Protein AF-A0A7S2BJX7-F1 (afdb_monomer_lite)

Secondary structure (DSSP, 8-state):
---PPP----GGGGTT--SHHHHHHHHHHHHHHTT--HHHHHHHHTTTT-SSSB-HHHHHHHHHHT-HHHHHHS-HHHHHHHHHHH-SS-SSSB-HHHHHHHHHH--SHHHHHHHHHHHHHHHHHHHHHHHHHHHHHH---PPP-----SSGGGSSTTTTTTSHHHHTT----EEEEEEEEEETTTTEEEEEEEEEEGGGTEEEEEEEETTTTEEEEEEEEEHHHHHHHS-HHHHHHHHHHHHHHHHHHTT--SSPPPHHHHHHHHHHHHHHHHHHHHHHHEEEEE-TTS-TTS--EEEEEPPPTT--SPTTTTB----S-SSPPPPPP------HHHHHHHHHHHHHHHHHHHHHHHHHHHHHHHHHHHHHHHTTTS-TTS-TTS----TT-S---HHHHHHHHHHHHHHHHSHHHHHHHHHHHHHHHHHHHT-HHHHHHHHHHHHHHHHHHHHHHHHHHHHHHHHHHTTS--

Radius of gyration: 34.13 Å; chains: 1; bounding box: 82×87×91 Å

Organism: NCBI:txid236787

InterPro domains:
  IPR002048 EF-hand domain [PS50222] (74-109)
  IPR002048 EF-hand domain [SM00054] (78-106)
  IPR011992 EF-hand domain pair [SSF47473] (33-111)
  IPR018247 EF-Hand 1, calcium-binding site [PS00018] (87-99)

Sequence (474 aa):
MTGLDPLSFNEDDFKDDDTGIKKMWTVMTKAKESGMSVDQIFTFFKSSSGGSEIGPLDFQEGLAALGPAITKTITEDELSEIFQDLDDDGGGTIDVDEFKAHCYNIPRLAWKAEKIRFEREKTKSIEDAAKMAEREATNLPLTPSGSTGAIMHALEDHRHQKDSAAAANMQSKEVIYEGTKLFWRTHEKIDIVMHEYSALHCIVMCSYNATTDEAHPNIIINKTMIEDTIEDEAVQEQLSAQRQEYCLRKQIVGRKLTDDEEAEVEESVRRGILSNYILLRLQQRENPATGAAEAATELFLKKLHLDTYEEGSLIIENPGIATMPLPPEKKEKVNVAEFRKMNAEIRRSSQELGRLSMSAKRMSSIVAASMDAFGGGTNPAAFGGISALNVTTRSGTAASIAVKKKVMRALLRSDAVRDIRRRKIAAFREYLANSEWYEQLCQELLERNASLAAEDKEGVLYEERGVRADSVEA

Structure (mmCIF, N/CA/C/O backbone):
data_AF-A0A7S2BJX7-F1
#
_entry.id   AF-A0A7S2BJX7-F1
#
loop_
_atom_site.group_PDB
_atom_site.id
_atom_site.type_symbol
_atom_site.label_atom_id
_atom_site.label_alt_id
_atom_site.label_comp_id
_atom_site.label_asym_id
_atom_site.label_entity_id
_atom_site.label_seq_id
_atom_site.pdbx_PDB_ins_code
_atom_site.Cartn_x
_atom_site.Cartn_y
_atom_site.Cartn_z
_atom_site.occupancy
_atom_site.B_iso_or_equiv
_atom_site.auth_seq_id
_atom_site.auth_comp_id
_atom_site.auth_asym_id
_atom_site.auth_atom_id
_atom_site.pdbx_PDB_model_num
ATOM 1 N N . MET A 1 1 ? 4.710 27.812 19.663 1.00 32.56 1 MET A N 1
ATOM 2 C CA . MET A 1 1 ? 4.277 28.293 18.335 1.00 32.56 1 MET A CA 1
ATOM 3 C C . MET A 1 1 ? 4.089 27.076 17.449 1.00 32.56 1 MET A C 1
ATOM 5 O O . MET A 1 1 ? 5.040 26.609 16.842 1.00 32.56 1 MET A O 1
ATOM 9 N N . THR A 1 2 ? 2.903 26.479 17.496 1.00 40.38 2 THR A N 1
ATOM 10 C CA . THR A 1 2 ? 2.515 25.343 16.656 1.00 40.38 2 THR A CA 1
ATOM 11 C C . THR A 1 2 ? 2.094 25.894 15.301 1.00 40.38 2 THR A C 1
ATOM 13 O O . THR A 1 2 ? 1.162 26.690 15.245 1.00 40.38 2 THR A O 1
ATOM 16 N N . GLY A 1 3 ? 2.802 25.521 14.233 1.00 39.91 3 GLY A N 1
ATOM 17 C CA . GLY A 1 3 ? 2.510 25.911 12.846 1.00 39.91 3 GLY A CA 1
ATOM 18 C C . GLY A 1 3 ? 1.264 25.229 12.280 1.00 39.91 3 GLY A C 1
ATOM 19 O O . GLY A 1 3 ? 1.318 24.646 11.206 1.00 39.91 3 GLY A O 1
ATOM 20 N N . LEU A 1 4 ? 0.171 25.249 13.038 1.00 49.69 4 LEU A N 1
ATOM 21 C CA . LEU A 1 4 ? -1.142 24.844 12.571 1.00 49.69 4 LEU A CA 1
ATOM 22 C C . LEU A 1 4 ? -1.812 26.102 12.038 1.00 49.69 4 LEU A C 1
ATOM 24 O O . LEU A 1 4 ? -1.945 27.080 12.780 1.00 49.69 4 LEU A O 1
ATOM 28 N N . ASP A 1 5 ? -2.206 26.083 10.766 1.00 63.25 5 ASP A N 1
ATOM 29 C CA . ASP A 1 5 ? -3.101 27.110 10.251 1.00 63.25 5 ASP A CA 1
ATOM 30 C C . ASP A 1 5 ? -4.320 27.177 11.181 1.00 63.25 5 ASP A C 1
ATOM 32 O O . ASP A 1 5 ? -4.904 26.132 11.498 1.00 63.25 5 ASP A O 1
ATOM 36 N N . PRO A 1 6 ? -4.680 28.370 11.689 1.00 71.88 6 PRO A N 1
ATOM 37 C CA . PRO A 1 6 ? -5.811 28.503 12.585 1.00 71.88 6 PRO A CA 1
ATOM 38 C C . PRO A 1 6 ? -7.048 27.986 11.856 1.00 71.88 6 PRO A C 1
ATOM 40 O O . PRO A 1 6 ? -7.395 28.479 10.779 1.00 71.88 6 PRO A O 1
ATOM 43 N N . LEU A 1 7 ? -7.685 26.965 12.435 1.00 82.31 7 LEU A N 1
ATOM 44 C CA . LEU A 1 7 ? -8.963 26.455 11.960 1.00 82.31 7 LEU A CA 1
ATOM 45 C C . LEU A 1 7 ? -9.918 27.641 11.835 1.00 82.31 7 LEU A C 1
ATOM 47 O O . LEU A 1 7 ? -10.286 28.255 12.831 1.00 82.31 7 LEU A O 1
ATOM 51 N N . SER A 1 8 ? -10.264 27.994 10.601 1.00 82.88 8 SER A N 1
ATOM 52 C CA . SER A 1 8 ? -11.188 29.083 10.316 1.00 82.88 8 SER A CA 1
ATOM 53 C C . SER A 1 8 ? -12.522 28.498 9.878 1.00 82.88 8 SER A C 1
ATOM 55 O O . SER A 1 8 ? -12.597 27.607 9.025 1.00 82.88 8 SER A O 1
ATOM 57 N N . PHE A 1 9 ? -13.580 28.997 10.504 1.00 89.50 9 PHE A N 1
ATOM 58 C CA . PHE A 1 9 ? -14.954 28.604 10.240 1.00 89.50 9 PHE A CA 1
ATOM 59 C C . PHE A 1 9 ? -15.725 29.808 9.721 1.00 89.50 9 PHE A C 1
ATOM 61 O O . PHE A 1 9 ? -15.632 30.903 10.278 1.00 89.50 9 PHE A O 1
ATOM 68 N N . ASN A 1 10 ? -16.499 29.588 8.667 1.00 90.81 10 ASN A N 1
ATOM 69 C CA . ASN A 1 10 ? -17.439 30.549 8.115 1.00 90.81 10 ASN A CA 1
ATOM 70 C C . ASN A 1 10 ? -18.865 30.127 8.488 1.00 90.81 10 ASN A C 1
ATOM 72 O O . ASN A 1 10 ? -19.135 28.942 8.669 1.00 90.81 10 ASN A O 1
ATOM 76 N N . GLU A 1 11 ? -19.799 31.079 8.557 1.00 88.12 11 GLU A N 1
ATOM 77 C CA . GLU A 1 11 ? -21.218 30.774 8.827 1.00 88.12 11 GLU A CA 1
ATOM 78 C C . GLU A 1 11 ? -21.801 29.790 7.788 1.00 88.12 11 GLU A C 1
ATOM 80 O O . GLU A 1 11 ? -22.623 28.941 8.127 1.00 88.12 11 GLU A O 1
ATOM 85 N N . ASP A 1 12 ? -21.310 29.838 6.544 1.00 91.25 12 ASP A N 1
ATOM 86 C CA . ASP A 1 12 ? -21.720 28.936 5.461 1.00 91.25 12 ASP A CA 1
ATOM 87 C C . ASP A 1 12 ? -21.373 27.461 5.715 1.00 91.25 12 ASP A C 1
ATOM 89 O O . ASP A 1 12 ? -22.041 26.581 5.171 1.00 91.25 12 ASP A O 1
ATOM 93 N N . ASP A 1 13 ? -20.374 27.168 6.554 1.00 90.31 13 ASP A N 1
ATOM 94 C CA . ASP A 1 13 ? -19.981 25.788 6.859 1.00 90.31 13 ASP A CA 1
ATOM 95 C C . ASP A 1 13 ? -21.059 25.029 7.646 1.00 90.31 13 ASP A C 1
ATOM 97 O O . ASP A 1 13 ? -21.084 23.801 7.620 1.00 90.31 13 ASP A O 1
ATOM 101 N N . PHE A 1 14 ? -21.947 25.758 8.327 1.00 92.19 14 PHE A N 1
ATOM 102 C CA . PHE A 1 14 ? -22.995 25.216 9.197 1.00 92.19 14 PHE A CA 1
ATOM 103 C C . PHE A 1 14 ? -24.388 25.274 8.565 1.00 92.19 14 PHE A C 1
ATOM 105 O O . PHE A 1 14 ? -25.378 24.944 9.213 1.00 92.19 14 PHE A O 1
ATOM 112 N N . LYS A 1 15 ? -24.497 25.712 7.306 1.00 89.25 15 LYS A N 1
ATOM 113 C CA . LYS A 1 15 ? -25.787 25.990 6.658 1.00 89.25 15 LYS A CA 1
ATOM 114 C C . LYS A 1 15 ? -26.701 24.764 6.552 1.00 89.25 15 LYS A C 1
ATOM 116 O O . LYS A 1 15 ? -27.920 24.912 6.593 1.00 89.25 15 LYS A O 1
ATOM 121 N N . ASP A 1 16 ? -26.110 23.579 6.428 1.00 89.25 16 ASP A N 1
ATOM 122 C CA . ASP A 1 16 ? -26.831 22.310 6.301 1.00 89.25 16 ASP A CA 1
ATOM 123 C C . ASP A 1 16 ? -27.014 21.583 7.654 1.00 89.25 16 ASP A C 1
ATOM 125 O O . ASP A 1 16 ? -27.627 20.512 7.706 1.00 89.25 16 ASP A O 1
ATOM 129 N N . ASP A 1 17 ? -26.511 22.160 8.754 1.00 91.19 17 ASP A N 1
ATOM 130 C CA . ASP A 1 17 ? -26.522 21.561 10.090 1.00 91.19 17 ASP A CA 1
ATOM 131 C C . ASP A 1 17 ? -27.606 22.208 10.975 1.00 91.19 17 ASP A C 1
ATOM 133 O O . ASP A 1 17 ? -27.429 23.268 11.572 1.00 91.19 17 ASP A O 1
ATOM 137 N N . ASP A 1 18 ? -28.750 21.533 11.074 1.00 90.25 18 ASP A N 1
ATOM 138 C CA . ASP A 1 18 ? -29.942 21.962 11.826 1.00 90.25 18 ASP A CA 1
ATOM 139 C C . ASP A 1 18 ? -29.851 21.750 13.351 1.00 90.25 18 ASP A C 1
ATOM 141 O O . ASP A 1 18 ? -30.565 22.405 14.102 1.00 90.25 18 ASP A O 1
ATOM 145 N N . THR A 1 19 ? -28.983 20.848 13.811 1.00 93.25 19 THR A N 1
ATOM 146 C CA . THR A 1 19 ? -28.816 20.477 15.230 1.00 93.25 19 THR A CA 1
ATOM 147 C C . THR A 1 19 ? -27.415 20.811 15.737 1.00 93.25 19 THR A C 1
ATOM 149 O O . THR A 1 19 ? -26.451 20.658 14.978 1.00 93.25 19 THR A O 1
ATOM 152 N N . GLY A 1 20 ? -27.278 21.134 17.029 1.00 91.50 20 GLY A N 1
ATOM 153 C CA . GLY A 1 20 ? -25.981 21.365 17.681 1.00 91.50 20 GLY A CA 1
ATOM 154 C C . GLY A 1 20 ? -24.964 20.246 17.417 1.00 91.50 20 GLY A C 1
ATOM 155 O O . GLY A 1 20 ? -23.826 20.510 17.026 1.00 91.50 20 GLY A O 1
ATOM 156 N N . ILE A 1 21 ? -25.398 18.984 17.497 1.00 92.50 21 ILE A N 1
ATOM 157 C CA . ILE A 1 21 ? -24.520 17.826 17.279 1.00 92.50 21 ILE A CA 1
ATOM 158 C C . ILE A 1 21 ? -23.948 17.762 15.855 1.00 92.50 21 ILE A C 1
ATOM 160 O O . ILE A 1 21 ? -22.766 17.479 15.662 1.00 92.50 21 ILE A O 1
ATOM 164 N N . LYS A 1 22 ? -24.743 18.113 14.836 1.00 94.00 22 LYS A N 1
ATOM 165 C CA . LYS A 1 22 ? -24.271 18.171 13.443 1.00 94.00 22 LYS A CA 1
ATOM 166 C C . LYS A 1 22 ? -23.282 19.313 13.225 1.00 94.00 22 LYS A C 1
ATOM 168 O O . LYS A 1 22 ? -22.268 19.105 12.559 1.00 94.00 22 LYS A O 1
ATOM 173 N N . LYS A 1 23 ? -23.517 20.475 13.847 1.00 93.69 23 LYS A N 1
ATOM 174 C CA . LYS A 1 23 ? -22.550 21.584 13.840 1.00 93.69 23 LYS A CA 1
ATOM 175 C C . LYS A 1 23 ? -21.223 21.128 14.457 1.00 93.69 23 LYS A C 1
ATOM 177 O O . LYS A 1 23 ? -20.160 21.382 13.891 1.00 93.69 23 LYS A O 1
ATOM 182 N N . MET A 1 24 ? -21.274 20.359 15.548 1.00 93.75 24 MET A N 1
ATOM 183 C CA . MET A 1 24 ? -20.078 19.770 16.154 1.00 93.75 24 MET A CA 1
ATOM 184 C C . MET A 1 24 ? -19.389 18.752 15.232 1.00 93.75 24 MET A C 1
ATOM 186 O O . MET A 1 24 ? -18.166 18.760 15.088 1.00 93.75 24 MET A O 1
ATOM 190 N N . TRP A 1 25 ? -20.143 17.925 14.505 1.00 94.81 25 TRP A N 1
ATOM 191 C CA . TRP A 1 25 ? -19.568 17.036 13.490 1.00 94.81 25 TRP A CA 1
ATOM 192 C C . TRP A 1 25 ? -18.837 17.796 12.379 1.00 94.81 25 TRP A C 1
ATOM 194 O O . TRP A 1 25 ? -17.803 17.318 11.897 1.00 94.81 25 TRP A O 1
ATOM 204 N N . THR A 1 26 ? -19.334 18.970 11.976 1.00 94.62 26 THR A N 1
ATOM 205 C CA . THR A 1 26 ? -18.638 19.863 11.036 1.00 94.62 26 THR A CA 1
ATOM 206 C C . THR A 1 26 ? -17.313 20.344 11.605 1.00 94.62 26 THR A C 1
ATOM 208 O O . THR A 1 26 ? -16.289 20.211 10.929 1.00 94.62 26 THR A O 1
ATOM 211 N N . VAL A 1 27 ? -17.308 20.808 12.857 1.00 94.00 27 VAL A N 1
ATOM 212 C CA . VAL A 1 27 ? -16.088 21.232 13.559 1.00 94.00 27 VAL A CA 1
ATOM 213 C C . VAL A 1 27 ? -15.048 20.113 13.588 1.00 94.00 27 VAL A C 1
ATOM 215 O O . VAL A 1 27 ? -13.924 20.292 13.116 1.00 94.00 27 VAL A O 1
ATOM 218 N N . MET A 1 28 ? -15.448 18.927 14.048 1.00 94.44 28 MET A N 1
ATOM 219 C CA . MET A 1 28 ? -14.579 17.752 14.143 1.00 94.44 28 MET A CA 1
ATOM 220 C C . MET A 1 28 ? -14.043 17.312 12.781 1.00 94.44 28 MET A C 1
ATOM 222 O O . MET A 1 28 ? -12.879 16.940 12.647 1.00 94.44 28 MET A O 1
ATOM 226 N N . THR A 1 29 ? -14.881 17.358 11.744 1.00 94.62 29 THR A N 1
ATOM 227 C CA . THR A 1 29 ? -14.471 16.967 10.390 1.00 94.62 29 THR A CA 1
ATOM 228 C C . THR A 1 29 ? -13.455 17.935 9.810 1.00 94.62 29 THR A C 1
ATOM 230 O O . THR A 1 29 ? -12.444 17.474 9.292 1.00 94.62 29 THR A O 1
ATOM 233 N N . LYS A 1 30 ? -13.654 19.248 9.961 1.00 93.56 30 LYS A N 1
ATOM 234 C CA . LYS A 1 30 ? -12.670 20.237 9.502 1.00 93.56 30 LYS A CA 1
ATOM 235 C C . LYS A 1 30 ? -11.344 20.125 10.243 1.00 93.56 30 LYS A C 1
ATOM 237 O O . LYS A 1 30 ? -10.297 20.179 9.608 1.00 93.56 30 LYS A O 1
ATOM 242 N N . ALA A 1 31 ? -11.382 19.908 11.558 1.00 92.88 31 ALA A N 1
ATOM 243 C CA . ALA A 1 31 ? -10.175 19.660 12.342 1.00 92.88 31 ALA A CA 1
ATOM 244 C C . ALA A 1 31 ? -9.427 18.403 11.864 1.00 92.88 31 ALA A C 1
ATOM 246 O O . ALA A 1 31 ? -8.202 18.383 11.780 1.00 92.88 31 ALA A O 1
ATOM 247 N N . LYS A 1 32 ? -10.156 17.352 11.479 1.00 93.12 32 LYS A N 1
ATOM 248 C CA . LYS A 1 32 ? -9.543 16.150 10.907 1.00 93.12 32 LYS A CA 1
ATOM 249 C C . LYS A 1 32 ? -8.987 16.389 9.499 1.00 93.12 32 LYS A C 1
ATOM 251 O O . LYS A 1 32 ? -7.908 15.895 9.179 1.00 93.12 32 LYS A O 1
ATOM 256 N N . GLU A 1 33 ? -9.700 17.135 8.660 1.00 91.56 33 GLU A N 1
ATOM 257 C CA . GLU A 1 33 ? -9.288 17.478 7.291 1.00 91.56 33 GLU A CA 1
ATOM 258 C C . GLU A 1 33 ? -8.080 18.424 7.253 1.00 91.56 33 GLU A C 1
ATOM 260 O O . GLU A 1 33 ? -7.282 18.335 6.323 1.00 91.56 33 GLU A O 1
ATOM 265 N N . SER A 1 34 ? -7.880 19.252 8.285 1.00 89.75 34 SER A N 1
ATOM 266 C CA . SER A 1 34 ? -6.654 20.045 8.459 1.00 89.75 34 SER A CA 1
ATOM 267 C C . SER A 1 34 ? -5.445 19.217 8.919 1.00 89.75 34 SER A C 1
ATOM 269 O O . SER A 1 34 ? -4.341 19.746 9.033 1.00 89.75 34 SER A O 1
ATOM 271 N N . GLY A 1 35 ? -5.633 17.916 9.163 1.00 89.62 35 GLY A N 1
ATOM 272 C CA . GLY A 1 35 ? -4.569 16.979 9.511 1.00 89.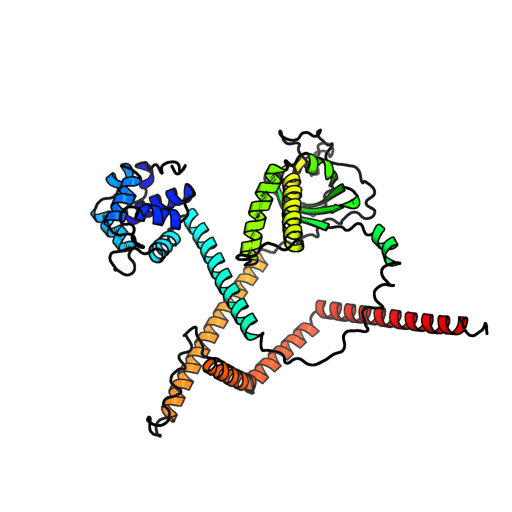62 35 GLY A CA 1
ATOM 273 C C . GLY A 1 35 ? -4.413 16.701 11.005 1.00 89.62 35 GLY A C 1
ATOM 274 O O . GLY A 1 35 ? -3.475 15.995 11.377 1.00 89.62 35 GLY A O 1
ATOM 275 N N . MET A 1 36 ? -5.309 17.190 11.870 1.00 91.06 36 MET A N 1
ATOM 276 C CA . MET A 1 36 ? -5.230 16.881 13.301 1.00 91.06 36 MET A CA 1
ATOM 277 C C . MET A 1 36 ? -5.625 15.422 13.586 1.00 91.06 36 MET A C 1
ATOM 279 O O . MET A 1 36 ? -6.573 14.872 13.015 1.00 91.06 36 MET A O 1
ATOM 283 N N . SER A 1 37 ? -4.899 14.769 14.494 1.00 92.25 37 SER A N 1
ATOM 284 C CA . SER A 1 37 ? -5.286 13.466 15.041 1.00 92.25 37 SER A CA 1
ATOM 285 C C . SER A 1 37 ? -6.423 13.610 16.058 1.00 92.25 37 SER A C 1
ATOM 287 O O . SER A 1 37 ? -6.636 14.682 16.620 1.00 92.25 37 SER A O 1
ATOM 289 N N . VAL A 1 38 ? -7.152 12.523 16.333 1.00 93.38 38 VAL A N 1
ATOM 290 C CA . VAL A 1 38 ? -8.264 12.546 17.305 1.00 93.38 38 VAL A CA 1
ATOM 291 C C . VAL A 1 38 ? -7.780 12.972 18.694 1.00 93.38 38 VAL A C 1
ATOM 293 O O . VAL A 1 38 ? -8.420 13.791 19.344 1.00 93.38 38 VAL A O 1
ATOM 296 N N . ASP A 1 39 ? -6.601 12.498 19.105 1.00 92.12 39 ASP A N 1
ATOM 297 C CA . ASP A 1 39 ? -5.979 12.868 20.381 1.00 92.12 39 ASP A CA 1
ATOM 298 C C . ASP A 1 39 ? -5.556 14.346 20.418 1.00 92.12 39 ASP A C 1
ATOM 300 O O . ASP A 1 39 ? -5.649 14.992 21.461 1.00 92.12 39 ASP A O 1
ATOM 304 N N . GLN A 1 40 ? -5.117 14.910 19.287 1.00 92.31 40 GLN A N 1
ATOM 305 C CA . GLN A 1 40 ? -4.804 16.339 19.189 1.00 92.31 40 GLN A CA 1
ATOM 306 C C . GLN A 1 40 ? -6.064 17.193 19.306 1.00 92.31 40 GLN A C 1
ATOM 308 O O . GLN A 1 40 ? -6.039 18.211 19.992 1.00 92.31 40 GLN A O 1
ATOM 313 N N . ILE A 1 41 ? -7.163 16.767 18.676 1.00 93.12 41 ILE A N 1
ATOM 314 C CA . ILE A 1 41 ? -8.452 17.454 18.787 1.00 93.12 41 ILE A CA 1
ATOM 315 C C . ILE A 1 41 ? -8.955 17.384 20.235 1.00 93.12 41 ILE A C 1
ATOM 317 O O . ILE A 1 41 ? -9.315 18.411 20.798 1.00 93.12 41 ILE A O 1
ATOM 321 N N . PHE A 1 42 ? -8.890 16.217 20.881 1.00 94.12 42 PHE A N 1
ATOM 322 C CA . PHE A 1 42 ? -9.238 16.073 22.299 1.00 94.12 42 PHE A CA 1
ATOM 323 C C . PHE A 1 42 ? -8.395 16.995 23.193 1.00 94.12 42 PHE A C 1
ATOM 325 O O . PHE A 1 42 ? -8.914 17.740 24.020 1.00 94.12 42 PHE A O 1
ATOM 332 N N . THR A 1 43 ? -7.075 17.001 22.984 1.00 92.19 43 THR A N 1
ATOM 333 C CA . THR A 1 43 ? -6.146 17.845 23.750 1.00 92.19 43 THR A CA 1
ATOM 334 C C . THR A 1 43 ? -6.435 19.334 23.562 1.00 92.19 43 THR A C 1
ATOM 336 O O . THR A 1 43 ? -6.272 20.109 24.501 1.00 92.19 43 THR A O 1
ATOM 339 N N . PHE A 1 44 ? -6.884 19.735 22.371 1.00 90.88 44 PHE A N 1
ATOM 340 C CA . PHE A 1 44 ? -7.267 21.112 22.083 1.00 90.88 44 PHE A CA 1
ATOM 341 C C . PHE A 1 44 ? -8.459 21.560 22.942 1.00 90.88 44 PHE A C 1
ATOM 343 O O . PHE A 1 44 ? -8.390 22.618 23.564 1.00 90.88 44 PHE A O 1
ATOM 350 N N . PHE A 1 45 ? -9.506 20.735 23.054 1.00 90.50 45 PHE A N 1
ATOM 351 C CA . PHE A 1 45 ? -10.668 21.041 23.901 1.00 90.50 45 PHE A CA 1
ATOM 352 C C . PHE A 1 45 ? -10.364 20.976 25.400 1.00 90.50 45 PHE A C 1
ATOM 354 O O . PHE A 1 45 ? -11.011 21.652 26.183 1.00 90.50 45 PHE A O 1
ATOM 361 N N . LYS A 1 46 ? -9.347 20.217 25.807 1.00 90.31 46 LYS A N 1
ATOM 362 C CA . LYS A 1 46 ? -8.924 20.074 27.207 1.00 90.31 46 LYS A CA 1
ATOM 363 C C . LYS A 1 46 ? -8.096 21.254 27.749 1.00 90.31 46 LYS A C 1
ATOM 365 O O . LYS A 1 46 ? -7.790 21.291 28.938 1.00 90.31 46 LYS A O 1
ATOM 370 N N . SER A 1 47 ? -7.669 22.197 26.906 1.00 71.88 47 SER A N 1
ATOM 371 C CA . SER A 1 47 ? -6.537 23.095 27.194 1.00 71.88 47 SER A CA 1
ATOM 372 C C . SER A 1 47 ? -6.673 24.029 28.421 1.00 71.88 47 SER A C 1
ATOM 374 O O . SER A 1 47 ? -5.690 24.713 28.721 1.00 71.88 47 SER A O 1
ATOM 376 N N . SER A 1 48 ? -7.803 24.070 29.140 1.00 67.00 48 SER A N 1
ATOM 377 C CA . SER A 1 48 ? -8.013 24.997 30.264 1.00 67.00 48 SER A CA 1
ATOM 378 C C . SER A 1 48 ? -7.860 24.378 31.663 1.00 67.00 48 SER A C 1
ATOM 380 O O . SER A 1 48 ? -7.178 24.954 32.512 1.00 67.00 48 SER A O 1
ATOM 382 N N . SER A 1 49 ? -8.395 23.180 31.923 1.00 68.00 49 SER A N 1
ATOM 383 C CA . SER A 1 49 ? -8.423 22.603 33.282 1.00 68.00 49 SER A CA 1
ATOM 384 C C . SER A 1 49 ? -7.243 21.696 33.650 1.00 68.00 49 SER A C 1
ATOM 386 O O . SER A 1 49 ? -7.044 21.387 34.826 1.00 68.00 49 SER A O 1
ATOM 388 N N . GLY A 1 50 ? -6.437 21.250 32.682 1.00 71.56 50 GLY A N 1
ATOM 389 C CA . GLY A 1 50 ? -5.285 20.369 32.927 1.00 71.56 50 GLY A CA 1
ATOM 390 C C . GLY A 1 50 ? -5.625 18.953 33.438 1.00 71.56 50 GLY A C 1
ATOM 391 O O . GLY A 1 50 ? -4.703 18.170 33.680 1.00 71.56 50 GLY A O 1
ATOM 392 N N . GLY A 1 51 ? -6.911 18.601 33.581 1.00 80.56 51 GLY A N 1
ATOM 393 C CA . GLY A 1 51 ? -7.396 17.269 33.983 1.00 80.56 51 GLY A CA 1
ATOM 394 C C . GLY A 1 51 ? -7.285 16.222 32.868 1.00 80.56 51 GLY A C 1
ATOM 395 O O . GLY A 1 51 ? -6.910 16.558 31.756 1.00 80.56 51 GLY A O 1
ATOM 396 N N . SER A 1 52 ? -7.546 14.932 33.119 1.00 87.94 52 SER A N 1
ATOM 397 C CA . SER A 1 52 ? -7.556 13.878 32.073 1.00 87.94 52 SER A CA 1
ATOM 398 C C . SER A 1 52 ? -8.775 13.926 31.149 1.00 87.94 52 SER A C 1
ATOM 400 O O . SER A 1 52 ? -8.699 13.391 30.046 1.00 87.94 52 SER A O 1
ATOM 402 N N . GLU A 1 53 ? -9.836 14.592 31.584 1.00 92.75 53 GLU A N 1
ATOM 403 C CA . GLU A 1 53 ? -11.160 14.632 30.964 1.00 92.75 53 GLU A CA 1
ATOM 404 C C . GLU A 1 53 ? -11.509 16.065 30.537 1.00 92.75 53 GLU A C 1
ATOM 406 O O . GLU A 1 53 ? -10.850 17.019 30.961 1.00 92.75 53 GLU A O 1
ATOM 411 N N . ILE A 1 54 ? -12.531 16.215 29.694 1.00 93.88 54 ILE A N 1
ATOM 412 C CA . ILE A 1 54 ? -13.036 17.518 29.246 1.00 93.88 54 ILE A CA 1
ATOM 413 C C . ILE A 1 54 ? -14.263 17.884 30.086 1.00 93.88 54 ILE A C 1
ATOM 415 O O . ILE A 1 54 ? -15.287 17.205 30.019 1.00 93.88 54 ILE A O 1
ATOM 419 N N . GLY A 1 55 ? -14.176 18.966 30.863 1.00 93.25 55 GLY A N 1
ATOM 420 C CA . GLY A 1 55 ? -15.333 19.523 31.564 1.00 93.25 55 GLY A CA 1
ATOM 421 C C . GLY A 1 55 ? -16.186 20.442 30.673 1.00 93.25 55 GLY A C 1
ATOM 422 O O . GLY A 1 55 ? -15.720 20.892 29.622 1.00 93.25 55 GLY A O 1
ATOM 423 N N . PRO A 1 56 ? -17.407 20.816 31.102 1.00 91.88 56 PRO A N 1
ATOM 424 C CA . PRO A 1 56 ? -18.279 21.716 30.336 1.00 91.88 56 PRO A CA 1
ATOM 425 C C . PRO A 1 56 ? -17.635 23.076 30.026 1.00 91.88 56 PRO A C 1
ATOM 427 O O . PRO A 1 56 ? -17.795 23.611 28.930 1.00 91.88 56 PRO A O 1
ATOM 430 N N . LEU A 1 57 ? -16.862 23.617 30.977 1.00 91.19 57 LEU A N 1
ATOM 431 C CA . LEU A 1 57 ? -16.156 24.889 30.809 1.00 91.19 57 LEU A CA 1
ATOM 432 C C . LEU A 1 57 ? -15.004 24.773 29.799 1.00 91.19 57 LEU A C 1
ATOM 434 O O . LEU A 1 57 ? -14.869 25.628 28.929 1.00 91.19 57 LEU A O 1
ATOM 438 N N . ASP A 1 58 ? -14.222 23.690 29.872 1.00 92.62 58 ASP A N 1
ATOM 439 C CA . ASP A 1 58 ? -13.139 23.412 28.918 1.00 92.62 58 ASP A CA 1
ATOM 440 C C . ASP A 1 58 ? -13.685 23.307 27.494 1.00 92.62 58 ASP A C 1
ATOM 442 O O . ASP A 1 58 ? -13.151 23.890 26.551 1.00 92.62 58 ASP A O 1
ATOM 446 N N . PHE A 1 59 ? -14.811 22.609 27.354 1.00 91.50 59 PHE A N 1
ATOM 447 C CA . PHE A 1 59 ? -15.489 22.424 26.084 1.00 91.50 59 PHE A CA 1
ATOM 448 C C . PHE A 1 59 ? -15.971 23.753 25.485 1.00 91.50 59 PHE A C 1
ATOM 450 O O . PHE A 1 59 ? -15.748 24.022 24.300 1.00 91.50 59 PHE A O 1
ATOM 457 N N . GLN A 1 60 ? -16.572 24.617 26.312 1.00 92.25 60 GLN A N 1
ATOM 458 C CA . GLN A 1 60 ? -17.010 25.954 25.910 1.00 92.25 60 GLN A CA 1
ATOM 459 C C . GLN A 1 60 ? -15.833 26.834 25.469 1.00 92.25 60 GLN A C 1
ATOM 461 O O . GLN A 1 60 ? -15.905 27.497 24.431 1.00 92.25 60 GLN A O 1
ATOM 466 N N . GLU A 1 61 ? -14.738 26.830 26.230 1.00 91.25 61 GLU A N 1
ATOM 467 C CA . GLU A 1 61 ? -13.537 27.602 25.910 1.00 91.25 61 GLU A CA 1
ATOM 468 C C . GLU A 1 61 ? -12.838 27.085 24.648 1.00 91.25 61 GLU A C 1
ATOM 470 O O . GLU A 1 61 ? -12.407 27.884 23.813 1.00 91.25 61 GLU A O 1
ATOM 475 N N . GLY A 1 62 ? -12.793 25.765 24.453 1.00 90.69 62 GLY A N 1
ATOM 476 C CA . GLY A 1 62 ? -12.280 25.147 23.234 1.00 90.69 62 GLY A CA 1
ATOM 477 C C . GLY A 1 62 ? -13.073 25.572 21.996 1.00 90.69 62 GLY A C 1
ATOM 478 O O . GLY A 1 62 ? -12.480 25.962 20.990 1.00 90.69 62 GLY A O 1
ATOM 479 N N . LEU A 1 63 ? -14.409 25.594 22.068 1.00 90.75 63 LEU A N 1
ATOM 480 C CA . LEU A 1 63 ? -15.237 26.109 20.969 1.00 90.75 63 LEU A CA 1
ATOM 481 C C . LEU A 1 63 ? -15.034 27.613 20.745 1.00 90.75 63 LEU A C 1
ATOM 483 O O . LEU A 1 63 ? -14.989 28.056 19.596 1.00 90.75 63 LEU A O 1
ATOM 487 N N . ALA A 1 64 ? -14.858 28.395 21.813 1.00 90.44 64 ALA A N 1
ATOM 488 C CA . ALA A 1 64 ? -14.559 29.820 21.706 1.00 90.44 64 ALA A CA 1
ATOM 489 C C . ALA A 1 64 ? -13.198 30.092 21.042 1.00 90.44 64 ALA A C 1
ATOM 491 O O . ALA A 1 64 ? -13.071 31.046 20.268 1.00 90.44 64 ALA A O 1
ATOM 492 N N . ALA A 1 65 ? -12.204 29.230 21.276 1.00 89.62 65 ALA A N 1
ATOM 493 C CA . ALA A 1 65 ? -10.875 29.328 20.676 1.00 89.62 65 ALA A CA 1
ATOM 494 C C . ALA A 1 65 ? -10.866 29.072 19.158 1.00 89.62 65 ALA A C 1
ATOM 496 O O . ALA A 1 65 ? -9.983 29.572 18.461 1.00 89.62 65 ALA A O 1
ATOM 497 N N . LEU A 1 66 ? -11.853 28.341 18.628 1.00 88.06 66 LEU A N 1
ATOM 498 C CA . LEU A 1 66 ? -12.003 28.090 17.187 1.00 88.06 66 LEU A CA 1
ATOM 499 C C . LEU A 1 66 ? -12.602 29.281 16.418 1.00 88.06 66 LEU A C 1
ATOM 501 O O . LEU A 1 66 ? -12.577 29.302 15.188 1.00 88.06 66 LEU A O 1
ATOM 505 N N . GLY A 1 67 ? -13.107 30.293 17.128 1.00 86.94 67 GLY A N 1
ATOM 506 C CA . GLY A 1 67 ? -13.466 31.589 16.563 1.00 86.94 67 GLY A CA 1
ATOM 507 C C . GLY A 1 67 ? -14.933 31.999 16.749 1.00 86.94 67 GLY A C 1
ATOM 508 O O . GLY A 1 67 ? -15.797 31.192 17.097 1.00 86.94 67 GLY A O 1
ATOM 509 N N . PRO A 1 68 ? -15.244 33.281 16.478 1.00 85.94 68 PRO A N 1
ATOM 510 C CA . PRO A 1 68 ? -16.545 33.881 16.784 1.00 85.94 68 PRO A CA 1
ATOM 511 C C . PRO A 1 68 ? -17.700 33.342 15.930 1.00 85.94 68 PRO A C 1
ATOM 513 O O . PRO A 1 68 ? -18.859 33.469 16.315 1.00 85.94 68 PRO A O 1
ATOM 516 N N . ALA A 1 69 ? -17.411 32.742 14.771 1.00 87.25 69 ALA A N 1
ATOM 517 C CA . ALA A 1 69 ? -18.436 32.133 13.928 1.00 87.25 69 ALA A CA 1
ATOM 518 C C . ALA A 1 69 ? -19.119 30.952 14.638 1.00 87.25 69 ALA A C 1
ATOM 520 O O . ALA A 1 69 ? -20.336 30.807 14.555 1.00 87.25 69 ALA A O 1
ATOM 521 N N . ILE A 1 70 ? -18.359 30.148 15.389 1.00 87.62 70 ILE A N 1
ATOM 522 C CA . ILE A 1 70 ? -18.891 28.990 16.118 1.00 87.62 70 ILE A CA 1
ATOM 523 C C . ILE A 1 70 ? -19.718 29.446 17.317 1.00 87.62 70 ILE A C 1
ATOM 525 O O . ILE A 1 70 ? -20.856 29.009 17.469 1.00 87.62 70 ILE A O 1
ATOM 529 N N . THR A 1 71 ? -19.197 30.371 18.126 1.00 88.12 71 THR A N 1
ATOM 530 C CA . THR A 1 71 ? -19.892 30.854 19.334 1.00 88.12 71 THR A CA 1
ATOM 531 C C . THR A 1 71 ? -21.165 31.636 19.031 1.00 88.12 71 THR A C 1
ATOM 533 O O . THR A 1 71 ? -22.064 31.691 19.861 1.00 88.12 71 THR A O 1
ATOM 536 N N . LYS A 1 72 ? -21.271 32.236 17.840 1.00 89.88 72 LYS A N 1
ATOM 537 C CA . LYS A 1 72 ? -22.504 32.878 17.371 1.00 89.88 72 LYS A CA 1
ATOM 538 C C . LYS A 1 72 ? -23.533 31.868 16.849 1.00 89.88 72 LYS A C 1
ATOM 540 O O . LYS A 1 72 ? -24.727 32.153 16.879 1.00 89.88 72 LYS A O 1
ATOM 545 N N . THR A 1 73 ? -23.073 30.724 16.343 1.00 89.50 73 THR A N 1
ATOM 546 C CA . THR A 1 73 ? -23.925 29.723 15.683 1.00 89.50 73 THR A CA 1
ATOM 547 C C . THR A 1 73 ? -24.444 28.663 16.655 1.00 89.50 73 THR A C 1
ATOM 549 O O . THR A 1 73 ? -25.546 28.158 16.445 1.00 89.50 73 THR A O 1
ATOM 552 N N . ILE A 1 74 ? -23.673 28.324 17.693 1.00 92.06 74 ILE A N 1
ATOM 553 C CA . ILE A 1 74 ? -24.039 27.343 18.724 1.00 92.06 74 ILE A CA 1
ATOM 554 C C . ILE A 1 74 ? -24.555 28.082 19.960 1.00 92.06 74 ILE A C 1
ATOM 556 O O . ILE A 1 74 ? -23.838 28.900 20.536 1.00 92.06 74 ILE A O 1
ATOM 560 N N . THR A 1 75 ? -25.799 27.815 20.358 1.00 93.81 75 THR A N 1
ATOM 561 C CA . THR A 1 75 ? -26.389 28.401 21.574 1.00 93.81 75 THR A CA 1
ATOM 562 C C . THR A 1 75 ? -25.934 27.656 22.832 1.00 93.81 75 THR A C 1
ATOM 564 O O . THR A 1 75 ? -25.415 26.548 22.756 1.00 93.81 75 THR A O 1
ATOM 567 N N . GLU A 1 76 ? -26.132 28.249 24.012 1.00 92.50 76 GLU A N 1
ATOM 568 C CA . GLU A 1 76 ? -25.796 27.603 25.292 1.00 92.50 76 GLU A CA 1
ATOM 569 C C . GLU A 1 76 ? -26.625 26.328 25.538 1.00 92.50 76 GLU A C 1
ATOM 571 O O . GLU A 1 76 ? -26.093 25.329 26.017 1.00 92.50 76 GLU A O 1
ATOM 576 N N . ASP A 1 77 ? -27.892 26.323 25.114 1.00 93.12 77 ASP A N 1
ATOM 577 C CA . ASP A 1 77 ? -28.751 25.135 25.176 1.00 93.12 77 ASP A CA 1
ATOM 578 C C . ASP A 1 77 ? -28.231 24.025 24.244 1.00 93.12 77 ASP A C 1
ATOM 580 O O . ASP A 1 77 ? -28.063 22.886 24.673 1.00 93.12 77 ASP A O 1
ATOM 584 N N . GLU A 1 78 ? -27.883 24.363 22.992 1.00 94.75 78 GLU A N 1
ATOM 585 C CA . GLU A 1 78 ? -27.279 23.414 22.044 1.00 94.75 78 GLU A CA 1
ATOM 586 C C . GLU A 1 78 ? -25.930 22.892 22.551 1.00 94.75 78 GLU A C 1
ATOM 588 O O . GLU A 1 78 ? -25.589 21.736 22.319 1.00 94.75 78 GLU A O 1
ATOM 593 N N . LEU A 1 79 ? -25.154 23.727 23.246 1.00 94.06 79 LEU A N 1
ATOM 594 C CA . LEU A 1 79 ? -23.890 23.325 23.852 1.00 94.06 79 LEU A CA 1
ATOM 595 C C . LEU A 1 79 ? -24.106 22.268 24.939 1.00 94.06 79 LEU A C 1
ATOM 597 O O . LEU A 1 79 ? -23.381 21.274 24.970 1.00 94.06 79 LEU A O 1
ATOM 601 N N . SER A 1 80 ? -25.108 22.468 25.799 1.00 93.69 80 SER A N 1
ATOM 602 C CA . SER A 1 80 ? -25.484 21.497 26.828 1.00 93.69 80 SER A CA 1
ATOM 603 C C . SER A 1 80 ? -25.976 20.189 26.207 1.00 93.69 80 SER A C 1
ATOM 605 O O . SER A 1 80 ? -25.626 19.123 26.707 1.00 93.69 80 SER A O 1
ATOM 607 N N . GLU A 1 81 ? -26.746 20.256 25.117 1.00 94.44 81 GLU A N 1
ATOM 608 C CA . GLU A 1 81 ? -27.194 19.070 24.375 1.00 94.44 81 GLU A CA 1
ATOM 609 C C . GLU A 1 81 ? -26.012 18.311 23.760 1.00 94.44 81 GLU A C 1
ATOM 611 O O . GLU A 1 81 ? -25.914 17.100 23.925 1.00 94.44 81 GLU A O 1
ATOM 616 N N . ILE A 1 82 ? -25.081 19.014 23.101 1.00 94.62 82 ILE A N 1
ATOM 617 C CA . ILE A 1 82 ? -23.875 18.400 22.520 1.00 94.62 82 ILE A CA 1
ATOM 618 C C . ILE A 1 82 ? -23.049 17.714 23.605 1.00 94.62 82 ILE A C 1
ATOM 620 O O . ILE A 1 82 ? -22.549 16.614 23.386 1.00 94.62 82 ILE A O 1
ATOM 624 N N . PHE A 1 83 ? -22.877 18.372 24.752 1.00 94.25 83 PHE A N 1
ATOM 625 C CA . PHE A 1 83 ? -22.105 17.820 25.856 1.00 94.25 83 PHE A CA 1
ATOM 626 C C . PHE A 1 83 ? -22.766 16.553 26.406 1.00 94.25 83 PHE A C 1
ATOM 628 O O . PHE A 1 83 ? -22.093 15.546 26.583 1.00 94.25 83 PHE A O 1
ATOM 635 N N . GLN A 1 84 ? -24.088 16.576 26.593 1.00 94.44 84 GLN A N 1
ATOM 636 C CA . GLN A 1 84 ? -24.853 15.415 27.043 1.00 94.44 84 GLN A CA 1
ATOM 637 C C . GLN A 1 84 ? -24.820 14.246 26.041 1.00 94.44 84 GLN A C 1
ATOM 639 O O . GLN A 1 84 ? -24.835 13.096 26.459 1.00 94.44 84 GLN A O 1
ATOM 644 N N . ASP A 1 85 ? -24.762 14.523 24.735 1.00 93.94 85 ASP A N 1
ATOM 645 C CA . ASP A 1 85 ? -24.620 13.503 23.681 1.00 93.94 85 ASP A CA 1
ATOM 646 C C . ASP A 1 85 ? -23.193 12.919 23.580 1.00 93.94 85 ASP A C 1
ATOM 648 O O . ASP A 1 85 ? -22.987 11.898 22.916 1.00 93.94 85 ASP A O 1
ATOM 652 N N . LEU A 1 86 ? -22.194 13.594 24.158 1.00 93.69 86 LEU A N 1
ATOM 653 C CA . LEU A 1 86 ? -20.800 13.138 24.206 1.00 93.69 86 LEU A CA 1
ATOM 654 C C . LEU A 1 86 ? -20.472 12.384 25.501 1.00 93.69 86 LEU A C 1
ATOM 656 O O . LEU A 1 86 ? -19.631 11.492 25.470 1.00 93.69 86 LEU A O 1
ATOM 660 N N . ASP A 1 87 ? -21.118 12.762 26.603 1.00 95.88 87 ASP A N 1
ATOM 661 C CA . ASP A 1 87 ? -21.030 12.149 27.931 1.00 95.88 87 ASP A CA 1
ATOM 662 C C . ASP A 1 87 ? -21.974 10.931 28.010 1.00 95.88 87 ASP A C 1
ATOM 664 O O . ASP A 1 87 ? -23.096 11.002 28.522 1.00 95.88 87 ASP A O 1
ATOM 668 N N . ASP A 1 88 ? -21.537 9.815 27.416 1.00 92.38 88 ASP A N 1
ATOM 669 C CA . ASP A 1 88 ? -22.317 8.574 27.317 1.00 92.38 88 ASP A CA 1
ATOM 670 C C . ASP A 1 88 ? -22.604 7.958 28.704 1.00 92.38 88 ASP A C 1
ATOM 672 O O . ASP A 1 88 ? -23.625 7.274 28.878 1.00 92.38 88 ASP A O 1
ATOM 676 N N . ASP A 1 89 ? -21.713 8.155 29.683 1.00 93.56 89 ASP A N 1
ATOM 677 C CA . ASP A 1 89 ? -21.849 7.608 31.035 1.00 93.56 89 ASP A CA 1
ATOM 678 C C . ASP A 1 89 ? -22.593 8.525 32.031 1.00 93.56 89 ASP A C 1
ATOM 680 O O . ASP A 1 89 ? -23.098 8.042 33.057 1.00 93.56 89 ASP A O 1
ATOM 684 N N . GLY A 1 90 ? -22.767 9.806 31.690 1.00 93.81 90 GLY A N 1
ATOM 685 C CA . GLY A 1 90 ? -23.463 10.814 32.489 1.00 93.81 90 GLY A CA 1
ATOM 686 C C . GLY A 1 90 ? -22.650 11.317 33.686 1.00 93.81 90 GLY A C 1
ATOM 687 O O . GLY A 1 90 ? -23.238 11.764 34.681 1.00 93.81 90 GLY A O 1
ATOM 688 N N . GLY A 1 91 ? -21.323 11.195 33.635 1.00 91.69 91 GLY A N 1
ATOM 689 C CA . GLY A 1 91 ? -20.378 11.585 34.678 1.00 91.69 91 GLY A CA 1
ATOM 690 C C . GLY A 1 91 ? -20.197 13.097 34.819 1.00 91.69 91 GLY A C 1
ATOM 691 O O . GLY A 1 91 ? -19.697 13.567 35.847 1.00 91.69 91 GLY A O 1
ATOM 692 N N . GLY A 1 92 ? -20.655 13.875 33.835 1.00 93.75 92 GLY A N 1
ATOM 693 C CA . GLY A 1 92 ? -20.487 15.324 33.762 1.00 93.75 92 GLY A CA 1
ATOM 694 C C . GLY A 1 92 ? -19.119 15.754 33.225 1.00 93.75 92 GLY A C 1
ATOM 695 O O . GLY A 1 92 ? -18.805 16.949 33.235 1.00 93.75 92 GLY A O 1
ATOM 696 N N . THR A 1 93 ? -18.308 14.804 32.767 1.00 94.88 93 THR A N 1
ATOM 697 C CA . THR A 1 93 ? -17.017 15.004 32.111 1.00 94.88 93 THR A CA 1
ATOM 698 C C . THR A 1 93 ? -16.916 14.034 30.941 1.00 94.88 93 THR A C 1
ATOM 700 O O . THR A 1 93 ? -17.444 12.938 31.015 1.00 94.88 93 THR A O 1
ATOM 703 N N . ILE A 1 94 ? -16.257 14.443 29.856 1.00 95.81 94 ILE A N 1
ATOM 704 C CA . ILE A 1 94 ? -16.087 13.588 28.674 1.00 95.81 94 ILE A CA 1
ATOM 705 C C . ILE A 1 94 ? -14.687 12.982 28.712 1.00 95.81 94 ILE A C 1
ATOM 707 O O . ILE A 1 94 ? -13.683 13.714 28.695 1.00 95.81 94 ILE A O 1
ATOM 711 N N . ASP A 1 95 ? -14.607 11.656 28.735 1.00 94.94 95 ASP A N 1
ATOM 712 C CA . ASP A 1 95 ? -13.337 10.946 28.670 1.00 94.94 95 ASP A CA 1
ATOM 713 C C . ASP A 1 95 ? -12.816 10.786 27.221 1.00 94.94 95 ASP A C 1
ATOM 715 O O . ASP A 1 95 ? -13.464 11.118 26.222 1.00 94.94 95 ASP A O 1
ATOM 719 N N . VAL A 1 96 ? -11.569 10.325 27.080 1.00 94.06 96 VAL A N 1
ATOM 720 C CA . VAL A 1 96 ? -10.929 10.156 25.761 1.00 94.06 96 VAL A CA 1
ATOM 721 C C . VAL A 1 96 ? -11.622 9.077 24.923 1.00 94.06 96 VAL A C 1
ATOM 723 O O . VAL A 1 96 ? -11.653 9.182 23.693 1.00 94.06 96 VAL A O 1
ATOM 726 N N . ASP A 1 97 ? -12.122 8.021 25.558 1.00 93.19 97 ASP A N 1
ATOM 727 C CA . ASP A 1 97 ? -12.708 6.867 24.884 1.00 93.19 97 ASP A CA 1
ATOM 728 C C . ASP A 1 97 ? -14.130 7.178 24.391 1.00 93.19 97 ASP A C 1
ATOM 730 O O . ASP A 1 97 ? -14.454 6.835 23.250 1.00 93.19 97 ASP A O 1
ATOM 734 N N . GLU A 1 98 ? -14.927 7.897 25.179 1.00 95.00 98 GLU A N 1
ATOM 735 C CA . GLU A 1 98 ? -16.231 8.467 24.823 1.00 95.00 98 GLU A CA 1
ATOM 736 C C . GLU A 1 98 ? -16.096 9.438 23.651 1.00 95.00 98 GLU A C 1
ATOM 738 O O . GLU A 1 98 ? -16.735 9.274 22.604 1.00 95.00 98 GLU A O 1
ATOM 743 N N . PHE A 1 99 ? -15.154 10.380 23.751 1.00 94.88 99 PHE A N 1
ATOM 744 C CA . PHE A 1 99 ? -14.872 11.321 22.672 1.00 94.88 99 PHE A CA 1
ATOM 745 C C . PHE A 1 99 ? -14.490 10.603 21.368 1.00 94.88 99 PHE A C 1
ATOM 747 O O . PHE A 1 99 ? -15.017 10.905 20.291 1.00 94.88 99 PHE A O 1
ATOM 754 N N . LYS A 1 100 ? -13.603 9.600 21.446 1.00 93.75 100 LYS A N 1
ATOM 755 C CA . LYS A 1 100 ? -13.214 8.771 20.292 1.00 93.75 100 LYS A CA 1
ATOM 756 C C . LYS A 1 100 ? -14.398 8.004 19.719 1.00 93.75 100 LYS A C 1
ATOM 758 O O . LYS A 1 100 ? -14.553 7.957 18.494 1.00 93.75 100 LYS A O 1
ATOM 763 N N . ALA A 1 101 ? -15.220 7.398 20.573 1.00 92.12 101 ALA A N 1
ATOM 764 C CA . ALA A 1 101 ? -16.396 6.648 20.156 1.00 92.12 101 ALA A CA 1
ATOM 765 C C . ALA A 1 101 ? -17.356 7.539 19.363 1.00 92.12 101 ALA A C 1
ATOM 767 O O . ALA A 1 101 ? -17.804 7.143 18.278 1.00 92.12 101 ALA A O 1
ATOM 768 N N . HIS A 1 102 ? -17.591 8.761 19.839 1.00 93.50 102 HIS A N 1
ATOM 769 C CA . HIS A 1 102 ? -18.441 9.719 19.152 1.00 93.50 102 HIS A CA 1
ATOM 770 C C . HIS A 1 102 ? -17.835 10.160 17.810 1.00 93.50 102 HIS A C 1
ATOM 772 O O . HIS A 1 102 ? -18.488 10.061 16.767 1.00 93.50 102 HIS A O 1
ATOM 778 N N . CYS A 1 103 ? -16.550 10.530 17.789 1.00 93.94 103 CYS A N 1
ATOM 779 C CA . CYS A 1 103 ? -15.824 10.904 16.574 1.00 93.94 103 CYS A CA 1
ATOM 780 C C . CYS A 1 103 ? -15.876 9.825 15.474 1.00 93.94 103 CYS A C 1
ATOM 782 O O . CYS A 1 103 ? -16.130 10.127 14.305 1.00 93.94 103 CYS A O 1
ATOM 784 N N . TYR A 1 104 ? -15.687 8.548 15.820 1.00 93.06 104 TYR A N 1
ATOM 785 C CA . TYR A 1 104 ? -15.730 7.455 14.840 1.00 93.06 104 TYR A CA 1
ATOM 786 C C . TYR A 1 104 ? -17.135 7.145 14.314 1.00 93.06 104 TYR A C 1
ATOM 788 O O . TYR A 1 104 ? -17.268 6.480 13.282 1.00 93.06 104 TYR A O 1
ATOM 796 N N . ASN A 1 105 ? -18.187 7.611 14.984 1.00 92.81 105 ASN A N 1
ATOM 797 C CA . ASN A 1 105 ? -19.565 7.423 14.537 1.00 92.81 105 ASN A CA 1
ATOM 798 C C . ASN A 1 105 ? -20.084 8.567 13.654 1.00 92.81 105 ASN A C 1
ATOM 800 O O . ASN A 1 105 ? -21.169 8.440 13.083 1.00 92.81 105 ASN A O 1
ATOM 804 N N . ILE A 1 106 ? -19.290 9.622 13.440 1.00 93.81 106 ILE A N 1
ATOM 805 C CA . ILE A 1 106 ? -19.645 10.728 12.548 1.00 93.81 106 ILE A CA 1
ATOM 806 C C . ILE A 1 106 ? -19.837 10.203 11.109 1.00 93.81 106 ILE A C 1
ATOM 808 O O . ILE A 1 106 ? -18.917 9.615 10.526 1.00 93.81 106 ILE A O 1
ATOM 812 N N . PRO A 1 107 ? -20.994 10.441 10.458 1.00 91.38 107 PRO A N 1
ATOM 813 C CA . PRO A 1 107 ? -21.324 9.867 9.150 1.00 91.38 107 PRO A CA 1
ATOM 814 C C . PRO A 1 107 ? -20.600 10.522 7.952 1.00 91.38 107 PRO A C 1
ATOM 816 O O . PRO A 1 107 ? -21.096 10.458 6.825 1.00 91.38 107 PRO A O 1
ATOM 819 N N . ARG A 1 108 ? -19.409 11.103 8.147 1.00 91.31 108 ARG A N 1
ATOM 820 C CA . ARG A 1 108 ? -18.609 11.798 7.118 1.00 91.31 108 ARG A CA 1
ATOM 821 C C . ARG A 1 108 ? -17.431 10.945 6.635 1.00 91.31 108 ARG A C 1
ATOM 823 O O . ARG A 1 108 ? -16.976 10.035 7.325 1.00 91.31 108 ARG A O 1
ATOM 830 N N . LEU A 1 109 ? -16.959 11.191 5.409 1.00 87.56 109 LEU A N 1
ATOM 831 C CA . LEU A 1 109 ? -15.985 10.317 4.736 1.00 87.56 109 LEU A CA 1
ATOM 832 C C . LEU A 1 109 ? -14.640 10.241 5.480 1.00 87.56 109 LEU A C 1
ATOM 834 O O . LEU A 1 109 ? -14.107 9.143 5.639 1.00 87.56 109 LEU A O 1
ATOM 838 N N . ALA A 1 110 ? -14.143 11.377 5.983 1.00 89.00 110 ALA A N 1
ATOM 839 C CA . ALA A 1 110 ? -12.912 11.456 6.771 1.00 89.00 110 ALA A CA 1
ATOM 840 C C . ALA A 1 110 ? -12.951 10.524 7.998 1.00 89.00 110 ALA A C 1
ATOM 842 O O . ALA A 1 110 ? -12.040 9.724 8.214 1.00 89.00 110 ALA A O 1
ATOM 843 N N . TRP A 1 111 ? -14.057 10.548 8.745 1.00 93.12 111 TRP A N 1
ATOM 844 C CA . TRP A 1 111 ? -14.247 9.728 9.943 1.00 93.12 111 TRP A CA 1
ATOM 845 C C . TRP A 1 111 ? -14.512 8.254 9.636 1.00 93.12 111 TRP A C 1
ATOM 847 O O . TRP A 1 111 ? -14.012 7.384 10.344 1.00 93.12 111 TRP A O 1
ATOM 857 N N . LYS A 1 112 ? -15.200 7.941 8.529 1.00 90.00 112 LYS A N 1
ATOM 858 C CA . LYS A 1 112 ? -15.336 6.552 8.051 1.00 90.00 112 LYS A CA 1
ATOM 859 C C . LYS A 1 112 ? -13.979 5.928 7.725 1.00 90.00 112 LYS A C 1
ATOM 861 O O . LYS A 1 112 ? -13.752 4.765 8.054 1.00 90.00 112 LYS A O 1
ATOM 866 N N . ALA A 1 113 ? -13.080 6.682 7.091 1.00 87.12 113 ALA A N 1
ATOM 867 C CA . ALA A 1 113 ? -11.726 6.213 6.809 1.00 87.12 113 ALA A CA 1
ATOM 868 C C . ALA A 1 113 ? -10.934 5.979 8.104 1.00 87.12 113 ALA A C 1
ATOM 870 O O . ALA A 1 113 ? -10.280 4.943 8.240 1.00 87.12 113 ALA A O 1
ATOM 871 N N . GLU A 1 114 ? -11.043 6.895 9.069 1.00 88.94 114 GLU A N 1
ATOM 872 C CA . GLU A 1 114 ? -10.377 6.769 10.366 1.00 88.94 114 GLU A CA 1
ATOM 873 C C . GLU A 1 114 ? -10.902 5.577 11.176 1.00 88.94 114 GLU A C 1
ATOM 875 O O . GLU A 1 114 ? -10.113 4.791 11.695 1.00 88.94 114 GLU A O 1
ATOM 880 N N . LYS A 1 115 ? -12.222 5.362 11.202 1.00 91.50 115 LYS A N 1
ATOM 881 C CA . LYS A 1 115 ? -12.842 4.195 11.842 1.00 91.50 115 LYS A CA 1
ATOM 882 C C . LYS A 1 115 ? -12.296 2.887 11.277 1.00 91.50 115 LYS A C 1
ATOM 884 O O . LYS A 1 115 ? -11.926 1.997 12.036 1.00 91.50 115 LYS A O 1
ATOM 889 N N . ILE A 1 116 ? -12.190 2.776 9.950 1.00 86.56 116 ILE A N 1
ATOM 890 C CA . ILE A 1 116 ? -11.628 1.583 9.297 1.00 86.56 116 ILE A CA 1
ATOM 891 C C . ILE A 1 116 ? -10.160 1.383 9.696 1.00 86.56 116 ILE A C 1
ATOM 893 O O . ILE A 1 116 ? -9.739 0.244 9.908 1.00 86.56 116 ILE A O 1
ATOM 897 N N . ARG A 1 117 ? -9.369 2.461 9.796 1.00 86.06 117 ARG A N 1
ATOM 898 C CA . ARG A 1 117 ? -7.975 2.387 10.266 1.00 86.06 117 ARG A CA 1
ATOM 899 C C . ARG A 1 117 ? -7.909 1.882 11.707 1.00 86.06 117 ARG A C 1
ATOM 901 O O . ARG A 1 117 ? -7.205 0.908 11.961 1.00 86.06 117 ARG A O 1
ATOM 908 N N . PHE A 1 118 ? -8.708 2.461 12.599 1.00 85.44 118 PHE A N 1
ATOM 909 C CA . PHE A 1 118 ? -8.772 2.074 14.006 1.00 85.44 118 PHE A CA 1
ATOM 910 C C . PHE A 1 118 ? -9.237 0.622 14.199 1.00 85.44 118 PHE A C 1
ATOM 912 O O . PHE A 1 118 ? -8.629 -0.138 14.949 1.00 85.44 118 PHE A O 1
ATOM 919 N N . GLU A 1 119 ? -10.274 0.178 13.482 1.00 86.50 119 GLU A N 1
ATOM 920 C CA . GLU A 1 119 ? -10.752 -1.211 13.540 1.00 86.50 119 GLU A CA 1
ATOM 921 C C . GLU A 1 119 ? -9.700 -2.209 13.030 1.00 86.50 119 GLU A C 1
ATOM 923 O O . GLU A 1 119 ? -9.535 -3.288 13.609 1.00 86.50 119 GLU A O 1
ATOM 928 N N . ARG A 1 120 ? -8.946 -1.855 11.980 1.00 87.12 120 ARG A N 1
ATOM 929 C CA . ARG A 1 120 ? -7.818 -2.665 11.487 1.00 87.12 120 ARG A CA 1
ATOM 930 C C . ARG A 1 120 ? -6.687 -2.755 12.505 1.00 87.12 120 ARG A C 1
ATOM 932 O O . ARG A 1 120 ? -6.128 -3.827 12.704 1.00 87.12 120 ARG A O 1
ATOM 939 N N . GLU A 1 121 ? -6.361 -1.655 13.167 1.00 85.56 121 GLU A N 1
ATOM 940 C CA . GLU A 1 121 ? -5.324 -1.640 14.198 1.00 85.56 121 GLU A CA 1
ATOM 941 C C . GLU A 1 121 ? -5.748 -2.434 15.438 1.00 85.56 121 GLU A C 1
ATOM 943 O O . GLU A 1 121 ? -4.981 -3.247 15.951 1.00 85.56 121 GLU A O 1
ATOM 948 N N . LYS A 1 122 ? -7.008 -2.296 15.861 1.00 85.62 122 LYS A N 1
ATOM 949 C CA . LYS A 1 122 ? -7.589 -3.061 16.970 1.00 85.62 122 LYS A CA 1
ATOM 950 C C . LYS A 1 122 ? -7.658 -4.559 16.678 1.00 85.62 122 LYS A C 1
ATOM 952 O O . LYS A 1 122 ? -7.411 -5.376 17.559 1.00 85.62 122 LYS A O 1
ATOM 957 N N . THR A 1 123 ? -8.014 -4.949 15.456 1.00 81.94 123 THR A N 1
ATOM 958 C CA . THR A 1 123 ? -8.010 -6.369 15.061 1.00 81.94 123 THR A CA 1
ATOM 959 C C . THR A 1 123 ? -6.592 -6.921 15.024 1.00 81.94 123 THR A C 1
ATOM 961 O O . THR A 1 123 ? -6.349 -7.976 15.606 1.00 81.94 123 THR A O 1
ATOM 964 N N . LYS A 1 124 ? -5.643 -6.168 14.461 1.00 84.94 124 LYS A N 1
ATOM 965 C CA . LYS A 1 124 ? -4.222 -6.525 14.466 1.00 84.94 124 LYS A CA 1
ATOM 966 C C . LYS A 1 124 ? -3.666 -6.672 15.887 1.00 84.94 124 LYS A C 1
ATOM 968 O O . LYS A 1 124 ? -3.018 -7.672 16.169 1.00 84.94 124 LYS A O 1
ATOM 973 N N . SER A 1 125 ? -3.974 -5.756 16.807 1.00 86.06 125 SER A N 1
ATOM 974 C CA . SER A 1 125 ? -3.502 -5.846 18.197 1.00 86.06 125 SER A CA 1
ATOM 975 C C . SER A 1 125 ? -4.093 -7.043 18.946 1.00 86.06 125 SER A C 1
ATOM 977 O O . SER A 1 125 ? -3.387 -7.699 19.710 1.00 86.06 125 SER A O 1
ATOM 979 N N . ILE A 1 126 ? -5.359 -7.394 18.689 1.00 83.75 126 ILE A N 1
ATOM 980 C CA . ILE A 1 126 ? -5.981 -8.610 19.234 1.00 83.75 126 ILE A CA 1
ATOM 981 C C . ILE A 1 126 ? -5.329 -9.871 18.653 1.00 83.75 126 ILE A C 1
ATOM 983 O O . ILE A 1 126 ? -5.083 -10.820 19.398 1.00 83.75 126 ILE A O 1
ATOM 987 N N . GLU A 1 127 ? -5.052 -9.904 17.348 1.00 83.56 127 GLU A N 1
ATOM 988 C CA . GLU A 1 127 ? -4.360 -11.024 16.701 1.00 83.56 127 GLU A CA 1
ATOM 989 C C . GLU A 1 127 ? -2.933 -11.196 17.229 1.00 83.56 127 GLU A C 1
ATOM 991 O O . GLU A 1 127 ? -2.518 -12.317 17.525 1.00 83.56 127 GLU A O 1
ATOM 996 N N . ASP A 1 128 ? -2.200 -10.098 17.399 1.00 83.00 128 ASP A N 1
ATOM 997 C CA . ASP A 1 128 ? -0.841 -10.110 17.935 1.00 83.00 128 ASP A CA 1
ATOM 998 C C . ASP A 1 128 ? -0.834 -10.545 19.410 1.00 83.00 128 ASP A C 1
ATOM 1000 O O . ASP A 1 128 ? -0.025 -11.390 19.797 1.00 83.00 128 ASP A O 1
ATOM 1004 N N . ALA A 1 129 ? -1.794 -10.080 20.218 1.00 84.44 129 ALA A N 1
ATOM 1005 C CA . ALA A 1 129 ? -1.979 -10.542 21.594 1.00 84.44 129 ALA A CA 1
ATOM 1006 C C . ALA A 1 129 ? -2.362 -12.034 21.668 1.00 84.44 129 ALA A C 1
ATOM 1008 O O . ALA A 1 129 ? -1.893 -12.756 22.549 1.00 84.44 129 ALA A O 1
ATOM 1009 N N . ALA A 1 130 ? -3.179 -12.529 20.732 1.00 83.38 130 ALA A N 1
ATOM 1010 C CA . ALA A 1 130 ? -3.525 -13.947 20.652 1.00 83.38 130 ALA A CA 1
ATOM 1011 C C . ALA A 1 130 ? -2.309 -14.813 20.277 1.00 83.38 130 ALA A C 1
ATOM 1013 O O . ALA A 1 130 ? -2.085 -15.850 20.902 1.00 83.38 130 ALA A O 1
ATOM 1014 N N . LYS A 1 131 ? -1.488 -14.364 19.318 1.00 84.19 131 LYS A N 1
ATOM 1015 C CA . LYS A 1 131 ? -0.230 -15.030 18.939 1.00 84.19 131 LYS A CA 1
ATOM 1016 C C . LYS A 1 131 ? 0.794 -15.015 20.076 1.00 84.19 131 LYS A C 1
ATOM 1018 O O . LYS A 1 131 ? 1.499 -16.003 20.265 1.00 84.19 131 LYS A O 1
ATOM 1023 N N . MET A 1 132 ? 0.867 -13.927 20.846 1.00 80.88 132 MET A N 1
ATOM 1024 C CA . MET A 1 132 ? 1.695 -13.845 22.056 1.00 80.88 132 MET A CA 1
ATOM 1025 C C . MET A 1 132 ? 1.271 -14.888 23.091 1.00 80.88 132 MET A C 1
ATOM 1027 O O . MET A 1 132 ? 2.098 -15.688 23.523 1.00 80.88 132 MET A O 1
ATOM 1031 N N . ALA A 1 133 ? -0.024 -14.946 23.412 1.00 77.94 133 ALA A N 1
ATOM 1032 C CA . ALA A 1 133 ? -0.562 -15.926 24.352 1.00 77.94 133 ALA A CA 1
ATOM 1033 C C . ALA A 1 133 ? -0.347 -17.378 23.877 1.00 77.94 133 ALA A C 1
ATOM 1035 O O . ALA A 1 133 ? -0.149 -18.279 24.692 1.00 77.94 133 ALA A O 1
ATOM 1036 N N . GLU A 1 134 ? -0.358 -17.621 22.562 1.00 82.19 134 GLU A N 1
ATOM 1037 C CA . GLU A 1 134 ? -0.054 -18.932 21.980 1.00 82.19 134 GLU A CA 1
ATOM 1038 C C . GLU A 1 134 ? 1.435 -19.298 22.104 1.00 82.19 134 GLU A C 1
ATOM 1040 O O . GLU A 1 134 ? 1.749 -20.407 22.540 1.00 82.19 134 GLU A O 1
ATOM 1045 N N . ARG A 1 135 ? 2.351 -18.362 21.812 1.00 78.94 135 ARG A N 1
ATOM 1046 C CA . ARG A 1 135 ? 3.805 -18.562 21.972 1.00 78.94 135 ARG A CA 1
ATOM 1047 C C . ARG A 1 135 ? 4.193 -18.827 23.425 1.00 78.94 135 ARG A C 1
ATOM 1049 O O . ARG A 1 135 ? 4.988 -19.729 23.700 1.00 78.94 135 ARG A O 1
ATOM 1056 N N . GLU A 1 136 ? 3.596 -18.085 24.352 1.00 77.19 136 GLU A N 1
ATOM 1057 C CA . GLU A 1 136 ? 3.811 -18.249 25.790 1.00 77.19 136 GLU A CA 1
ATOM 1058 C C . GLU A 1 136 ? 3.290 -19.608 26.290 1.00 77.19 136 GLU A C 1
ATOM 1060 O O . GLU A 1 136 ? 3.918 -20.249 27.131 1.00 77.19 136 GLU A O 1
ATOM 1065 N N . ALA A 1 137 ? 2.211 -20.129 25.696 1.00 73.00 137 ALA A N 1
ATOM 1066 C CA . ALA A 1 137 ? 1.701 -21.465 26.001 1.00 73.00 137 ALA A CA 1
ATOM 1067 C C . ALA A 1 137 ? 2.557 -22.615 25.426 1.00 73.00 137 ALA A C 1
ATOM 1069 O O . ALA A 1 137 ? 2.473 -23.739 25.933 1.00 73.00 137 ALA A O 1
ATOM 1070 N N . THR A 1 138 ? 3.358 -22.371 24.381 1.00 71.44 138 THR A N 1
ATOM 1071 C CA . THR A 1 138 ? 4.230 -23.386 23.754 1.00 71.44 138 THR A CA 1
ATOM 1072 C C . THR A 1 138 ? 5.636 -23.478 24.351 1.00 71.44 138 THR A C 1
ATOM 1074 O O . THR A 1 138 ? 6.271 -24.521 24.214 1.00 71.44 138 THR A O 1
ATOM 1077 N N . ASN A 1 139 ? 6.101 -22.458 25.077 1.00 54.00 139 ASN A N 1
ATOM 1078 C CA . ASN A 1 139 ? 7.385 -22.481 25.787 1.00 54.00 139 ASN A CA 1
ATOM 1079 C C . ASN A 1 139 ? 7.275 -23.172 27.160 1.00 54.00 139 ASN A C 1
ATOM 1081 O O . ASN A 1 139 ? 7.530 -22.584 28.209 1.00 54.00 139 ASN A O 1
ATOM 1085 N N . LEU A 1 140 ? 6.909 -24.457 27.159 1.00 50.12 140 LEU A N 1
ATOM 1086 C CA . LEU A 1 140 ? 7.187 -25.333 28.300 1.00 50.12 140 LEU A CA 1
ATOM 1087 C C . LEU A 1 140 ? 8.684 -25.696 28.294 1.00 50.12 140 LEU A C 1
ATOM 1089 O O . LEU A 1 140 ? 9.218 -26.014 27.230 1.00 50.12 140 LEU A O 1
ATOM 1093 N N . PRO A 1 141 ? 9.369 -25.680 29.452 1.00 44.75 141 PRO A N 1
ATOM 1094 C CA . PRO A 1 141 ? 10.800 -25.938 29.526 1.00 44.75 141 PRO A CA 1
ATOM 1095 C C . PRO A 1 141 ? 11.101 -27.382 29.109 1.00 44.75 141 PRO A C 1
ATOM 1097 O O . PRO A 1 141 ? 10.782 -28.336 29.822 1.00 44.75 141 PRO A O 1
ATOM 1100 N N . LEU A 1 142 ? 11.720 -27.538 27.939 1.00 46.34 142 LEU A N 1
ATOM 1101 C CA . LEU A 1 142 ? 12.346 -28.785 27.518 1.00 46.34 142 LEU A CA 1
ATOM 1102 C C . LEU A 1 142 ? 13.593 -29.006 28.378 1.00 46.34 142 LEU A C 1
ATOM 1104 O O . LEU A 1 142 ? 14.507 -28.185 28.414 1.00 46.34 142 LEU A O 1
ATOM 1108 N N . THR A 1 143 ? 13.602 -30.118 29.107 1.00 44.78 143 THR A N 1
ATOM 1109 C CA . THR A 1 143 ? 14.739 -30.570 29.912 1.00 44.78 143 THR A CA 1
ATOM 1110 C C . THR A 1 143 ? 15.969 -30.828 29.037 1.00 44.78 143 THR A C 1
ATOM 1112 O O . THR A 1 143 ? 15.819 -31.372 27.940 1.00 44.78 143 THR A O 1
ATOM 1115 N N . PRO A 1 144 ? 17.185 -30.522 29.521 1.00 40.56 144 PRO A N 1
ATOM 1116 C CA . PRO A 1 144 ? 18.401 -30.651 28.732 1.00 40.56 144 PRO A CA 1
ATOM 1117 C C . PRO A 1 144 ? 18.800 -32.127 28.617 1.00 40.56 144 PRO A C 1
ATOM 1119 O O . PRO A 1 144 ? 19.120 -32.770 29.616 1.00 40.56 144 PRO A O 1
ATOM 1122 N N . SER A 1 145 ? 18.801 -32.669 27.398 1.00 37.28 145 SER A N 1
ATOM 1123 C CA . SER A 1 145 ? 19.389 -33.977 27.100 1.00 37.28 145 SER A CA 1
ATOM 1124 C C . SER A 1 145 ? 20.462 -33.836 26.021 1.00 37.28 145 SER A C 1
ATOM 1126 O O . SER A 1 145 ? 20.175 -33.635 24.848 1.00 37.28 145 SER A O 1
ATOM 1128 N N . GLY A 1 146 ? 21.703 -33.856 26.507 1.00 37.72 146 GLY A N 1
ATOM 1129 C CA . GLY A 1 146 ? 22.912 -34.452 25.937 1.00 37.72 146 GLY A CA 1
ATOM 1130 C C . GLY A 1 146 ? 23.125 -34.546 24.421 1.00 37.72 146 GLY A C 1
ATOM 1131 O O . GLY A 1 146 ? 22.595 -35.431 23.766 1.00 37.72 146 GLY A O 1
ATOM 1132 N N . SER A 1 147 ? 24.146 -33.804 23.974 1.00 46.00 147 SER A N 1
ATOM 1133 C CA . SER A 1 147 ? 25.356 -34.364 23.341 1.00 46.00 147 SER A CA 1
ATOM 1134 C C . SER A 1 147 ? 25.173 -35.222 22.080 1.00 46.00 147 SER A C 1
ATOM 1136 O O . SER A 1 147 ? 25.125 -36.447 22.174 1.00 46.00 147 SER A O 1
ATOM 1138 N N . THR A 1 148 ? 25.223 -34.605 20.891 1.00 42.88 148 THR A N 1
ATOM 1139 C CA . THR A 1 148 ? 25.722 -35.231 19.635 1.00 42.88 148 THR A CA 1
ATOM 1140 C C . THR A 1 148 ? 25.853 -34.191 18.506 1.00 42.88 148 THR A C 1
ATOM 1142 O O . THR A 1 148 ? 25.176 -34.261 17.490 1.00 42.88 148 THR A O 1
ATOM 1145 N N . GLY A 1 149 ? 26.704 -33.173 18.680 1.00 42.25 149 GLY A N 1
ATOM 1146 C CA . GLY A 1 149 ? 26.769 -32.031 17.748 1.00 42.25 149 GLY A CA 1
ATOM 1147 C C . GLY A 1 149 ? 28.161 -31.623 17.271 1.00 42.25 149 GLY A C 1
ATOM 1148 O O . GLY A 1 149 ? 28.352 -30.455 16.971 1.00 42.25 149 GLY A O 1
ATOM 1149 N N . ALA A 1 150 ? 29.145 -32.529 17.244 1.00 44.88 150 ALA A N 1
ATOM 1150 C CA . ALA A 1 150 ? 30.541 -32.161 16.960 1.00 44.88 150 ALA A CA 1
ATOM 1151 C C . ALA A 1 150 ? 31.165 -32.828 15.717 1.00 44.88 150 ALA A C 1
ATOM 1153 O O . ALA A 1 150 ? 32.358 -32.667 15.495 1.00 44.88 150 ALA A O 1
ATOM 1154 N N . ILE A 1 151 ? 30.403 -33.577 14.906 1.00 47.41 151 ILE A N 1
ATOM 1155 C CA . ILE A 1 151 ? 30.981 -34.359 13.788 1.00 47.41 151 ILE A CA 1
ATOM 1156 C C . ILE A 1 151 ? 30.468 -33.926 12.396 1.00 47.41 151 ILE A C 1
ATOM 1158 O O . ILE A 1 151 ? 31.124 -34.216 11.404 1.00 47.41 151 ILE A O 1
ATOM 1162 N N . MET A 1 152 ? 29.376 -33.155 12.280 1.00 46.88 152 MET A N 1
ATOM 1163 C CA . MET A 1 152 ? 28.887 -32.704 10.958 1.00 46.88 152 MET A CA 1
ATOM 1164 C C . MET A 1 152 ? 29.632 -31.492 10.374 1.00 46.88 152 MET A C 1
ATOM 1166 O O . MET A 1 152 ? 29.620 -31.309 9.165 1.00 46.88 152 MET A O 1
ATOM 1170 N N . HIS A 1 153 ? 30.341 -30.709 11.190 1.00 44.88 153 HIS A N 1
ATOM 1171 C CA . HIS A 1 153 ? 30.892 -29.419 10.752 1.00 44.88 153 HIS A CA 1
ATOM 1172 C C . HIS A 1 153 ? 32.175 -29.510 9.901 1.00 44.88 153 HIS A C 1
ATOM 1174 O O . HIS A 1 153 ? 32.671 -28.488 9.448 1.00 44.88 153 HIS A O 1
ATOM 1180 N N . ALA A 1 154 ? 32.728 -30.713 9.694 1.00 44.75 154 ALA A N 1
ATOM 1181 C CA . ALA A 1 154 ? 33.991 -30.917 8.972 1.00 44.75 154 ALA A CA 1
ATOM 1182 C C . ALA A 1 154 ? 33.817 -31.459 7.537 1.00 44.75 154 ALA A C 1
ATOM 1184 O O . ALA A 1 154 ? 34.798 -31.587 6.810 1.00 44.75 154 ALA A O 1
ATOM 1185 N N . LEU A 1 155 ? 32.586 -31.783 7.119 1.00 44.44 155 LEU A N 1
ATOM 1186 C CA . LEU A 1 155 ? 32.279 -32.284 5.768 1.00 44.44 155 LEU A CA 1
ATOM 1187 C C . LEU A 1 155 ? 31.649 -31.220 4.851 1.00 44.44 155 LEU A C 1
ATOM 1189 O O . LEU A 1 155 ? 31.494 -31.457 3.655 1.00 44.44 155 LEU A O 1
ATOM 1193 N N . GLU A 1 156 ? 31.328 -30.046 5.393 1.00 45.69 156 GLU A N 1
ATOM 1194 C CA . GLU A 1 156 ? 30.633 -28.959 4.690 1.00 45.69 156 GLU A CA 1
ATOM 1195 C C . GLU A 1 156 ? 31.607 -28.028 3.931 1.00 45.69 156 GLU A C 1
ATOM 1197 O O . GLU A 1 156 ? 31.274 -27.505 2.868 1.00 45.69 156 GLU A O 1
ATOM 1202 N N . ASP A 1 157 ? 32.868 -27.936 4.370 1.00 45.53 157 ASP A N 1
ATOM 1203 C CA . ASP A 1 157 ? 33.854 -26.994 3.815 1.00 45.53 157 ASP A CA 1
ATOM 1204 C C . ASP A 1 157 ? 34.425 -27.389 2.436 1.00 45.53 157 ASP A C 1
ATOM 1206 O O . ASP A 1 157 ? 34.904 -26.533 1.692 1.00 45.53 157 ASP A O 1
ATOM 1210 N N . HIS A 1 158 ? 34.338 -28.660 2.024 1.00 45.62 158 HIS A N 1
ATOM 1211 C CA . HIS A 1 158 ? 34.872 -29.108 0.725 1.00 45.62 158 HIS A CA 1
ATOM 1212 C C . HIS A 1 158 ? 33.873 -29.033 -0.442 1.00 45.62 158 HIS A C 1
ATOM 1214 O O . HIS A 1 158 ? 34.280 -29.147 -1.602 1.00 45.62 158 HIS A O 1
ATOM 1220 N N . ARG A 1 159 ? 32.581 -28.792 -0.177 1.00 47.72 159 ARG A N 1
ATOM 1221 C CA . ARG A 1 159 ? 31.550 -28.654 -1.224 1.00 47.72 159 ARG A CA 1
ATOM 1222 C C . ARG A 1 159 ? 31.502 -27.237 -1.818 1.00 47.72 159 ARG A C 1
ATOM 1224 O O . ARG A 1 159 ? 31.198 -27.074 -2.995 1.00 47.72 159 ARG A O 1
ATOM 1231 N N . HIS A 1 160 ? 31.932 -26.226 -1.063 1.00 48.78 160 HIS A N 1
ATOM 1232 C CA . HIS A 1 160 ? 31.822 -24.815 -1.452 1.00 48.78 1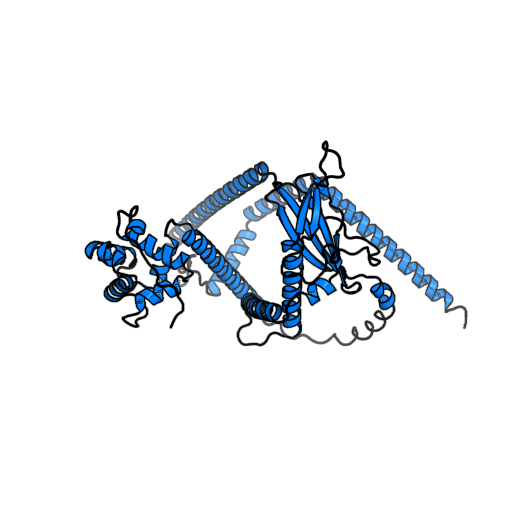60 HIS A CA 1
ATOM 1233 C C . HIS A 1 160 ? 32.794 -24.325 -2.539 1.00 48.78 160 HIS A C 1
ATOM 1235 O O . HIS A 1 160 ? 32.597 -23.239 -3.081 1.00 48.78 160 HIS A O 1
ATOM 1241 N N . GLN A 1 161 ? 33.810 -25.104 -2.924 1.00 45.75 161 GLN A N 1
ATOM 1242 C CA . GLN A 1 161 ? 34.793 -24.650 -3.919 1.00 45.75 161 GLN A CA 1
ATOM 1243 C C . GLN A 1 161 ? 34.452 -25.033 -5.368 1.00 45.75 161 GLN A C 1
ATOM 1245 O O . GLN A 1 161 ? 34.927 -24.377 -6.294 1.00 45.75 161 GLN A O 1
ATOM 1250 N N . LYS A 1 162 ? 33.603 -26.049 -5.590 1.00 44.59 162 LYS A N 1
ATOM 1251 C CA . LYS A 1 162 ? 33.207 -26.486 -6.945 1.00 44.59 162 LYS A CA 1
ATOM 1252 C C . LYS A 1 162 ? 31.930 -25.803 -7.456 1.00 44.59 162 LYS A C 1
ATOM 1254 O O . LYS A 1 162 ? 31.768 -25.668 -8.665 1.00 44.59 162 LYS A O 1
ATOM 1259 N N . ASP A 1 163 ? 31.110 -25.269 -6.552 1.00 47.00 163 ASP A N 1
ATOM 1260 C CA . ASP A 1 163 ? 29.896 -24.508 -6.884 1.00 47.00 163 ASP A CA 1
ATOM 1261 C C . ASP A 1 163 ? 30.182 -23.031 -7.227 1.00 47.00 163 ASP A C 1
ATOM 1263 O O . ASP A 1 163 ? 29.357 -22.358 -7.840 1.00 47.00 163 ASP A O 1
ATOM 1267 N N . SER A 1 164 ? 31.381 -22.523 -6.919 1.00 47.88 164 SER A N 1
ATOM 1268 C CA . SER A 1 164 ? 31.755 -21.114 -7.128 1.00 47.88 164 SER A CA 1
ATOM 1269 C C . SER A 1 164 ? 31.851 -20.705 -8.611 1.00 47.88 164 SER A C 1
ATOM 1271 O O . SER A 1 164 ? 31.510 -19.578 -8.968 1.00 47.88 164 SER A O 1
ATOM 1273 N N . ALA A 1 165 ? 32.230 -21.626 -9.507 1.00 45.28 165 ALA A N 1
ATOM 1274 C CA . ALA A 1 165 ? 32.316 -21.345 -10.946 1.00 45.28 165 ALA A CA 1
ATOM 1275 C C . ALA A 1 165 ? 30.956 -21.437 -11.672 1.00 45.28 165 ALA A C 1
ATOM 1277 O O . ALA A 1 165 ? 30.771 -20.788 -12.700 1.00 45.28 165 ALA A O 1
ATOM 1278 N N . ALA A 1 166 ? 29.994 -22.194 -11.132 1.00 49.81 166 ALA A N 1
ATOM 1279 C CA . ALA A 1 166 ? 28.612 -22.216 -11.621 1.00 49.81 166 ALA A CA 1
ATOM 1280 C C . ALA A 1 166 ? 27.778 -21.062 -11.026 1.00 49.81 166 ALA A C 1
ATOM 1282 O O . ALA A 1 166 ? 26.927 -20.499 -11.714 1.00 49.81 166 ALA A O 1
ATOM 1283 N N . ALA A 1 167 ? 28.081 -20.639 -9.793 1.00 49.22 167 ALA A N 1
ATOM 1284 C CA . ALA A 1 167 ? 27.464 -19.486 -9.137 1.00 49.22 167 ALA A CA 1
ATOM 1285 C C . ALA A 1 167 ? 27.799 -18.147 -9.820 1.00 49.22 167 ALA A C 1
ATOM 1287 O O . ALA A 1 167 ? 26.960 -17.252 -9.835 1.00 49.22 167 ALA A O 1
ATOM 1288 N N . ALA A 1 168 ? 28.966 -18.020 -10.464 1.00 47.47 168 ALA A N 1
ATOM 1289 C CA . ALA A 1 168 ? 29.332 -16.818 -11.226 1.00 47.47 168 ALA A CA 1
ATOM 1290 C C . ALA A 1 168 ? 28.422 -16.556 -12.445 1.00 47.47 168 ALA A C 1
ATOM 1292 O O . ALA A 1 168 ? 28.363 -15.431 -12.935 1.00 47.47 168 ALA A O 1
ATOM 1293 N N . ASN A 1 169 ? 27.693 -17.573 -12.920 1.00 51.09 169 ASN A N 1
ATOM 1294 C CA . ASN A 1 169 ? 26.720 -17.434 -14.005 1.00 51.09 169 ASN A CA 1
ATOM 1295 C C . ASN A 1 169 ? 25.268 -17.378 -13.501 1.00 51.09 169 ASN A C 1
ATOM 1297 O O . ASN A 1 169 ? 24.332 -17.215 -14.284 1.00 51.09 169 ASN A O 1
ATOM 1301 N N . MET A 1 170 ? 25.069 -17.498 -12.188 1.00 55.19 170 MET A N 1
ATOM 1302 C CA . MET A 1 170 ? 23.774 -17.324 -11.556 1.00 55.19 170 MET A CA 1
ATOM 1303 C C . MET A 1 170 ? 23.585 -15.824 -11.337 1.00 55.19 170 MET A C 1
ATOM 1305 O O . MET A 1 170 ? 23.809 -15.297 -10.253 1.00 55.19 170 MET A O 1
ATOM 1309 N N . GLN A 1 171 ? 23.232 -15.121 -12.418 1.00 64.12 171 GLN A N 1
ATOM 1310 C CA . GLN A 1 171 ? 22.716 -13.757 -12.351 1.00 64.12 171 GLN A CA 1
ATOM 1311 C C . GLN A 1 171 ? 21.544 -13.779 -11.363 1.00 64.12 171 GLN A C 1
ATOM 1313 O O . GLN A 1 171 ? 20.449 -14.228 -11.703 1.00 64.12 171 GLN A O 1
ATOM 1318 N N . SER A 1 172 ? 21.808 -13.408 -10.107 1.00 65.88 172 SER A N 1
ATOM 1319 C CA . SER A 1 172 ? 20.829 -13.450 -9.029 1.00 65.88 172 SER A CA 1
ATOM 1320 C C . SER A 1 172 ? 19.753 -12.423 -9.350 1.00 65.88 172 SER A C 1
ATOM 1322 O O . SER A 1 172 ? 19.915 -11.226 -9.124 1.00 65.88 172 SER A O 1
ATOM 1324 N N . LYS A 1 173 ? 18.689 -12.912 -9.978 1.00 84.81 173 LYS A N 1
ATOM 1325 C CA . LYS A 1 173 ? 17.544 -12.135 -10.416 1.00 84.81 173 LYS A CA 1
ATOM 1326 C C . LYS A 1 173 ? 16.683 -11.852 -9.197 1.00 84.81 173 LYS A C 1
ATOM 1328 O O . LYS A 1 173 ? 15.957 -12.732 -8.735 1.00 84.81 173 LYS A O 1
ATOM 1333 N N . GLU A 1 174 ? 16.741 -10.627 -8.701 1.00 94.25 174 GLU A N 1
ATOM 1334 C CA . GLU A 1 174 ? 15.920 -10.209 -7.573 1.00 94.25 174 GL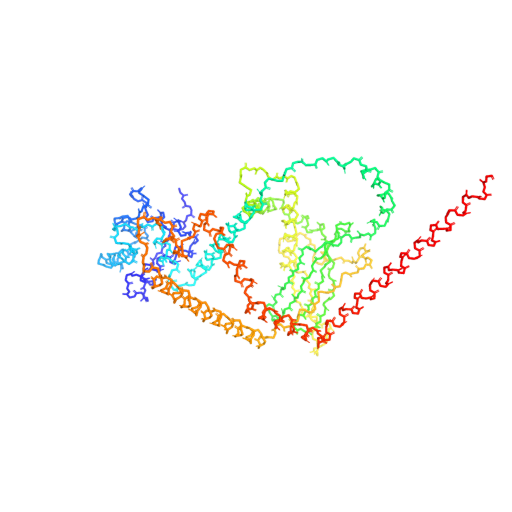U A CA 1
ATOM 1335 C C . GLU A 1 174 ? 14.700 -9.418 -8.043 1.00 94.25 174 GLU A C 1
ATOM 1337 O O . GLU A 1 174 ? 14.800 -8.553 -8.909 1.00 94.25 174 GLU A O 1
ATOM 1342 N N . VAL A 1 175 ? 13.519 -9.728 -7.505 1.00 96.44 175 VAL A N 1
ATOM 1343 C CA . VAL A 1 175 ? 12.294 -8.972 -7.792 1.00 96.44 175 VAL A CA 1
ATOM 1344 C C . VAL A 1 175 ? 12.251 -7.754 -6.876 1.00 96.44 175 VAL A C 1
ATOM 1346 O O . VAL A 1 175 ? 12.121 -7.902 -5.662 1.00 96.44 175 VAL A O 1
ATOM 1349 N N . ILE A 1 176 ? 12.334 -6.554 -7.451 1.00 97.06 176 ILE A N 1
ATOM 1350 C CA . ILE A 1 176 ? 12.273 -5.297 -6.682 1.00 97.06 176 ILE A CA 1
ATOM 1351 C C . ILE A 1 176 ? 10.878 -4.677 -6.673 1.00 97.06 176 ILE A C 1
ATOM 1353 O O . ILE A 1 176 ? 10.555 -3.885 -5.792 1.00 97.06 176 ILE A O 1
ATOM 1357 N N . TYR A 1 177 ? 10.043 -5.033 -7.649 1.00 97.69 177 TYR A N 1
ATOM 1358 C CA . TYR A 1 177 ? 8.666 -4.571 -7.738 1.00 97.69 177 TYR A CA 1
ATOM 1359 C C . TYR A 1 177 ? 7.806 -5.598 -8.461 1.00 97.69 177 TYR A C 1
ATOM 1361 O O . TYR A 1 177 ? 8.166 -6.065 -9.539 1.00 97.69 177 TYR A O 1
ATOM 1369 N N . GLU A 1 178 ? 6.644 -5.889 -7.890 1.00 97.25 178 GLU A N 1
ATOM 1370 C CA . GLU A 1 178 ? 5.561 -6.608 -8.546 1.00 97.25 178 GLU A CA 1
ATOM 1371 C C . GLU A 1 178 ? 4.260 -5.866 -8.245 1.00 97.25 178 GLU A C 1
ATOM 1373 O O . GLU A 1 178 ? 3.872 -5.694 -7.087 1.00 97.25 178 GLU A O 1
ATOM 1378 N N . GLY A 1 179 ? 3.573 -5.409 -9.285 1.00 96.75 179 GLY A N 1
ATOM 1379 C CA . GLY A 1 179 ? 2.355 -4.638 -9.102 1.00 96.75 179 GLY A CA 1
ATOM 1380 C C . GLY A 1 179 ? 1.579 -4.421 -10.385 1.00 96.75 179 GLY A C 1
ATOM 1381 O O . GLY A 1 179 ? 1.921 -4.930 -11.447 1.00 96.75 179 GLY A O 1
ATOM 1382 N N . THR A 1 180 ? 0.508 -3.646 -10.274 1.00 96.88 180 THR A N 1
ATOM 1383 C CA . THR A 1 180 ? -0.318 -3.251 -11.411 1.00 96.88 180 THR A CA 1
ATOM 1384 C C . THR A 1 180 ? -0.380 -1.732 -11.464 1.00 96.88 180 THR A C 1
ATOM 1386 O O . THR A 1 180 ? -0.708 -1.087 -10.466 1.00 96.88 180 THR A O 1
ATOM 1389 N N . LYS A 1 181 ? -0.144 -1.158 -12.643 1.00 97.06 181 LYS A N 1
ATOM 1390 C CA . LYS A 1 181 ? -0.341 0.262 -12.918 1.00 97.06 181 LYS A CA 1
ATOM 1391 C C . LYS A 1 181 ? -1.548 0.474 -13.831 1.00 97.06 181 LYS A C 1
ATOM 1393 O O . LYS A 1 181 ? -1.702 -0.198 -14.847 1.00 97.06 181 LYS A O 1
ATOM 1398 N N . LEU A 1 182 ? -2.406 1.424 -13.458 1.00 96.31 182 LEU A N 1
ATOM 1399 C CA . LEU A 1 182 ? -3.550 1.854 -14.261 1.00 96.31 182 LEU A CA 1
ATOM 1400 C C . LEU A 1 182 ? -3.200 3.140 -15.014 1.00 96.31 182 LEU A C 1
ATOM 1402 O O . LEU A 1 182 ? -2.858 4.155 -14.401 1.00 96.31 182 LEU A O 1
ATOM 1406 N N . PHE A 1 183 ? -3.318 3.108 -16.337 1.00 95.88 183 PHE A N 1
ATOM 1407 C CA . PHE A 1 183 ? -3.095 4.258 -17.203 1.00 95.88 183 PHE A CA 1
ATOM 1408 C C . PHE A 1 183 ? -4.428 4.944 -17.487 1.00 95.88 183 PHE A C 1
ATOM 1410 O O . PHE A 1 183 ? -5.156 4.602 -18.409 1.00 95.88 183 PHE A O 1
ATOM 1417 N N . TRP A 1 184 ? -4.762 5.947 -16.674 1.00 91.38 184 TRP A N 1
ATOM 1418 C CA . TRP A 1 184 ? -6.075 6.608 -16.696 1.00 91.38 184 TRP A CA 1
ATOM 1419 C C . TRP A 1 184 ? -6.481 7.213 -18.045 1.00 91.38 184 TRP A C 1
ATOM 1421 O O . TRP A 1 184 ? -7.669 7.356 -18.297 1.00 91.38 184 TRP A O 1
ATOM 1431 N N . ARG A 1 185 ? -5.515 7.590 -18.894 1.00 91.31 185 ARG A N 1
ATOM 1432 C CA . ARG A 1 185 ? -5.790 8.202 -20.206 1.00 91.31 185 ARG A CA 1
ATOM 1433 C C . ARG A 1 185 ? -6.227 7.182 -21.254 1.00 91.31 185 ARG A C 1
ATOM 1435 O O . ARG A 1 185 ? -7.086 7.493 -22.064 1.00 91.31 185 ARG A O 1
ATOM 1442 N N . THR A 1 186 ? -5.630 5.996 -21.226 1.00 92.75 186 THR A N 1
ATOM 1443 C CA . THR A 1 186 ? -5.926 4.883 -22.142 1.00 92.75 186 THR A CA 1
ATOM 1444 C C . THR A 1 186 ? -6.946 3.913 -21.542 1.00 92.75 186 THR A C 1
ATOM 1446 O O . THR A 1 186 ? -7.513 3.097 -22.253 1.00 92.75 186 THR A O 1
ATOM 1449 N N . HIS A 1 187 ? -7.222 4.027 -20.236 1.00 93.19 187 HIS A N 1
ATOM 1450 C CA . HIS A 1 187 ? -8.017 3.085 -19.442 1.00 93.19 187 HIS A CA 1
ATOM 1451 C C . HIS A 1 187 ? -7.439 1.666 -19.400 1.00 93.19 187 HIS A C 1
ATOM 1453 O O . HIS A 1 187 ? -8.156 0.704 -19.124 1.00 93.19 187 HIS A O 1
ATOM 1459 N N . GLU A 1 188 ? -6.131 1.541 -19.606 1.00 95.12 188 GLU A N 1
ATOM 1460 C CA . GLU A 1 188 ? -5.465 0.250 -19.643 1.00 95.12 188 GLU A CA 1
ATOM 1461 C C . GLU A 1 188 ? -4.821 -0.109 -18.308 1.00 95.12 188 GLU A C 1
ATOM 1463 O O . GLU A 1 188 ? -4.212 0.711 -17.611 1.00 95.12 188 GLU A O 1
ATOM 1468 N N . LYS A 1 189 ? -4.979 -1.379 -17.946 1.00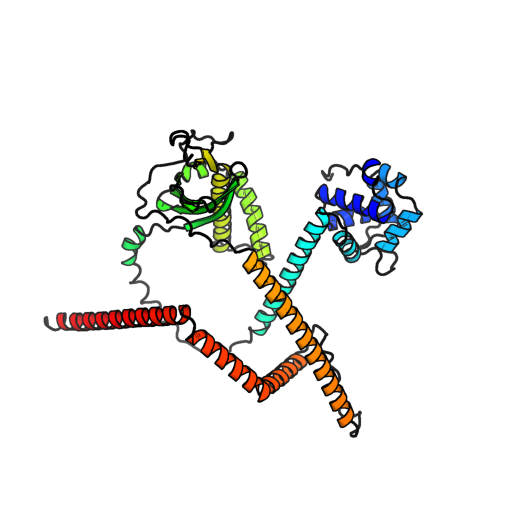 96.12 189 LYS A N 1
ATOM 1469 C CA . LYS A 1 189 ? -4.391 -2.010 -16.773 1.00 96.12 189 LYS A CA 1
ATOM 1470 C C . LYS A 1 189 ? -3.172 -2.831 -17.188 1.00 96.12 189 LYS A C 1
ATOM 1472 O O . LYS A 1 189 ? -3.323 -3.815 -17.908 1.00 96.12 189 LYS A O 1
ATOM 1477 N N . ILE A 1 190 ? -1.999 -2.458 -16.681 1.00 97.38 190 ILE A N 1
ATOM 1478 C CA . ILE A 1 190 ? -0.727 -3.107 -17.006 1.00 97.38 190 ILE A CA 1
ATOM 1479 C C . ILE A 1 190 ? -0.117 -3.696 -15.735 1.00 97.38 190 ILE A C 1
ATOM 1481 O O . ILE A 1 190 ? 0.143 -2.978 -14.768 1.00 97.38 190 ILE A O 1
ATOM 1485 N N . ASP A 1 191 ? 0.097 -5.005 -15.738 1.00 97.62 191 ASP A N 1
ATOM 1486 C CA . ASP A 1 191 ? 0.842 -5.726 -14.712 1.00 97.62 191 ASP A CA 1
ATOM 1487 C C . ASP A 1 191 ? 2.340 -5.586 -14.996 1.00 97.62 191 ASP A C 1
ATOM 1489 O O . ASP A 1 191 ? 2.782 -5.742 -16.132 1.00 97.62 191 ASP A O 1
ATOM 1493 N N . ILE A 1 192 ? 3.120 -5.235 -13.977 1.00 98.12 192 ILE A N 1
ATOM 1494 C CA . ILE A 1 192 ? 4.534 -4.877 -14.096 1.00 98.12 192 ILE A CA 1
ATOM 1495 C C . ILE A 1 192 ? 5.333 -5.682 -13.078 1.00 98.12 192 ILE A C 1
ATOM 1497 O O . ILE A 1 192 ? 4.986 -5.718 -11.894 1.00 98.12 192 ILE A O 1
ATOM 1501 N N . VAL A 1 193 ? 6.436 -6.268 -13.538 1.00 97.88 193 VAL A N 1
ATOM 1502 C CA . VAL A 1 193 ? 7.443 -6.909 -12.691 1.00 97.88 193 VAL A CA 1
ATOM 1503 C C . VAL A 1 193 ? 8.804 -6.324 -13.034 1.00 97.88 193 VAL A C 1
ATOM 1505 O O . VAL A 1 193 ? 9.186 -6.274 -14.201 1.00 97.88 193 VAL A O 1
ATOM 1508 N N . MET A 1 194 ? 9.535 -5.861 -12.025 1.00 98.25 194 MET A N 1
ATOM 1509 C CA . MET A 1 194 ? 10.881 -5.316 -12.186 1.00 98.25 194 MET A CA 1
ATOM 1510 C C . MET A 1 194 ? 11.891 -6.243 -11.529 1.00 98.25 194 MET A C 1
ATOM 1512 O O . MET A 1 194 ? 11.761 -6.596 -10.354 1.00 98.25 194 MET A O 1
ATOM 1516 N N . HIS A 1 195 ? 12.906 -6.607 -12.300 1.00 97.56 195 HIS A N 1
ATOM 1517 C CA . HIS A 1 195 ? 13.990 -7.469 -11.875 1.00 97.56 195 HIS A CA 1
ATOM 1518 C C . HIS A 1 195 ? 15.301 -6.705 -11.856 1.00 97.56 195 HIS A C 1
ATOM 1520 O O . HIS A 1 195 ? 15.688 -6.113 -12.861 1.00 97.56 195 HIS A O 1
ATOM 1526 N N . GLU A 1 196 ? 15.995 -6.746 -10.732 1.00 96.75 196 GLU A N 1
ATOM 1527 C CA . GLU A 1 196 ? 17.315 -6.160 -10.596 1.00 96.75 196 GLU A CA 1
ATOM 1528 C C . GLU A 1 196 ? 18.404 -7.181 -10.917 1.00 96.75 196 GLU A C 1
ATOM 1530 O O . GLU A 1 196 ? 18.371 -8.324 -10.457 1.00 96.75 196 GLU A O 1
ATOM 1535 N N . TYR A 1 197 ? 19.382 -6.733 -11.704 1.00 96.44 197 TYR A N 1
ATOM 1536 C CA . TYR A 1 197 ? 20.593 -7.471 -12.035 1.00 96.44 197 TYR A CA 1
ATOM 1537 C C . TYR A 1 197 ? 21.794 -6.696 -11.498 1.00 96.44 197 TYR A C 1
ATOM 1539 O O . TYR A 1 197 ? 22.445 -5.947 -12.231 1.00 96.44 197 TYR A O 1
ATOM 1547 N N . SER A 1 198 ? 22.093 -6.877 -10.209 1.00 93.75 198 SER A N 1
ATOM 1548 C CA . SER A 1 198 ? 23.134 -6.116 -9.502 1.00 93.75 198 SER A CA 1
ATOM 1549 C C . SER A 1 198 ? 24.505 -6.207 -10.175 1.00 93.75 198 SER A C 1
ATOM 1551 O O . SER A 1 198 ? 25.182 -5.194 -10.303 1.00 93.75 198 SER A O 1
ATOM 1553 N N . ALA A 1 199 ? 24.880 -7.384 -10.689 1.00 94.00 199 ALA A N 1
ATOM 1554 C CA . ALA A 1 199 ? 26.155 -7.599 -11.383 1.00 94.00 199 ALA A CA 1
ATOM 1555 C C . ALA A 1 199 ? 26.278 -6.842 -12.720 1.00 94.00 199 ALA A C 1
ATOM 1557 O O . ALA A 1 199 ? 27.385 -6.595 -13.187 1.00 94.00 199 ALA A O 1
ATOM 1558 N N . LEU A 1 200 ? 25.150 -6.493 -13.344 1.00 95.38 200 LEU A N 1
ATOM 1559 C CA . LEU A 1 200 ? 25.096 -5.788 -14.628 1.00 95.38 200 LEU A CA 1
ATOM 1560 C C . LEU A 1 200 ? 24.658 -4.328 -14.472 1.00 95.38 200 LEU A C 1
ATOM 1562 O O . LEU A 1 200 ? 24.472 -3.646 -15.475 1.00 95.38 200 LEU A O 1
ATOM 1566 N N . HIS A 1 201 ? 24.447 -3.867 -13.234 1.00 96.12 201 HIS A N 1
ATOM 1567 C CA . HIS A 1 201 ? 23.953 -2.528 -12.913 1.00 96.12 201 HIS A CA 1
ATOM 1568 C C . HIS A 1 201 ? 22.747 -2.103 -13.770 1.00 96.12 201 HIS A C 1
ATOM 1570 O O . HIS A 1 201 ? 22.664 -0.974 -14.259 1.00 96.12 201 HIS A O 1
ATOM 1576 N N . CYS A 1 202 ? 21.788 -3.012 -13.955 1.00 97.38 202 CYS A N 1
ATOM 1577 C CA . CYS A 1 202 ? 20.576 -2.728 -14.713 1.00 97.38 202 CYS A CA 1
ATOM 1578 C C . CYS A 1 202 ? 19.325 -3.303 -14.050 1.00 97.38 202 CYS A C 1
ATOM 1580 O O . CYS A 1 202 ? 19.380 -4.225 -13.230 1.00 97.38 202 CYS A O 1
ATOM 1582 N N . ILE A 1 203 ? 18.184 -2.727 -14.416 1.00 97.94 203 ILE A N 1
ATOM 1583 C CA . ILE A 1 203 ? 16.856 -3.180 -14.012 1.00 97.94 203 ILE A CA 1
ATOM 1584 C C . ILE A 1 203 ? 16.104 -3.571 -15.281 1.00 97.94 203 ILE A C 1
ATOM 1586 O O . ILE A 1 203 ? 16.006 -2.780 -16.215 1.00 97.94 203 ILE A O 1
ATOM 1590 N N . VAL A 1 204 ? 15.556 -4.782 -15.319 1.00 97.94 204 VAL A N 1
ATOM 1591 C CA . VAL A 1 204 ? 14.698 -5.241 -16.413 1.00 97.94 204 VAL A CA 1
ATOM 1592 C C . VAL A 1 204 ? 13.250 -5.163 -15.971 1.00 97.94 204 VAL A C 1
ATOM 1594 O O . VAL A 1 204 ? 12.839 -5.846 -15.033 1.00 97.94 204 VAL A O 1
ATOM 1597 N N . MET A 1 205 ? 12.471 -4.343 -16.665 1.00 98.12 205 MET A N 1
ATOM 1598 C CA . MET A 1 205 ? 11.036 -4.239 -16.471 1.00 98.12 205 MET A CA 1
ATOM 1599 C C . MET A 1 205 ? 10.310 -5.099 -17.503 1.00 98.12 205 MET A C 1
ATOM 1601 O O . MET A 1 205 ? 10.380 -4.853 -18.708 1.00 98.12 205 MET A O 1
ATOM 1605 N N . CYS A 1 206 ? 9.569 -6.076 -16.999 1.00 97.75 206 CYS A N 1
ATOM 1606 C CA . CYS A 1 206 ? 8.623 -6.880 -17.749 1.00 97.75 206 CYS A CA 1
ATOM 1607 C C . CYS A 1 206 ? 7.218 -6.344 -17.520 1.00 97.75 206 CYS A C 1
ATOM 1609 O O . CYS A 1 206 ? 6.866 -5.968 -16.398 1.00 97.75 206 CYS A O 1
ATOM 1611 N N . SER A 1 207 ? 6.391 -6.333 -18.561 1.00 97.69 207 SER A N 1
ATOM 1612 C CA . SER A 1 207 ? 5.018 -5.865 -18.413 1.00 97.69 207 SER A CA 1
ATOM 1613 C C . SER A 1 207 ? 4.030 -6.615 -19.293 1.00 97.69 207 SER A C 1
ATOM 1615 O O . SER A 1 207 ? 4.357 -7.071 -20.387 1.00 97.69 207 SER A O 1
ATOM 1617 N N . TYR A 1 208 ? 2.815 -6.754 -18.775 1.00 97.19 208 TYR A N 1
ATOM 1618 C CA . TYR A 1 208 ? 1.705 -7.452 -19.401 1.00 97.19 208 TYR A CA 1
ATOM 1619 C C . TYR A 1 208 ? 0.456 -6.584 -19.346 1.00 97.19 208 TYR A C 1
ATOM 1621 O O . TYR A 1 208 ? 0.027 -6.153 -18.275 1.00 97.19 208 TYR A O 1
ATOM 1629 N N . ASN A 1 209 ? -0.147 -6.324 -20.495 1.00 96.62 209 ASN A N 1
ATOM 1630 C CA . ASN A 1 209 ? -1.375 -5.564 -20.580 1.00 96.62 209 ASN A CA 1
ATOM 1631 C C . ASN A 1 209 ? -2.575 -6.481 -20.339 1.00 96.62 209 ASN A C 1
ATOM 1633 O O . ASN A 1 209 ? -3.022 -7.210 -21.220 1.00 96.62 209 ASN A O 1
ATOM 1637 N N . ALA A 1 210 ? -3.153 -6.412 -19.143 1.00 94.88 210 ALA A N 1
ATOM 1638 C CA . ALA A 1 210 ? -4.316 -7.218 -18.774 1.00 94.88 210 ALA A CA 1
ATOM 1639 C C . ALA A 1 210 ? -5.602 -6.827 -19.539 1.00 94.88 210 ALA A C 1
ATOM 1641 O O . ALA A 1 210 ? -6.622 -7.527 -19.453 1.00 94.88 210 ALA A O 1
ATOM 1642 N N . THR A 1 211 ? -5.582 -5.690 -20.243 1.00 92.94 211 THR A N 1
ATOM 1643 C CA . THR A 1 211 ? -6.727 -5.152 -20.992 1.00 92.94 211 THR A CA 1
ATOM 1644 C C . THR A 1 211 ? -6.745 -5.700 -22.408 1.00 92.94 211 THR A C 1
ATOM 1646 O O . THR A 1 211 ? -7.757 -6.280 -22.802 1.00 92.94 211 THR A O 1
ATOM 1649 N N . THR A 1 212 ? -5.627 -5.557 -23.125 1.00 93.81 212 THR A N 1
ATOM 1650 C CA . THR A 1 212 ? -5.454 -6.050 -24.500 1.00 93.81 212 THR A CA 1
ATOM 1651 C C . THR A 1 212 ? -5.022 -7.513 -24.562 1.00 93.81 212 THR A C 1
ATOM 1653 O O . THR A 1 212 ? -5.172 -8.133 -25.605 1.00 93.81 212 THR A O 1
ATOM 1656 N N . ASP A 1 213 ? -4.593 -8.088 -23.434 1.00 94.44 213 ASP A N 1
ATOM 1657 C CA . ASP A 1 213 ? -4.087 -9.462 -23.329 1.00 94.44 213 ASP A CA 1
ATOM 1658 C C . ASP A 1 213 ? -2.745 -9.682 -24.046 1.00 94.44 213 ASP A C 1
ATOM 1660 O O . ASP A 1 213 ? -2.465 -10.767 -24.550 1.00 94.44 213 ASP A O 1
ATOM 1664 N N . GLU A 1 214 ? -1.905 -8.647 -24.078 1.00 95.25 214 GLU A N 1
ATOM 1665 C CA . GLU A 1 214 ? -0.627 -8.644 -24.792 1.00 95.25 214 GLU A CA 1
ATOM 1666 C C . GLU A 1 214 ? 0.543 -8.312 -23.860 1.00 95.25 214 GLU A C 1
ATOM 1668 O O . GLU A 1 214 ? 0.456 -7.439 -22.995 1.00 95.25 214 GLU A O 1
ATOM 1673 N N . ALA A 1 215 ? 1.672 -8.998 -24.045 1.00 96.12 215 ALA A N 1
ATOM 1674 C CA . ALA A 1 215 ? 2.915 -8.667 -23.356 1.00 96.12 215 ALA A CA 1
ATOM 1675 C C . ALA A 1 215 ? 3.625 -7.510 -24.072 1.00 96.12 215 ALA A C 1
ATOM 1677 O O . ALA A 1 215 ? 3.793 -7.541 -25.292 1.00 96.12 215 ALA A O 1
ATOM 1678 N N . HIS A 1 216 ? 4.085 -6.513 -23.317 1.00 96.19 216 HIS A N 1
ATOM 1679 C CA . HIS A 1 216 ? 4.922 -5.454 -23.877 1.00 96.19 216 HIS A CA 1
ATOM 1680 C C . HIS A 1 216 ? 6.391 -5.906 -23.953 1.00 96.19 216 HIS A C 1
ATOM 1682 O O . HIS A 1 216 ? 6.819 -6.744 -23.151 1.00 96.19 216 HIS A O 1
ATOM 1688 N N . PRO A 1 217 ? 7.193 -5.331 -24.871 1.00 96.69 217 PRO A N 1
ATOM 1689 C CA . PRO A 1 217 ? 8.634 -5.550 -24.898 1.00 96.69 217 PRO A CA 1
ATOM 1690 C C . PRO A 1 217 ? 9.292 -5.209 -23.554 1.00 96.69 217 PRO A C 1
ATOM 1692 O O . PRO A 1 217 ? 8.910 -4.247 -22.884 1.00 96.69 217 PRO A O 1
ATOM 1695 N N . ASN A 1 218 ? 10.304 -5.988 -23.172 1.00 97.38 218 ASN A N 1
ATOM 1696 C CA . ASN A 1 218 ? 11.073 -5.730 -21.957 1.00 97.38 218 ASN A CA 1
ATOM 1697 C C . ASN A 1 218 ? 11.842 -4.408 -22.084 1.00 97.38 218 ASN A C 1
ATOM 1699 O O . ASN A 1 218 ? 12.516 -4.177 -23.088 1.00 97.38 218 ASN A O 1
ATOM 1703 N N . ILE A 1 219 ? 11.794 -3.577 -21.042 1.00 97.69 219 ILE A N 1
ATOM 1704 C CA . ILE A 1 219 ? 12.573 -2.334 -20.966 1.00 97.69 219 ILE A CA 1
ATOM 1705 C C . ILE A 1 219 ? 13.753 -2.566 -20.028 1.00 97.69 219 ILE A C 1
ATOM 1707 O O . ILE A 1 219 ? 13.560 -2.949 -18.874 1.00 97.69 219 ILE A O 1
ATOM 1711 N N . ILE A 1 220 ? 14.970 -2.334 -20.518 1.00 98.06 220 ILE A N 1
ATOM 1712 C CA . ILE A 1 220 ? 16.201 -2.470 -19.736 1.00 98.06 220 ILE A CA 1
ATOM 1713 C C . ILE A 1 220 ? 16.674 -1.074 -19.359 1.00 98.06 220 ILE A C 1
ATOM 1715 O O . ILE A 1 220 ? 16.848 -0.208 -20.212 1.00 98.06 220 ILE A O 1
ATOM 1719 N N . ILE A 1 221 ? 16.841 -0.857 -18.064 1.00 98.06 221 ILE A N 1
ATOM 1720 C CA . ILE A 1 221 ? 17.019 0.453 -17.457 1.00 98.06 221 ILE A CA 1
ATOM 1721 C C . ILE A 1 221 ? 18.399 0.495 -16.814 1.00 98.06 221 ILE A C 1
ATOM 1723 O O . ILE A 1 221 ? 18.763 -0.419 -16.068 1.00 98.06 221 ILE A O 1
ATOM 1727 N N . ASN A 1 222 ? 19.163 1.551 -17.085 1.00 97.69 222 ASN A N 1
ATOM 1728 C CA . ASN A 1 222 ? 20.461 1.759 -16.456 1.00 97.69 222 ASN A CA 1
ATOM 1729 C C . ASN A 1 222 ? 20.278 2.148 -14.982 1.00 97.69 222 ASN A C 1
ATOM 1731 O O . ASN A 1 222 ? 19.758 3.222 -14.678 1.00 97.69 222 ASN A O 1
ATOM 1735 N N . LYS A 1 223 ? 20.710 1.272 -14.068 1.00 97.06 223 LYS A N 1
ATOM 1736 C CA . LYS A 1 223 ? 20.554 1.474 -12.625 1.00 97.06 223 LYS A CA 1
ATOM 1737 C C . LYS A 1 223 ? 21.451 2.605 -12.115 1.00 97.06 223 LYS A C 1
ATOM 1739 O O . LYS A 1 223 ? 20.987 3.393 -11.297 1.00 97.06 223 LYS A O 1
ATOM 1744 N N . THR A 1 224 ? 22.681 2.725 -12.625 1.00 96.31 224 THR A N 1
ATOM 1745 C CA . THR A 1 224 ? 23.647 3.720 -12.123 1.00 96.31 224 THR A CA 1
ATOM 1746 C C . THR A 1 224 ? 23.141 5.141 -12.340 1.00 96.31 224 THR A C 1
ATOM 1748 O O . THR A 1 224 ? 23.212 5.962 -11.441 1.00 96.31 224 THR A O 1
ATOM 1751 N N . MET A 1 225 ? 22.512 5.404 -13.490 1.00 95.88 225 MET A N 1
ATOM 1752 C CA . MET A 1 225 ? 21.915 6.710 -13.802 1.00 95.88 225 MET A CA 1
ATOM 1753 C C . MET A 1 225 ? 20.805 7.104 -12.818 1.00 95.88 225 MET A C 1
ATOM 1755 O O . MET A 1 225 ? 20.627 8.285 -12.523 1.00 95.88 225 MET A O 1
ATOM 1759 N N . ILE A 1 226 ? 20.039 6.126 -12.320 1.00 95.31 226 ILE A N 1
ATOM 1760 C CA . ILE A 1 226 ? 19.000 6.375 -11.314 1.00 95.31 226 ILE A CA 1
ATOM 1761 C C . ILE A 1 226 ? 19.653 6.696 -9.973 1.00 95.31 226 ILE A C 1
ATOM 1763 O O . ILE A 1 226 ? 19.276 7.687 -9.354 1.00 95.31 226 ILE A O 1
ATOM 1767 N N . GLU A 1 227 ? 20.627 5.887 -9.551 1.00 94.38 227 GLU A N 1
ATOM 1768 C CA . GLU A 1 227 ? 21.359 6.078 -8.293 1.00 94.38 227 GLU A CA 1
ATOM 1769 C C . GLU A 1 227 ? 22.067 7.439 -8.256 1.00 94.38 227 GLU A C 1
ATOM 1771 O O . GLU A 1 227 ? 21.928 8.153 -7.271 1.00 94.38 227 GLU A O 1
ATOM 1776 N N . ASP A 1 228 ? 22.680 7.868 -9.362 1.00 93.69 228 ASP A N 1
ATOM 1777 C CA . ASP A 1 228 ? 23.332 9.181 -9.483 1.00 93.69 228 ASP A CA 1
ATOM 1778 C C . ASP A 1 228 ? 22.344 10.364 -9.414 1.00 93.69 228 ASP A C 1
ATOM 1780 O O . ASP A 1 228 ? 22.736 11.495 -9.125 1.00 93.69 228 ASP A O 1
ATOM 1784 N N . THR A 1 229 ? 21.060 10.135 -9.719 1.00 90.56 229 THR A N 1
ATOM 1785 C CA . THR A 1 229 ? 20.021 11.182 -9.684 1.00 90.56 229 THR A CA 1
ATOM 1786 C C . THR A 1 229 ? 19.360 11.297 -8.308 1.00 90.56 229 THR A C 1
ATOM 1788 O O . THR A 1 229 ? 18.716 12.304 -8.013 1.00 90.56 229 THR A O 1
ATOM 1791 N N . ILE A 1 230 ? 19.443 10.259 -7.479 1.00 90.38 230 ILE A N 1
ATOM 1792 C CA . ILE A 1 230 ? 18.790 10.239 -6.174 1.00 90.38 230 ILE A CA 1
ATOM 1793 C C . ILE A 1 230 ? 19.688 10.967 -5.168 1.00 90.38 230 ILE A C 1
ATOM 1795 O O . ILE A 1 230 ? 20.819 10.566 -4.927 1.00 90.38 230 ILE A O 1
ATOM 1799 N N . GLU A 1 231 ? 19.170 12.031 -4.555 1.00 88.06 231 GLU A N 1
ATOM 1800 C CA . GLU A 1 231 ? 19.885 12.756 -3.502 1.00 88.06 231 GLU A CA 1
ATOM 1801 C C . GLU A 1 231 ? 19.984 11.909 -2.224 1.00 88.06 231 GLU A C 1
ATOM 1803 O O . GLU A 1 231 ? 18.965 11.452 -1.695 1.00 88.06 231 GLU A O 1
ATOM 1808 N N . ASP A 1 232 ? 21.199 11.760 -1.688 1.00 89.25 232 ASP A N 1
ATOM 1809 C CA . ASP A 1 232 ? 21.467 10.991 -0.464 1.00 89.25 232 ASP A CA 1
ATOM 1810 C C . ASP A 1 232 ? 20.599 11.446 0.722 1.00 89.25 232 ASP A C 1
ATOM 1812 O O . ASP A 1 232 ? 20.157 10.623 1.522 1.00 89.25 232 ASP A O 1
ATOM 1816 N N . GLU A 1 233 ? 20.304 12.747 0.828 1.00 91.50 233 GLU A N 1
ATOM 1817 C CA . GLU A 1 233 ? 19.484 13.306 1.911 1.00 91.50 233 GLU A CA 1
ATOM 1818 C C . GLU A 1 233 ? 18.050 12.752 1.896 1.00 91.50 233 GLU A C 1
ATOM 1820 O O . GLU A 1 233 ? 17.542 12.309 2.930 1.00 91.50 233 GLU A O 1
ATOM 1825 N N . ALA A 1 234 ? 17.425 12.679 0.717 1.00 83.56 234 ALA A N 1
ATOM 1826 C CA . ALA A 1 234 ? 16.079 12.130 0.562 1.00 83.56 234 ALA A CA 1
ATOM 1827 C C . ALA A 1 234 ? 16.034 10.624 0.875 1.00 83.56 234 ALA A C 1
ATOM 1829 O O . ALA A 1 234 ? 15.054 10.131 1.444 1.00 83.56 234 ALA A O 1
ATOM 1830 N N . VAL A 1 235 ? 17.103 9.889 0.542 1.00 87.00 235 VAL A N 1
ATOM 1831 C CA . VAL A 1 235 ? 17.242 8.472 0.912 1.00 87.00 235 VAL A CA 1
ATOM 1832 C C . VAL A 1 235 ? 17.313 8.337 2.426 1.00 87.00 235 VAL A C 1
ATOM 1834 O O . VAL A 1 235 ? 16.566 7.543 2.992 1.00 87.00 235 VAL A O 1
ATOM 1837 N N . GLN A 1 236 ? 18.159 9.128 3.092 1.00 90.56 236 GLN A N 1
ATOM 1838 C CA . GLN A 1 236 ? 18.327 9.077 4.546 1.00 90.56 236 GLN A CA 1
ATOM 1839 C C . GLN A 1 236 ? 17.029 9.399 5.296 1.00 90.56 236 GLN A C 1
ATOM 1841 O O . GLN A 1 236 ? 16.711 8.731 6.284 1.00 90.56 236 GLN A O 1
ATOM 1846 N N . GLU A 1 237 ? 16.235 10.360 4.817 1.00 92.81 237 GLU A N 1
ATOM 1847 C CA . GLU A 1 237 ? 14.933 10.673 5.411 1.00 92.81 237 GLU A CA 1
ATOM 1848 C C . GLU A 1 237 ? 13.971 9.478 5.318 1.00 92.81 237 GLU A C 1
ATOM 1850 O O . GLU A 1 237 ? 13.446 9.021 6.340 1.00 92.81 237 GLU A O 1
ATOM 1855 N N . GLN A 1 238 ? 13.791 8.908 4.120 1.00 88.31 238 GLN A N 1
ATOM 1856 C CA . GLN A 1 238 ? 12.923 7.740 3.925 1.00 88.31 238 GLN A CA 1
ATOM 1857 C C . GLN A 1 238 ? 13.398 6.522 4.714 1.00 88.31 238 GLN A C 1
ATOM 1859 O O . GLN A 1 238 ? 12.589 5.776 5.268 1.00 88.31 238 GLN A O 1
ATOM 1864 N N . LEU A 1 239 ? 14.710 6.342 4.798 1.00 90.56 239 LEU A N 1
ATOM 1865 C CA . LEU A 1 239 ? 15.356 5.264 5.525 1.00 90.56 239 LEU A CA 1
ATOM 1866 C C . LEU A 1 239 ? 15.136 5.415 7.034 1.00 90.56 239 LEU A C 1
ATOM 1868 O O . LEU A 1 239 ? 14.791 4.441 7.701 1.00 90.56 239 LEU A O 1
ATOM 1872 N N . SER A 1 240 ? 15.201 6.634 7.576 1.00 92.25 240 SER A N 1
ATOM 1873 C CA . SER A 1 240 ? 14.860 6.904 8.978 1.00 92.25 240 SER A CA 1
ATOM 1874 C C . SER A 1 240 ? 13.385 6.608 9.295 1.00 92.25 240 SER A C 1
ATOM 1876 O O . SER A 1 240 ? 13.088 5.996 10.326 1.00 92.25 240 SER A O 1
ATOM 1878 N N . ALA A 1 241 ? 12.468 6.960 8.387 1.00 91.69 241 ALA A N 1
ATOM 1879 C CA . ALA A 1 241 ? 11.041 6.686 8.530 1.00 91.69 241 ALA A CA 1
ATOM 1880 C C . ALA A 1 241 ? 10.744 5.177 8.461 1.00 91.69 241 ALA A C 1
ATOM 1882 O O . ALA A 1 241 ? 10.040 4.641 9.320 1.00 91.69 241 ALA A O 1
ATOM 1883 N N . GLN A 1 242 ? 11.336 4.466 7.496 1.00 91.06 242 GLN A N 1
ATOM 1884 C CA . GLN A 1 242 ? 11.192 3.014 7.364 1.00 91.06 242 GLN A CA 1
ATOM 1885 C C . GLN A 1 242 ? 11.840 2.249 8.521 1.00 91.06 242 GLN A C 1
ATOM 1887 O O . GLN A 1 242 ? 11.273 1.261 8.981 1.00 91.06 242 GLN A O 1
ATOM 1892 N N . ARG A 1 243 ? 12.963 2.725 9.077 1.00 91.69 243 ARG A N 1
ATOM 1893 C CA . ARG A 1 243 ? 13.542 2.161 10.311 1.00 91.69 243 ARG A CA 1
ATOM 1894 C C . ARG A 1 243 ? 12.553 2.235 11.475 1.00 91.69 243 ARG A C 1
ATOM 1896 O O . ARG A 1 243 ? 12.382 1.249 12.191 1.00 91.69 243 ARG A O 1
ATOM 1903 N N . GLN A 1 244 ? 11.872 3.369 11.658 1.00 91.50 244 GLN A N 1
ATOM 1904 C CA . GLN A 1 244 ? 10.846 3.506 12.700 1.00 91.50 244 GLN A CA 1
ATOM 1905 C C . GLN A 1 244 ? 9.665 2.559 12.458 1.00 91.50 244 GLN A C 1
ATOM 1907 O O . GLN A 1 244 ? 9.243 1.858 13.381 1.00 91.50 244 GLN A O 1
ATOM 1912 N N . GLU A 1 245 ? 9.170 2.485 11.220 1.00 92.00 245 GLU A N 1
ATOM 1913 C CA . GLU A 1 245 ? 8.084 1.575 10.846 1.00 92.00 245 GLU A CA 1
ATOM 1914 C C . GLU A 1 245 ? 8.467 0.104 11.082 1.00 92.00 245 GLU A C 1
ATOM 1916 O O . GLU A 1 245 ? 7.691 -0.661 11.665 1.00 92.00 245 GLU A O 1
ATOM 1921 N N . TYR A 1 246 ? 9.681 -0.291 10.693 1.00 91.06 246 TYR A N 1
ATOM 1922 C CA . TYR A 1 246 ? 10.204 -1.640 10.887 1.00 91.06 246 TYR A CA 1
ATOM 1923 C C . TYR A 1 246 ? 10.300 -1.995 12.375 1.00 91.06 246 TYR A C 1
ATOM 1925 O O . TYR A 1 246 ? 9.807 -3.050 12.790 1.00 91.06 246 TYR A O 1
ATOM 1933 N N . CYS A 1 247 ? 10.848 -1.095 13.202 1.00 91.75 247 CYS A N 1
ATOM 1934 C CA . CYS A 1 247 ? 10.915 -1.271 14.654 1.00 91.75 247 CYS A CA 1
ATOM 1935 C C . CYS A 1 247 ? 9.524 -1.461 15.272 1.00 91.75 247 CYS A C 1
ATOM 1937 O O . CYS A 1 247 ? 9.326 -2.384 16.066 1.00 91.75 247 CYS A O 1
ATOM 1939 N N . LEU A 1 248 ? 8.540 -0.648 14.867 1.00 90.62 248 LEU A N 1
ATOM 1940 C CA . LEU A 1 248 ? 7.152 -0.780 15.321 1.00 90.62 248 LEU A CA 1
ATOM 1941 C C . LEU A 1 248 ? 6.542 -2.118 14.886 1.00 90.62 248 LEU A C 1
ATOM 1943 O O . LEU A 1 248 ? 5.924 -2.816 15.691 1.00 90.62 248 LEU A O 1
ATOM 1947 N N . ARG A 1 249 ? 6.751 -2.521 13.627 1.00 91.44 249 ARG A N 1
ATOM 1948 C CA . ARG A 1 249 ? 6.198 -3.762 13.063 1.00 91.44 249 ARG A CA 1
ATOM 1949 C C . ARG A 1 249 ? 6.768 -5.016 13.722 1.00 91.44 249 ARG A C 1
ATOM 1951 O O . ARG A 1 249 ? 6.035 -5.987 13.903 1.00 91.44 249 ARG A O 1
ATOM 1958 N N . LYS A 1 250 ? 8.058 -5.010 14.059 1.00 92.62 250 LYS A N 1
ATOM 1959 C CA . LYS A 1 250 ? 8.753 -6.132 14.710 1.00 92.62 250 LYS A CA 1
ATOM 1960 C C . LYS A 1 250 ? 8.723 -6.048 16.239 1.00 92.62 250 LYS A C 1
ATOM 1962 O O . LYS A 1 250 ? 9.270 -6.934 16.890 1.00 92.62 250 LYS A O 1
ATOM 1967 N N . GLN A 1 251 ? 8.073 -5.024 16.804 1.00 89.75 251 GLN A N 1
ATOM 1968 C CA . GLN A 1 251 ? 7.994 -4.764 18.247 1.00 89.75 251 GLN A CA 1
ATOM 1969 C C . GLN A 1 251 ? 9.378 -4.663 18.909 1.00 89.75 251 GLN A C 1
ATOM 1971 O O . GLN A 1 251 ? 9.596 -5.096 20.041 1.00 89.75 251 GLN A O 1
ATOM 1976 N N . ILE A 1 252 ? 10.335 -4.084 18.189 1.00 91.00 252 ILE A N 1
ATOM 1977 C CA . ILE A 1 252 ? 11.688 -3.836 18.674 1.00 91.00 252 ILE A CA 1
ATOM 1978 C C . ILE A 1 252 ? 11.636 -2.549 19.502 1.00 91.00 252 ILE A C 1
ATOM 1980 O O . ILE A 1 252 ? 11.789 -1.448 18.981 1.00 91.00 252 ILE A O 1
ATOM 1984 N N . VAL A 1 253 ? 11.363 -2.682 20.803 1.00 92.00 253 VAL A N 1
ATOM 1985 C CA . VAL A 1 253 ? 11.320 -1.549 21.742 1.00 92.00 253 VAL A CA 1
ATOM 1986 C C . VAL A 1 253 ? 12.619 -1.502 22.545 1.00 92.00 253 VAL A C 1
ATOM 1988 O O . VAL A 1 253 ? 12.955 -2.446 23.255 1.00 92.00 253 VAL A O 1
ATOM 1991 N N . GLY A 1 254 ? 13.355 -0.394 22.445 1.00 90.00 254 GLY A N 1
ATOM 1992 C CA . GLY A 1 254 ? 14.488 -0.092 23.329 1.00 90.00 254 GLY A CA 1
ATOM 1993 C C . GLY A 1 254 ? 15.813 -0.801 23.020 1.00 90.00 254 GLY A C 1
ATOM 1994 O O . GLY A 1 254 ? 16.786 -0.564 23.733 1.00 90.00 254 GLY A O 1
ATOM 1995 N N . ARG A 1 255 ? 15.896 -1.618 21.961 1.00 95.44 255 ARG A N 1
ATOM 1996 C CA . ARG A 1 255 ? 17.177 -2.118 21.425 1.00 95.44 255 ARG A CA 1
ATOM 1997 C C . ARG A 1 255 ? 17.480 -1.500 20.063 1.00 95.44 255 ARG A C 1
ATOM 1999 O O . ARG A 1 255 ? 16.565 -1.113 19.342 1.00 95.44 255 ARG A O 1
ATOM 2006 N N . LYS A 1 256 ? 18.764 -1.443 19.710 1.00 95.44 256 LYS A N 1
ATOM 2007 C CA . LYS A 1 256 ? 19.194 -1.106 18.348 1.00 95.44 256 LYS A CA 1
ATOM 2008 C C . LYS A 1 256 ? 18.875 -2.266 17.394 1.00 95.44 256 LYS A C 1
ATOM 2010 O O . LYS A 1 256 ? 18.808 -3.424 17.829 1.00 95.44 256 LYS A O 1
ATOM 2015 N N . LEU A 1 257 ? 18.651 -1.930 16.125 1.00 95.44 257 LEU A N 1
ATOM 2016 C CA . LEU A 1 257 ? 18.598 -2.907 15.038 1.00 95.44 257 LEU A CA 1
ATOM 2017 C C . LEU A 1 257 ? 19.949 -3.626 14.963 1.00 95.44 257 LEU A C 1
ATOM 2019 O O . LEU A 1 257 ? 20.986 -3.039 15.270 1.00 95.44 257 LEU A O 1
ATOM 2023 N N . THR A 1 258 ? 19.906 -4.913 14.648 1.00 96.88 258 THR A N 1
ATOM 2024 C CA . THR A 1 258 ? 21.108 -5.670 14.278 1.00 96.88 258 THR A CA 1
ATOM 2025 C C . THR A 1 258 ? 21.548 -5.283 12.869 1.00 96.88 258 THR A C 1
ATOM 2027 O O . THR A 1 258 ? 20.716 -4.828 12.088 1.00 96.88 258 THR A O 1
ATOM 2030 N N . ASP A 1 259 ? 22.821 -5.494 12.538 1.00 96.56 259 ASP A N 1
ATOM 2031 C CA . ASP A 1 259 ? 23.377 -5.143 11.222 1.00 96.56 259 ASP A CA 1
ATOM 2032 C C . ASP A 1 259 ? 22.593 -5.808 10.070 1.00 96.56 259 ASP A C 1
ATOM 2034 O O . ASP A 1 259 ? 22.331 -5.175 9.051 1.00 96.56 259 ASP A O 1
ATOM 2038 N N . ASP A 1 260 ? 22.123 -7.046 10.265 1.00 95.38 260 ASP A N 1
ATOM 2039 C CA . ASP A 1 260 ? 21.291 -7.765 9.290 1.00 95.38 260 ASP A CA 1
ATOM 2040 C C . ASP A 1 260 ? 19.891 -7.138 9.132 1.00 95.38 260 ASP A C 1
ATOM 2042 O O . ASP A 1 260 ? 19.372 -7.031 8.021 1.00 95.38 260 ASP A O 1
ATOM 2046 N N . GLU A 1 261 ? 19.265 -6.707 10.237 1.00 95.56 261 GLU A N 1
ATOM 2047 C CA . GLU A 1 261 ? 17.968 -6.011 10.206 1.00 95.56 261 GLU A CA 1
ATOM 2048 C C . GLU A 1 261 ? 18.104 -4.616 9.582 1.00 95.56 261 GLU A C 1
ATOM 2050 O O . GLU A 1 261 ? 17.203 -4.159 8.881 1.00 95.56 261 GLU A O 1
ATOM 2055 N N . GLU A 1 262 ? 19.219 -3.929 9.840 1.00 95.94 262 GLU A N 1
ATOM 2056 C CA . GLU A 1 262 ? 19.528 -2.638 9.230 1.00 95.94 262 GLU A CA 1
ATOM 2057 C C . GLU A 1 262 ? 19.701 -2.808 7.719 1.00 95.94 262 GLU A C 1
ATOM 2059 O O . GLU A 1 262 ? 18.994 -2.141 6.966 1.00 95.94 262 GLU A O 1
ATOM 2064 N N . ALA A 1 263 ? 20.497 -3.785 7.273 1.00 94.38 263 ALA A N 1
ATOM 2065 C CA . ALA A 1 263 ? 20.658 -4.109 5.857 1.00 94.38 263 ALA A CA 1
ATOM 2066 C C . ALA A 1 263 ? 19.325 -4.472 5.170 1.00 94.38 263 ALA A C 1
ATOM 2068 O O . ALA A 1 263 ? 19.073 -4.018 4.055 1.00 94.38 263 ALA A O 1
ATOM 2069 N N . GLU A 1 264 ? 18.435 -5.229 5.829 1.00 94.44 264 GLU A N 1
ATOM 2070 C CA . GLU A 1 264 ? 17.093 -5.544 5.302 1.00 94.44 264 GLU A CA 1
ATOM 2071 C C . GLU A 1 264 ? 16.258 -4.271 5.077 1.00 94.44 264 GLU A C 1
ATOM 2073 O O . GLU A 1 264 ? 15.595 -4.126 4.045 1.00 94.44 264 GLU A O 1
ATOM 2078 N N . VAL A 1 265 ? 16.289 -3.333 6.030 1.00 95.31 265 VAL A N 1
ATOM 2079 C CA . VAL A 1 265 ? 15.550 -2.066 5.926 1.00 95.31 265 VAL A CA 1
ATOM 2080 C C . VAL A 1 265 ? 16.121 -1.186 4.820 1.00 95.31 265 VAL A C 1
ATOM 2082 O O . VAL A 1 265 ? 15.355 -0.654 4.016 1.00 95.31 265 VAL A O 1
ATOM 2085 N N . GLU A 1 266 ? 17.444 -1.040 4.760 1.00 94.56 266 GLU A N 1
ATOM 2086 C CA . GLU A 1 266 ? 18.117 -0.241 3.731 1.00 94.56 266 GLU A CA 1
ATOM 2087 C C . GLU A 1 266 ? 17.811 -0.771 2.335 1.00 94.56 266 GLU A C 1
ATOM 2089 O O . GLU A 1 266 ? 17.431 -0.016 1.439 1.00 94.56 266 GLU A O 1
ATOM 2094 N N . GLU A 1 267 ? 17.872 -2.087 2.177 1.00 93.62 267 GLU A N 1
ATOM 2095 C CA . GLU A 1 267 ? 17.580 -2.761 0.926 1.00 93.62 267 GLU A CA 1
ATOM 2096 C C . GLU A 1 267 ? 16.101 -2.617 0.524 1.00 93.62 267 GLU A C 1
ATOM 2098 O O . GLU A 1 267 ? 15.787 -2.328 -0.634 1.00 93.62 267 GLU A O 1
ATOM 2103 N N . SER A 1 268 ? 15.173 -2.717 1.481 1.00 94.25 268 SER A N 1
ATOM 2104 C CA . SER A 1 268 ? 13.746 -2.466 1.242 1.00 94.25 268 SER A CA 1
ATOM 2105 C C . SER A 1 268 ? 13.479 -1.022 0.797 1.00 94.25 268 SER A C 1
ATOM 2107 O O . SER A 1 268 ? 12.701 -0.793 -0.135 1.00 94.25 268 SER A O 1
ATOM 2109 N N . VAL A 1 269 ? 14.117 -0.038 1.441 1.00 94.56 269 VAL A N 1
ATOM 2110 C CA . VAL A 1 269 ? 14.001 1.388 1.085 1.00 94.56 269 VAL A CA 1
ATOM 2111 C C . VAL A 1 269 ? 14.546 1.619 -0.319 1.00 94.56 269 VAL A C 1
ATOM 2113 O O . VAL A 1 269 ? 13.856 2.198 -1.160 1.00 94.56 269 VAL A O 1
ATOM 2116 N N . ARG A 1 270 ? 15.743 1.098 -0.604 1.00 94.75 270 ARG A N 1
ATOM 2117 C CA . ARG A 1 270 ? 16.402 1.208 -1.908 1.00 94.75 270 ARG A CA 1
ATOM 2118 C C . ARG A 1 270 ? 15.512 0.678 -3.034 1.00 94.75 270 ARG A C 1
ATOM 2120 O O . ARG A 1 270 ? 15.289 1.382 -4.019 1.00 94.75 270 ARG A O 1
ATOM 2127 N N . ARG A 1 271 ? 14.923 -0.513 -2.876 1.00 95.31 271 ARG A N 1
ATOM 2128 C CA . ARG A 1 271 ? 13.969 -1.084 -3.853 1.00 95.31 271 ARG A CA 1
ATOM 2129 C C . ARG A 1 271 ? 12.732 -0.216 -4.040 1.00 95.31 271 ARG A C 1
ATOM 2131 O O . ARG A 1 271 ? 12.277 -0.020 -5.171 1.00 95.31 271 ARG A O 1
ATOM 2138 N N . GLY A 1 272 ? 12.194 0.321 -2.946 1.00 95.25 272 GLY A N 1
ATOM 2139 C CA . GLY A 1 272 ? 11.062 1.244 -2.974 1.00 95.25 272 GLY A CA 1
ATOM 2140 C C . GLY A 1 272 ? 11.365 2.506 -3.781 1.00 95.25 272 GLY A C 1
ATOM 2141 O O . GLY A 1 272 ? 10.569 2.900 -4.631 1.00 95.25 272 GLY A O 1
ATOM 2142 N N . ILE A 1 273 ? 12.539 3.105 -3.578 1.00 94.94 273 ILE A N 1
ATOM 2143 C CA . ILE A 1 273 ? 12.966 4.307 -4.303 1.00 94.94 273 ILE A CA 1
ATOM 2144 C C . ILE A 1 273 ? 13.161 4.006 -5.789 1.00 94.94 273 ILE A C 1
ATOM 2146 O O . ILE A 1 273 ? 12.586 4.703 -6.626 1.00 94.94 273 ILE A O 1
ATOM 2150 N N . LEU A 1 274 ? 13.907 2.949 -6.128 1.00 96.06 274 LEU A N 1
ATOM 2151 C CA . LEU A 1 274 ? 14.171 2.569 -7.520 1.00 96.06 274 LEU A CA 1
ATOM 2152 C C . LEU A 1 274 ? 12.878 2.270 -8.288 1.00 96.06 274 LEU A C 1
ATOM 2154 O O . LEU A 1 274 ? 12.663 2.787 -9.387 1.00 96.06 274 LEU A O 1
ATOM 2158 N N . SER A 1 275 ? 11.981 1.477 -7.698 1.00 97.19 275 SER A N 1
ATOM 2159 C CA . SER A 1 275 ? 10.703 1.139 -8.329 1.00 97.19 275 SER A CA 1
ATOM 2160 C C . SER A 1 275 ? 9.801 2.363 -8.496 1.00 97.19 275 SER A C 1
ATOM 2162 O O . SER A 1 275 ? 9.282 2.594 -9.590 1.00 97.19 275 SER A O 1
ATOM 2164 N N . ASN A 1 276 ? 9.670 3.209 -7.470 1.00 96.50 276 ASN A N 1
ATOM 2165 C CA . ASN A 1 276 ? 8.895 4.449 -7.557 1.00 96.50 276 ASN A CA 1
ATOM 2166 C C . ASN A 1 276 ? 9.469 5.417 -8.596 1.00 96.50 276 ASN A C 1
ATOM 2168 O O . ASN A 1 276 ? 8.709 6.023 -9.354 1.00 96.50 276 ASN A O 1
ATOM 2172 N N . TYR A 1 277 ? 10.795 5.529 -8.682 1.00 96.00 277 TYR A N 1
ATOM 2173 C CA . TYR A 1 277 ? 11.468 6.366 -9.670 1.00 96.00 277 TYR A CA 1
ATOM 2174 C C . TYR A 1 277 ? 11.077 5.972 -11.100 1.00 96.00 277 TYR A C 1
ATOM 2176 O O . TYR A 1 277 ? 10.703 6.836 -11.903 1.00 96.00 277 TYR A O 1
ATOM 2184 N N . ILE A 1 278 ? 11.109 4.670 -11.405 1.00 97.50 278 ILE A N 1
ATOM 2185 C CA . ILE A 1 278 ? 10.721 4.123 -12.712 1.00 97.50 278 ILE A CA 1
ATOM 2186 C C . ILE A 1 278 ? 9.217 4.316 -12.942 1.00 97.50 278 ILE A C 1
ATOM 2188 O O . ILE A 1 278 ? 8.802 4.812 -13.991 1.00 97.50 278 ILE A O 1
ATOM 2192 N N . LEU A 1 279 ? 8.381 3.987 -11.952 1.00 97.50 279 LEU A N 1
ATOM 2193 C CA . LEU A 1 279 ? 6.926 4.089 -12.068 1.00 97.50 279 LEU A CA 1
ATOM 2194 C C . LEU A 1 279 ? 6.453 5.522 -12.299 1.00 97.50 279 LEU A C 1
ATOM 2196 O O . LEU A 1 279 ? 5.519 5.712 -13.072 1.00 97.50 279 LEU A O 1
ATOM 2200 N N . LEU A 1 280 ? 7.066 6.536 -11.690 1.00 96.75 280 LEU A N 1
ATOM 2201 C CA . LEU A 1 280 ? 6.690 7.937 -11.917 1.00 96.75 280 LEU A CA 1
ATOM 2202 C C . LEU A 1 280 ? 6.958 8.394 -13.358 1.00 96.75 280 LEU A C 1
ATOM 2204 O O . LEU A 1 280 ? 6.229 9.236 -13.888 1.00 96.75 280 LEU A O 1
ATOM 2208 N N . ARG A 1 281 ? 7.971 7.811 -14.004 1.00 96.88 281 ARG A N 1
ATOM 2209 C CA . ARG A 1 281 ? 8.400 8.140 -15.371 1.00 96.88 281 ARG A CA 1
ATOM 2210 C C . ARG A 1 281 ? 7.715 7.289 -16.426 1.00 96.88 281 ARG A C 1
ATOM 2212 O O . ARG A 1 281 ? 7.598 7.717 -17.569 1.00 96.88 281 ARG A O 1
ATOM 2219 N N . LEU A 1 282 ? 7.216 6.118 -16.048 1.00 97.75 282 LEU A N 1
ATOM 2220 C CA . LEU A 1 282 ? 6.558 5.206 -16.968 1.00 97.75 282 LEU A CA 1
ATOM 2221 C C . LEU A 1 282 ? 5.265 5.804 -17.537 1.00 97.75 282 LEU A C 1
ATOM 2223 O O . LEU A 1 282 ? 4.283 6.010 -16.812 1.00 97.75 282 LEU A O 1
ATOM 2227 N N . GLN A 1 283 ? 5.257 6.032 -18.845 1.00 97.00 283 GLN A N 1
ATOM 2228 C CA . GLN A 1 283 ? 4.126 6.520 -19.620 1.00 97.00 283 GLN A CA 1
ATOM 2229 C C . GLN A 1 283 ? 3.819 5.579 -20.780 1.00 97.00 283 GLN A C 1
ATOM 2231 O O . GLN A 1 283 ? 4.648 4.774 -21.196 1.00 97.00 283 GLN A O 1
ATOM 2236 N N . GLN A 1 284 ? 2.599 5.700 -21.288 1.00 96.12 284 GLN A N 1
ATOM 2237 C CA . GLN A 1 284 ? 2.129 4.975 -22.454 1.00 96.12 284 GLN A CA 1
ATOM 2238 C C . GLN A 1 284 ? 1.936 5.966 -23.597 1.00 96.12 284 GLN A C 1
ATOM 2240 O O . GLN A 1 284 ? 1.368 7.045 -23.393 1.00 96.12 284 GLN A O 1
ATOM 2245 N N . ARG A 1 285 ? 2.438 5.621 -24.780 1.00 94.56 285 ARG A N 1
ATOM 2246 C CA . ARG A 1 285 ? 2.310 6.415 -26.002 1.00 94.56 285 ARG A CA 1
ATOM 2247 C C . ARG A 1 285 ? 1.765 5.539 -27.116 1.00 94.56 285 ARG A C 1
ATOM 2249 O O . ARG A 1 285 ? 2.150 4.386 -27.253 1.00 94.56 285 ARG A O 1
ATOM 2256 N N . GLU A 1 286 ? 0.877 6.102 -27.920 1.00 92.50 286 GLU A N 1
ATOM 2257 C CA . GLU A 1 286 ? 0.434 5.469 -29.159 1.00 92.50 286 GLU A CA 1
ATOM 2258 C C . GLU A 1 286 ? 1.584 5.511 -30.167 1.00 92.50 286 GLU A C 1
ATOM 2260 O O . GLU A 1 286 ? 2.133 6.588 -30.430 1.00 92.50 286 GLU A O 1
ATOM 2265 N N . ASN A 1 287 ? 1.977 4.354 -30.704 1.00 88.19 287 ASN A N 1
ATOM 2266 C CA . ASN A 1 287 ? 3.012 4.296 -31.723 1.00 88.19 287 ASN A CA 1
ATOM 2267 C C . ASN A 1 287 ? 2.428 4.776 -33.067 1.00 88.19 287 ASN A C 1
ATOM 2269 O O . ASN A 1 287 ? 1.564 4.103 -33.632 1.00 88.19 287 ASN A O 1
ATOM 2273 N N . PRO A 1 288 ? 2.876 5.924 -33.615 1.00 83.81 288 PRO A N 1
ATOM 2274 C CA . PRO A 1 288 ? 2.331 6.451 -34.865 1.00 83.81 288 PRO A CA 1
ATOM 2275 C C . PRO A 1 288 ? 2.777 5.651 -36.100 1.00 83.81 288 PRO A C 1
ATOM 2277 O O . PRO A 1 288 ? 2.257 5.884 -37.190 1.00 83.81 288 PRO A O 1
ATOM 2280 N N . ALA A 1 289 ? 3.762 4.752 -35.964 1.00 82.94 289 ALA A N 1
ATOM 2281 C CA . ALA A 1 289 ? 4.316 3.987 -37.079 1.00 82.94 289 ALA A CA 1
ATOM 2282 C C . ALA A 1 289 ? 3.415 2.817 -37.508 1.00 82.94 289 ALA A C 1
ATOM 2284 O O . ALA A 1 289 ? 3.426 2.426 -38.676 1.00 82.94 289 ALA A O 1
ATOM 2285 N N . THR A 1 290 ? 2.608 2.276 -36.594 1.00 76.94 290 THR A N 1
ATOM 2286 C CA . THR A 1 290 ? 1.580 1.280 -36.907 1.00 76.94 290 THR A CA 1
ATOM 2287 C C . THR A 1 290 ? 0.336 2.013 -37.395 1.00 76.94 290 THR A C 1
ATOM 2289 O O . THR A 1 290 ? -0.350 2.669 -36.617 1.00 76.94 290 THR A O 1
ATOM 2292 N N . GLY A 1 291 ? 0.088 1.978 -38.709 1.00 76.69 291 GLY A N 1
ATOM 2293 C CA . GLY A 1 291 ? -1.048 2.655 -39.344 1.00 76.69 291 GLY A CA 1
ATOM 2294 C C . GLY A 1 291 ? -2.382 2.399 -38.625 1.00 76.69 291 GLY A C 1
ATOM 2295 O O . GLY A 1 291 ? -2.567 1.361 -38.001 1.00 76.69 291 GLY A O 1
ATOM 2296 N N . ALA A 1 292 ? -3.313 3.351 -38.750 1.00 67.19 292 ALA A N 1
ATOM 2297 C CA . ALA A 1 292 ? -4.503 3.586 -37.914 1.00 67.19 292 ALA A CA 1
ATOM 2298 C C . ALA A 1 292 ? -5.478 2.415 -37.622 1.00 67.19 292 ALA A C 1
ATOM 2300 O O . ALA A 1 292 ? -6.482 2.636 -36.951 1.00 67.19 292 ALA A O 1
ATOM 2301 N N . ALA A 1 293 ? -5.243 1.204 -38.125 1.00 72.12 293 ALA A N 1
ATOM 2302 C CA . ALA A 1 293 ? -6.100 0.052 -37.865 1.00 72.12 293 ALA A CA 1
ATOM 2303 C C . ALA A 1 293 ? -5.848 -0.588 -36.485 1.00 72.12 293 ALA A C 1
ATOM 2305 O O . ALA A 1 293 ? -6.808 -1.020 -35.857 1.00 72.12 293 ALA A O 1
ATOM 2306 N N . GLU A 1 294 ? -4.605 -0.593 -35.987 1.00 75.56 294 GLU A N 1
ATOM 2307 C CA . GLU A 1 294 ? -4.231 -1.142 -34.673 1.00 75.56 294 GLU A CA 1
ATOM 2308 C C . GLU A 1 294 ? -3.095 -0.289 -34.092 1.00 75.56 294 GLU A C 1
ATOM 2310 O O . GLU A 1 294 ? -1.914 -0.532 -34.339 1.00 75.56 294 GLU A O 1
ATOM 2315 N N . ALA A 1 295 ? -3.449 0.784 -33.378 1.00 77.62 295 ALA A N 1
ATOM 2316 C CA . ALA A 1 295 ? -2.470 1.645 -32.723 1.00 77.62 295 ALA A CA 1
ATOM 2317 C C . ALA A 1 295 ? -1.839 0.890 -31.543 1.00 77.62 295 ALA A C 1
ATOM 2319 O O . ALA A 1 295 ? -2.314 0.975 -30.412 1.00 77.62 295 ALA A O 1
ATOM 2320 N N . ALA A 1 296 ? -0.779 0.126 -31.815 1.00 86.31 296 ALA A N 1
ATOM 2321 C CA . ALA A 1 296 ? 0.002 -0.532 -30.782 1.00 86.31 296 ALA A CA 1
ATOM 2322 C C . ALA A 1 296 ? 0.516 0.520 -29.790 1.00 86.31 296 ALA A C 1
ATOM 2324 O O . ALA A 1 296 ? 1.191 1.490 -30.154 1.00 86.31 296 ALA A O 1
ATOM 2325 N N . THR A 1 297 ? 0.160 0.350 -28.522 1.00 93.00 297 THR A N 1
ATOM 2326 C CA . THR A 1 297 ? 0.648 1.224 -27.461 1.00 93.00 297 THR A CA 1
ATOM 2327 C C . THR A 1 297 ? 2.026 0.770 -27.002 1.00 93.00 297 THR A C 1
ATOM 2329 O O . THR A 1 297 ? 2.243 -0.406 -26.706 1.00 93.00 297 THR A O 1
ATOM 2332 N N . GLU A 1 298 ? 2.954 1.710 -26.909 1.00 95.38 298 GLU A N 1
ATOM 2333 C CA . GLU A 1 298 ? 4.314 1.479 -26.449 1.00 95.38 298 GLU A CA 1
ATOM 2334 C C . GLU A 1 298 ? 4.519 2.118 -25.074 1.00 95.38 298 GLU A C 1
ATOM 2336 O O . GLU A 1 298 ? 4.045 3.227 -24.792 1.00 95.38 298 GLU A O 1
ATOM 2341 N N . LEU A 1 299 ? 5.225 1.401 -24.202 1.00 96.75 299 LEU A N 1
ATOM 2342 C CA . LEU A 1 299 ? 5.649 1.911 -22.907 1.00 96.75 299 LEU A CA 1
ATOM 2343 C C . LEU A 1 299 ? 6.999 2.605 -23.044 1.00 96.75 299 LEU A C 1
ATOM 2345 O O . LEU A 1 299 ? 7.934 2.053 -23.613 1.00 96.75 299 LEU A O 1
ATOM 2349 N N . PHE A 1 300 ? 7.111 3.803 -22.480 1.00 96.44 300 PHE A N 1
ATOM 2350 C CA . PHE A 1 300 ? 8.350 4.573 -22.487 1.00 96.44 300 PHE A CA 1
ATOM 2351 C C . PHE A 1 300 ? 8.541 5.307 -21.157 1.00 96.44 300 PHE A C 1
ATOM 2353 O O . PHE A 1 300 ? 7.591 5.541 -20.404 1.00 96.44 300 PHE A O 1
ATOM 2360 N N . LEU A 1 301 ? 9.785 5.674 -20.854 1.00 96.94 301 LEU A N 1
ATOM 2361 C CA . LEU A 1 301 ? 10.125 6.453 -19.666 1.00 96.94 301 LEU A CA 1
ATOM 2362 C C . LEU A 1 301 ? 10.224 7.930 -20.048 1.00 96.94 301 LEU A C 1
ATOM 2364 O O . LEU A 1 301 ? 11.118 8.334 -20.787 1.00 96.94 301 LEU A O 1
ATOM 2368 N N . LYS A 1 302 ? 9.289 8.741 -19.553 1.00 96.56 302 LYS A N 1
ATOM 2369 C CA . LYS A 1 302 ? 9.292 10.187 -19.755 1.00 96.56 302 LYS A CA 1
ATOM 2370 C C . LYS A 1 302 ? 10.310 10.845 -18.826 1.00 96.56 302 LYS A C 1
ATOM 2372 O O . LYS A 1 302 ? 10.228 10.681 -17.611 1.00 96.56 302 LYS A O 1
ATOM 2377 N N . LYS A 1 303 ? 11.168 11.692 -19.394 1.00 95.38 303 LYS A N 1
ATOM 2378 C CA . LYS A 1 303 ? 12.057 12.576 -18.634 1.00 95.38 303 LYS A CA 1
ATOM 2379 C C . LYS A 1 303 ? 11.256 13.590 -17.802 1.00 95.38 303 LYS A C 1
ATOM 2381 O O . LYS A 1 303 ? 10.379 14.287 -18.326 1.00 95.38 303 LYS A O 1
ATOM 2386 N N . LEU A 1 304 ? 11.552 13.689 -16.507 1.00 93.88 304 LEU A N 1
ATOM 2387 C CA . LEU A 1 304 ? 11.015 14.728 -15.624 1.00 93.88 304 LEU A CA 1
ATOM 2388 C C . LEU A 1 304 ? 11.919 15.968 -15.617 1.00 93.88 304 LEU A C 1
ATOM 2390 O O . LEU A 1 304 ? 13.060 15.941 -16.058 1.00 93.88 304 LEU A O 1
ATOM 2394 N N . HIS A 1 305 ? 11.399 17.091 -15.128 1.00 89.56 305 HIS A N 1
ATOM 2395 C CA . HIS A 1 305 ? 12.102 18.379 -15.153 1.00 89.56 305 HIS A CA 1
ATOM 2396 C C . HIS A 1 305 ? 13.346 18.432 -14.250 1.00 89.56 305 HIS A C 1
ATOM 2398 O O . HIS A 1 305 ? 14.235 19.233 -14.512 1.00 89.56 305 HIS A O 1
ATOM 2404 N N . LEU A 1 306 ? 13.406 17.588 -13.216 1.00 88.19 306 LEU A N 1
ATOM 2405 C CA . LEU A 1 306 ? 14.553 17.472 -12.306 1.00 88.19 306 LEU A CA 1
ATOM 2406 C C . LEU A 1 306 ? 15.583 16.437 -12.776 1.00 88.19 306 LEU A C 1
ATOM 2408 O O . LEU A 1 306 ? 16.600 16.245 -12.121 1.00 88.19 306 LEU A O 1
ATOM 2412 N N . ASP A 1 307 ? 15.329 15.765 -13.898 1.00 90.50 307 ASP A N 1
ATOM 2413 C CA . ASP A 1 307 ? 16.221 14.727 -14.399 1.00 90.50 307 ASP A CA 1
ATOM 2414 C C . ASP A 1 307 ? 17.427 15.347 -15.110 1.00 90.50 307 ASP A C 1
ATOM 2416 O O . ASP A 1 307 ? 17.287 16.111 -16.073 1.00 90.50 307 ASP A O 1
ATOM 2420 N N . THR A 1 308 ? 18.624 14.975 -14.661 1.00 91.00 308 THR A N 1
ATOM 2421 C CA . THR A 1 308 ? 19.906 15.455 -15.198 1.00 91.00 308 THR A CA 1
ATOM 2422 C C . THR A 1 308 ? 20.332 14.726 -16.476 1.00 91.00 308 THR A C 1
ATOM 2424 O O . THR A 1 308 ? 21.104 15.274 -17.260 1.00 91.00 308 THR A O 1
ATOM 2427 N N . TYR A 1 309 ? 19.800 13.527 -16.729 1.00 91.94 309 TYR A N 1
ATOM 2428 C CA . TYR A 1 309 ? 20.145 12.681 -17.876 1.00 91.94 309 TYR A CA 1
ATOM 2429 C C . TYR A 1 309 ? 19.424 13.096 -19.178 1.00 91.94 309 TYR A C 1
ATOM 2431 O O . TYR A 1 309 ? 18.428 13.825 -19.158 1.00 91.94 309 TYR A O 1
ATOM 2439 N N . GLU A 1 310 ? 19.920 12.668 -20.342 1.00 92.25 310 GLU A N 1
ATOM 2440 C CA . GLU A 1 310 ? 19.322 12.979 -21.654 1.00 92.25 310 GLU A CA 1
ATOM 2441 C C . GLU A 1 310 ? 18.090 12.104 -21.951 1.00 92.25 310 GLU A C 1
ATOM 2443 O O . GLU A 1 310 ? 17.991 10.963 -21.510 1.00 92.25 310 GLU A O 1
ATOM 2448 N N . GLU A 1 311 ? 17.108 12.616 -22.700 1.00 91.31 311 GLU A N 1
ATOM 2449 C CA . GLU A 1 311 ? 15.911 11.825 -23.019 1.00 91.31 311 GLU A CA 1
ATOM 2450 C C . GLU A 1 311 ? 16.295 10.550 -23.792 1.00 91.31 311 GLU A C 1
ATOM 2452 O O . GLU A 1 311 ? 16.945 10.614 -24.831 1.00 91.31 311 GLU A O 1
ATOM 2457 N N . GLY A 1 312 ? 15.915 9.386 -23.257 1.00 91.38 312 GLY A N 1
ATOM 2458 C CA . GLY A 1 312 ? 16.256 8.075 -23.815 1.00 91.38 312 GLY A CA 1
ATOM 2459 C C . GLY A 1 312 ? 17.535 7.437 -23.262 1.00 91.38 312 GLY A C 1
ATOM 2460 O O . GLY A 1 312 ? 17.653 6.220 -23.347 1.00 91.38 312 GLY A O 1
ATOM 2461 N N . SER A 1 313 ? 18.439 8.180 -22.609 1.00 95.56 313 SER A N 1
ATOM 2462 C CA . SER A 1 313 ? 19.702 7.609 -22.093 1.00 95.56 313 SER A CA 1
ATOM 2463 C C . SER A 1 313 ? 19.512 6.637 -20.923 1.00 95.56 313 SER A C 1
ATOM 2465 O O . SER A 1 313 ? 20.427 5.900 -20.560 1.00 95.56 313 SER A O 1
ATOM 2467 N N . LEU A 1 314 ? 18.330 6.659 -20.305 1.00 96.19 314 LEU A N 1
ATOM 2468 C CA . LEU A 1 314 ? 17.967 5.779 -19.201 1.00 96.19 314 LEU A CA 1
ATOM 2469 C C . LEU A 1 314 ? 17.684 4.340 -19.668 1.00 96.19 314 LEU A C 1
ATOM 2471 O O . LEU A 1 314 ? 17.847 3.404 -18.887 1.00 96.19 314 LEU A O 1
ATOM 2475 N N . ILE A 1 315 ? 17.265 4.166 -20.926 1.00 97.25 315 ILE A N 1
ATOM 2476 C CA . ILE A 1 315 ? 16.996 2.859 -21.530 1.00 97.25 315 ILE A CA 1
ATOM 2477 C C . ILE A 1 315 ? 18.263 2.409 -22.259 1.00 97.25 315 ILE A C 1
ATOM 2479 O O . ILE A 1 315 ? 18.802 3.146 -23.081 1.00 97.25 315 ILE A O 1
ATOM 2483 N N . ILE A 1 316 ? 18.739 1.205 -21.958 1.00 97.62 316 ILE A N 1
ATOM 2484 C CA . ILE A 1 316 ? 19.960 0.639 -22.542 1.00 97.62 316 ILE A CA 1
ATOM 2485 C C . ILE A 1 316 ? 19.654 -0.617 -23.354 1.00 97.62 316 ILE A C 1
ATOM 2487 O O . ILE A 1 316 ? 18.641 -1.286 -23.149 1.00 97.62 316 ILE A O 1
ATOM 2491 N N . GLU A 1 317 ? 20.553 -0.955 -24.275 1.00 97.75 317 GLU A N 1
ATOM 2492 C CA . GLU A 1 317 ? 20.534 -2.255 -24.943 1.00 97.75 317 GLU A CA 1
ATOM 2493 C C . GLU A 1 317 ? 20.911 -3.378 -23.963 1.00 97.75 317 GLU A C 1
ATOM 2495 O O . GLU A 1 317 ? 21.473 -3.128 -22.897 1.00 97.75 317 GLU A O 1
ATOM 2500 N N . ASN A 1 318 ? 20.597 -4.629 -24.316 1.00 96.81 318 ASN A N 1
ATOM 2501 C CA . ASN A 1 318 ? 20.859 -5.782 -23.455 1.00 96.81 318 ASN A CA 1
ATOM 2502 C C . ASN A 1 318 ? 22.362 -5.908 -23.118 1.00 96.81 318 ASN A C 1
ATOM 2504 O O . ASN A 1 318 ? 23.136 -6.260 -24.010 1.00 96.81 318 ASN A O 1
ATOM 2508 N N . PRO A 1 319 ? 22.782 -5.730 -21.846 1.00 96.12 319 PRO A N 1
ATOM 2509 C CA . PRO A 1 319 ? 24.194 -5.749 -21.457 1.00 96.12 319 PRO A CA 1
ATOM 2510 C C . PRO A 1 319 ? 24.800 -7.165 -21.371 1.00 96.12 319 PRO A C 1
ATOM 2512 O O . PRO A 1 319 ? 25.877 -7.339 -20.808 1.00 96.12 319 PRO A O 1
ATOM 2515 N N . GLY A 1 320 ? 24.120 -8.191 -21.898 1.00 94.56 320 GLY A N 1
ATOM 2516 C CA . GLY A 1 320 ? 24.548 -9.594 -21.821 1.00 94.56 320 GLY A CA 1
ATOM 2517 C C . GLY A 1 320 ? 23.722 -10.449 -20.856 1.00 94.56 320 GLY A C 1
ATOM 2518 O O . GLY A 1 320 ? 24.213 -11.443 -20.323 1.00 94.56 320 GLY A O 1
ATOM 2519 N N . ILE A 1 321 ? 22.461 -10.085 -20.614 1.00 95.00 321 ILE A N 1
ATOM 2520 C CA . ILE A 1 321 ? 21.503 -10.923 -19.886 1.00 95.00 321 ILE A CA 1
ATOM 2521 C C . ILE A 1 321 ? 21.204 -12.146 -20.755 1.00 95.00 321 ILE A C 1
ATOM 2523 O O . ILE A 1 321 ? 20.635 -12.015 -21.843 1.00 95.00 321 ILE A O 1
ATOM 2527 N N . ALA A 1 322 ? 21.619 -13.324 -20.281 1.00 93.56 322 ALA A N 1
ATOM 2528 C CA . ALA A 1 322 ? 21.535 -14.573 -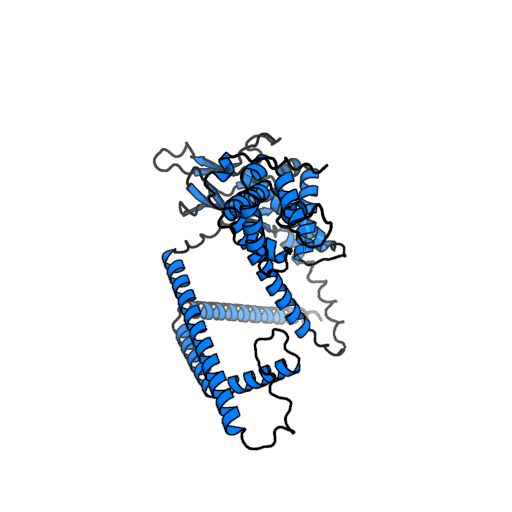21.037 1.00 93.56 322 ALA A CA 1
ATOM 2529 C C . ALA A 1 322 ? 20.084 -15.045 -21.216 1.00 93.56 322 ALA A C 1
ATOM 2531 O O . ALA A 1 322 ? 19.691 -15.449 -22.309 1.00 93.56 322 ALA A O 1
ATOM 2532 N N . THR A 1 323 ? 19.282 -14.940 -20.153 1.00 93.75 323 THR A N 1
ATOM 2533 C CA . THR A 1 323 ? 17.872 -15.340 -20.149 1.00 93.75 323 THR A CA 1
ATOM 2534 C C . THR A 1 323 ? 17.028 -14.169 -19.686 1.00 93.75 323 THR A C 1
ATOM 2536 O O . THR A 1 323 ? 17.052 -13.797 -18.513 1.00 93.75 323 THR A O 1
ATOM 2539 N N . MET A 1 324 ? 16.269 -13.583 -20.612 1.00 95.62 324 MET A N 1
ATOM 2540 C CA . MET A 1 324 ? 15.355 -12.502 -20.268 1.00 95.62 324 MET A CA 1
ATOM 2541 C C . MET A 1 324 ? 14.264 -12.998 -19.311 1.00 95.62 324 MET A C 1
ATOM 2543 O O . MET A 1 324 ? 13.744 -14.103 -19.487 1.00 95.62 324 MET A O 1
ATOM 2547 N N . PRO A 1 325 ? 13.889 -12.191 -18.306 1.00 95.38 325 PRO A N 1
ATOM 2548 C CA . PRO A 1 325 ? 12.751 -12.511 -17.468 1.00 95.38 325 PRO A CA 1
ATOM 2549 C C . PRO A 1 325 ? 11.475 -12.606 -18.312 1.00 95.38 325 PRO A C 1
ATOM 2551 O O . PRO A 1 325 ? 11.260 -11.813 -19.231 1.00 95.38 325 PRO A O 1
ATOM 2554 N N . LEU A 1 326 ? 10.654 -13.610 -18.002 1.00 95.00 326 LEU A N 1
ATOM 2555 C CA . LEU A 1 326 ? 9.356 -13.788 -18.638 1.00 95.00 326 LEU A CA 1
ATOM 2556 C C . LEU A 1 326 ? 8.387 -12.686 -18.180 1.00 95.00 326 LEU A C 1
ATOM 2558 O O . LEU A 1 326 ? 8.478 -12.245 -17.028 1.00 95.00 326 LEU A O 1
ATOM 2562 N N . PRO A 1 327 ? 7.460 -12.252 -19.053 1.00 95.00 327 PRO A N 1
ATOM 2563 C CA . PRO A 1 327 ? 6.397 -11.339 -18.663 1.00 95.00 327 PRO A CA 1
ATOM 2564 C C . PRO A 1 327 ? 5.551 -11.929 -17.524 1.00 95.00 327 PRO A C 1
ATOM 2566 O O . PRO A 1 327 ? 5.454 -13.154 -17.415 1.00 95.00 327 PRO A O 1
ATOM 2569 N N . PRO A 1 328 ? 4.945 -11.078 -16.672 1.00 94.19 328 PRO A N 1
ATOM 2570 C CA . PRO A 1 328 ? 4.062 -11.552 -15.617 1.00 94.19 328 PRO A CA 1
ATOM 2571 C C . PRO A 1 328 ? 2.953 -12.428 -16.190 1.00 94.19 328 PRO A C 1
ATOM 2573 O O . PRO A 1 328 ? 2.377 -12.121 -17.235 1.00 94.19 328 PRO A O 1
ATOM 2576 N N . GLU A 1 329 ? 2.648 -13.514 -15.485 1.00 92.88 329 GLU A N 1
ATOM 2577 C CA . GLU A 1 329 ? 1.560 -14.401 -15.870 1.00 92.88 329 GLU A CA 1
ATOM 2578 C C . GLU A 1 329 ? 0.228 -13.652 -15.840 1.00 92.88 329 GLU A C 1
ATOM 2580 O O . GLU A 1 329 ? -0.043 -12.836 -14.950 1.00 92.88 329 GLU A O 1
ATOM 2585 N N . LYS A 1 330 ? -0.629 -13.960 -16.816 1.00 91.62 330 LYS A N 1
ATOM 2586 C CA . LYS A 1 330 ? -1.984 -13.426 -16.892 1.00 91.62 330 LYS A CA 1
ATOM 2587 C C . LYS A 1 330 ? -2.733 -13.784 -15.612 1.00 91.62 330 LYS A C 1
ATOM 2589 O O . LYS A 1 330 ? -3.167 -14.921 -15.431 1.00 91.62 330 LYS A O 1
ATOM 2594 N N . LYS A 1 331 ? -2.940 -12.794 -14.742 1.00 87.94 331 LYS A N 1
ATOM 2595 C CA . LYS A 1 331 ? -3.801 -12.957 -13.569 1.00 87.94 331 LYS A CA 1
ATOM 2596 C C . LYS A 1 331 ? -5.212 -13.238 -14.070 1.00 87.94 331 LYS A C 1
ATOM 2598 O O . LYS A 1 331 ? -5.803 -12.417 -14.777 1.00 87.94 331 LYS A O 1
ATOM 2603 N N . GLU A 1 332 ? -5.735 -14.413 -13.732 1.00 85.12 332 GLU A N 1
ATOM 2604 C CA . GLU A 1 332 ? -7.078 -14.819 -14.125 1.00 85.12 332 GLU A CA 1
ATOM 2605 C C . GLU A 1 332 ? -8.071 -13.731 -13.696 1.00 85.12 332 GLU A C 1
ATOM 2607 O O . GLU A 1 332 ? -8.057 -13.259 -12.551 1.00 85.12 332 GLU A O 1
ATOM 2612 N N . LYS A 1 333 ? -8.885 -13.243 -14.642 1.00 79.69 333 LYS A N 1
ATOM 2613 C CA . LYS A 1 333 ? -9.851 -12.181 -14.352 1.00 79.69 333 LYS A CA 1
ATOM 2614 C C . LYS A 1 333 ? -10.802 -12.732 -13.301 1.00 79.69 333 LYS A C 1
ATOM 2616 O O . LYS A 1 333 ? -11.606 -13.603 -13.613 1.00 79.69 333 LYS A O 1
ATOM 2621 N N . VAL A 1 334 ? -10.718 -12.206 -12.075 1.00 78.62 334 VAL A N 1
ATOM 2622 C CA . VAL A 1 334 ? -11.637 -12.576 -10.995 1.00 78.62 334 VAL A CA 1
ATOM 2623 C C . VAL A 1 334 ? -13.050 -12.343 -11.508 1.00 78.62 334 VAL A C 1
ATOM 2625 O O . VAL A 1 334 ? -13.489 -11.201 -11.677 1.00 78.62 334 VAL A O 1
ATOM 2628 N N . ASN A 1 335 ? -13.753 -13.433 -11.797 1.00 86.06 335 ASN A N 1
ATOM 2629 C CA . ASN A 1 335 ? -15.099 -13.364 -12.315 1.00 86.06 335 ASN A CA 1
ATOM 2630 C C . ASN A 1 335 ? -15.978 -12.769 -11.211 1.00 86.06 335 ASN A C 1
ATOM 2632 O O . ASN A 1 335 ? -16.244 -13.401 -10.191 1.00 86.06 335 ASN A O 1
ATOM 2636 N N . VAL A 1 336 ? -16.420 -11.522 -11.388 1.00 82.75 336 VAL A N 1
ATOM 2637 C CA . VAL A 1 336 ? -17.202 -10.800 -10.373 1.00 82.75 336 VAL A CA 1
ATOM 2638 C C . VAL A 1 336 ? -18.476 -11.571 -10.014 1.00 82.75 336 VAL A C 1
ATOM 2640 O O . VAL A 1 336 ? -18.924 -11.511 -8.868 1.00 82.75 336 VAL A O 1
ATOM 2643 N N . ALA A 1 337 ? -19.052 -12.324 -10.957 1.00 87.12 337 ALA A N 1
ATOM 2644 C CA . ALA A 1 337 ? -20.206 -13.173 -10.689 1.00 87.12 337 ALA A CA 1
ATOM 2645 C C . ALA A 1 337 ? -19.846 -14.342 -9.758 1.00 87.12 337 ALA A C 1
ATOM 2647 O O . ALA A 1 337 ? -20.575 -14.601 -8.798 1.00 87.12 337 ALA A O 1
ATOM 2648 N N . GLU A 1 338 ? -18.704 -14.993 -9.975 1.00 88.12 338 GLU A N 1
ATOM 2649 C CA . GLU A 1 338 ? -18.194 -16.040 -9.082 1.00 88.12 338 GLU A CA 1
ATOM 2650 C C . GLU A 1 338 ? -17.791 -15.479 -7.724 1.00 88.12 338 GLU A C 1
ATOM 2652 O O . GLU A 1 338 ? -18.165 -16.045 -6.703 1.00 88.12 338 GLU A O 1
ATOM 2657 N N . PHE A 1 339 ? -17.137 -14.318 -7.677 1.00 84.38 339 PHE A N 1
ATOM 2658 C CA . PHE A 1 339 ? -16.810 -13.651 -6.420 1.00 84.38 339 PHE A CA 1
ATOM 2659 C C . PHE A 1 339 ? -18.069 -13.278 -5.624 1.00 84.38 339 PHE A C 1
ATOM 2661 O O . PHE A 1 339 ? -18.128 -13.454 -4.405 1.00 84.38 339 PHE A O 1
ATOM 2668 N N . ARG A 1 340 ? -19.129 -12.806 -6.295 1.00 88.44 340 ARG A N 1
ATOM 2669 C CA . ARG A 1 340 ? -20.438 -12.565 -5.663 1.00 88.44 340 ARG A CA 1
ATOM 2670 C C . ARG A 1 340 ? -21.079 -13.862 -5.175 1.00 88.44 340 ARG A C 1
ATOM 2672 O O . ARG A 1 340 ? -21.626 -13.873 -4.073 1.00 88.44 340 ARG A O 1
ATOM 2679 N N . LYS A 1 341 ? -20.996 -14.944 -5.954 1.00 93.50 341 LYS A N 1
ATOM 2680 C CA . LYS A 1 341 ? -21.492 -16.274 -5.570 1.00 93.50 341 LYS A CA 1
ATOM 2681 C C . LYS A 1 341 ? -20.753 -16.802 -4.336 1.00 93.50 341 LYS A C 1
ATOM 2683 O O . LYS A 1 341 ? -21.405 -17.198 -3.375 1.00 93.50 341 LYS A O 1
ATOM 2688 N N . MET A 1 342 ? -19.428 -16.704 -4.324 1.00 89.44 342 MET A N 1
ATOM 2689 C CA . MET A 1 342 ? -18.561 -17.098 -3.214 1.00 89.44 342 MET A CA 1
ATOM 2690 C C . MET A 1 342 ? -18.867 -16.285 -1.953 1.00 89.44 342 MET A C 1
ATOM 2692 O O . MET A 1 342 ? -19.066 -16.850 -0.884 1.00 89.44 342 MET A O 1
ATOM 2696 N N . ASN A 1 343 ? -19.019 -14.963 -2.064 1.00 86.44 343 ASN A N 1
ATOM 2697 C CA . ASN A 1 343 ? -19.421 -14.128 -0.928 1.00 86.44 343 ASN A CA 1
ATOM 2698 C C . ASN A 1 343 ? -20.825 -14.460 -0.411 1.00 86.44 343 ASN A C 1
ATOM 2700 O O . ASN A 1 343 ? -21.064 -14.432 0.798 1.00 86.44 343 ASN A O 1
ATOM 2704 N N . ALA A 1 344 ? -21.769 -14.772 -1.302 1.00 93.25 344 ALA A N 1
ATOM 2705 C CA . ALA A 1 344 ? -23.097 -15.221 -0.900 1.00 93.25 344 ALA A CA 1
ATOM 2706 C C . ALA A 1 344 ? -23.031 -16.563 -0.153 1.00 93.25 344 ALA A C 1
ATOM 2708 O O . ALA A 1 344 ? -23.730 -16.742 0.844 1.00 93.25 344 ALA A O 1
ATOM 2709 N N . GLU A 1 345 ? -22.166 -17.478 -0.586 1.00 94.88 345 GLU A N 1
ATOM 2710 C CA . GLU A 1 345 ? -21.929 -18.765 0.068 1.00 94.88 345 GLU A CA 1
ATOM 2711 C C . GLU A 1 345 ? -21.242 -18.611 1.429 1.00 94.88 345 GLU A C 1
ATOM 2713 O O . GLU A 1 345 ? -21.715 -19.179 2.412 1.00 94.88 345 GLU A O 1
ATOM 2718 N N . ILE A 1 346 ? -20.219 -17.758 1.538 1.00 90.75 346 ILE A N 1
ATOM 2719 C CA . ILE A 1 346 ? -19.570 -17.420 2.815 1.00 90.75 346 ILE A CA 1
ATOM 2720 C C . ILE A 1 346 ? -20.592 -16.838 3.796 1.00 90.75 346 ILE A C 1
ATOM 2722 O O . ILE A 1 346 ? -20.628 -17.230 4.962 1.00 90.75 346 ILE A O 1
ATOM 2726 N N . ARG A 1 347 ? -21.478 -15.946 3.335 1.00 90.88 347 ARG A N 1
ATOM 2727 C CA . ARG A 1 347 ? -22.553 -15.394 4.174 1.00 90.88 347 ARG A CA 1
ATOM 2728 C C . ARG A 1 347 ? -23.547 -16.465 4.618 1.00 90.88 347 ARG A C 1
ATOM 2730 O O . ARG A 1 347 ? -23.934 -16.463 5.784 1.00 90.88 347 ARG A O 1
ATOM 2737 N N . ARG A 1 348 ? -23.936 -17.392 3.735 1.00 94.19 348 ARG A N 1
ATOM 2738 C CA . ARG A 1 348 ? -24.802 -18.531 4.098 1.00 94.19 348 ARG A CA 1
ATOM 2739 C C . ARG A 1 348 ? -24.125 -19.435 5.127 1.00 94.19 348 ARG A C 1
ATOM 2741 O O . ARG A 1 348 ? -24.726 -19.713 6.157 1.00 94.19 348 ARG A O 1
ATOM 2748 N N . SER A 1 349 ? -22.866 -19.799 4.902 1.00 91.75 349 SER A N 1
ATOM 2749 C CA . SER A 1 349 ? -22.068 -20.611 5.827 1.00 91.75 349 SER A CA 1
ATOM 2750 C C . SER A 1 349 ? -21.912 -19.929 7.192 1.00 91.75 349 SER A C 1
ATOM 2752 O O . SER A 1 349 ? -22.118 -20.548 8.234 1.00 91.75 349 SER A O 1
ATOM 2754 N N . SER A 1 350 ? -21.668 -18.615 7.214 1.00 90.25 350 SER A N 1
ATOM 2755 C CA . SER A 1 350 ? -21.628 -17.819 8.446 1.00 90.25 350 SER A CA 1
ATOM 2756 C C . SER A 1 350 ? -22.973 -17.822 9.191 1.00 90.25 350 SER A C 1
ATOM 2758 O O . SER A 1 350 ? -23.010 -18.030 10.406 1.00 90.25 350 SER A O 1
ATOM 2760 N N . GLN A 1 351 ? -24.097 -17.676 8.479 1.00 93.62 351 GLN A N 1
ATOM 2761 C CA . GLN A 1 351 ? -25.437 -17.766 9.072 1.00 93.62 351 GLN A CA 1
ATOM 2762 C C . GLN A 1 351 ? -25.738 -19.168 9.623 1.00 93.62 351 GLN A C 1
ATOM 2764 O O . GLN A 1 351 ? -26.318 -19.293 10.704 1.00 93.62 351 GLN A O 1
ATOM 2769 N N . GLU A 1 352 ? -25.335 -20.224 8.916 1.00 94.31 352 GLU A N 1
ATOM 2770 C CA . GLU A 1 352 ? -25.475 -21.609 9.373 1.00 94.31 352 GLU A CA 1
ATOM 2771 C C . GLU A 1 352 ? -24.637 -21.880 10.624 1.00 94.31 352 GLU A C 1
ATOM 2773 O O . GLU A 1 352 ? -25.154 -22.435 11.594 1.00 94.31 352 GLU A O 1
ATOM 2778 N N . LEU A 1 353 ? -23.386 -21.413 10.661 1.00 90.44 353 LEU A N 1
ATOM 2779 C CA . LEU A 1 353 ? -22.538 -21.481 11.852 1.00 90.44 353 LEU A CA 1
ATOM 2780 C C . LEU A 1 353 ? -23.152 -20.714 13.029 1.00 90.44 353 LEU A C 1
ATOM 2782 O O . LEU A 1 353 ? -23.140 -21.209 14.159 1.00 90.44 353 LEU A O 1
ATOM 2786 N N . GLY A 1 354 ? -23.759 -19.552 12.776 1.00 89.44 354 GLY A N 1
ATOM 2787 C CA . GLY A 1 354 ? -24.515 -18.802 13.779 1.00 89.44 354 GLY A CA 1
ATOM 2788 C C . GLY A 1 354 ? -25.698 -19.599 14.341 1.00 89.44 354 GLY A C 1
ATOM 2789 O O . GLY A 1 354 ? -25.868 -19.690 15.559 1.00 89.44 354 GLY A O 1
ATOM 2790 N N . ARG A 1 355 ? -26.485 -20.249 13.473 1.00 91.81 355 ARG A N 1
ATOM 2791 C CA . ARG A 1 355 ? -27.609 -21.114 13.880 1.00 91.81 355 ARG A CA 1
ATOM 2792 C C . ARG A 1 355 ? -27.143 -22.333 14.671 1.00 91.81 355 ARG A C 1
ATOM 2794 O O . ARG A 1 355 ? -27.732 -22.640 15.708 1.00 91.81 355 ARG A O 1
ATOM 2801 N N . LEU A 1 356 ? -26.077 -22.995 14.228 1.00 89.38 356 LEU A N 1
ATOM 2802 C CA . LEU A 1 356 ? -25.481 -24.130 14.934 1.00 89.38 356 LEU A CA 1
ATOM 2803 C C . LEU A 1 356 ? -24.949 -23.717 16.309 1.00 89.38 356 LEU A C 1
ATOM 2805 O O . LEU A 1 356 ? -25.193 -24.420 17.286 1.00 89.38 356 LEU A O 1
ATOM 2809 N N . SER A 1 357 ? -24.304 -22.554 16.413 1.00 88.94 357 SER A N 1
ATOM 2810 C CA . SER A 1 357 ? -23.844 -21.988 17.686 1.00 88.94 357 SER A CA 1
ATOM 2811 C C . SER A 1 357 ? -25.009 -21.716 18.645 1.00 88.94 357 SER A C 1
ATOM 2813 O O . SER A 1 357 ? -24.967 -22.116 19.809 1.00 88.94 357 SER A O 1
ATOM 2815 N N . MET A 1 358 ? -26.105 -21.126 18.159 1.00 89.50 358 MET A N 1
ATOM 2816 C CA . MET A 1 358 ? -27.315 -20.914 18.964 1.00 89.50 358 MET A CA 1
ATOM 2817 C C . MET A 1 358 ? -27.975 -22.231 19.386 1.00 89.50 358 MET A C 1
ATOM 2819 O O . MET A 1 358 ? -28.410 -22.365 20.530 1.00 89.50 358 MET A O 1
ATOM 2823 N N . SER A 1 359 ? -28.010 -23.229 18.501 1.00 90.25 359 SER A N 1
ATOM 2824 C CA . SER A 1 359 ? -28.493 -24.571 18.836 1.00 90.25 359 SER A CA 1
ATOM 2825 C C . SER A 1 359 ? -27.613 -25.240 19.894 1.00 90.25 359 SER A C 1
ATOM 2827 O O . SER A 1 359 ? -28.136 -25.855 20.820 1.00 90.25 359 SER A O 1
ATOM 2829 N N . ALA A 1 360 ? -26.290 -25.090 19.802 1.00 86.06 360 ALA A N 1
ATOM 2830 C CA . ALA A 1 360 ? -25.347 -25.591 20.796 1.00 86.06 360 ALA A CA 1
ATOM 2831 C C . ALA A 1 360 ? -25.527 -24.897 22.153 1.00 86.06 360 ALA A C 1
ATOM 2833 O O . ALA A 1 360 ? -25.535 -25.575 23.177 1.00 86.06 360 ALA A O 1
ATOM 2834 N N . LYS A 1 361 ? -25.766 -23.576 22.176 1.00 85.69 361 LYS A N 1
ATOM 2835 C CA . LYS A 1 361 ? -26.121 -22.843 23.404 1.00 85.69 361 LYS A CA 1
ATOM 2836 C C . LYS A 1 361 ? -27.413 -23.371 24.030 1.00 85.69 361 LYS A C 1
ATOM 2838 O O . LYS A 1 361 ? -27.441 -23.614 25.232 1.00 85.69 361 LYS A O 1
ATOM 2843 N N . ARG A 1 362 ? -28.460 -23.605 23.228 1.00 89.38 362 ARG A N 1
ATOM 2844 C CA . ARG A 1 362 ? -29.725 -24.192 23.711 1.00 89.38 362 ARG A CA 1
ATOM 2845 C C . ARG A 1 362 ? -29.519 -25.595 24.272 1.00 89.38 362 ARG A C 1
ATOM 2847 O O . ARG A 1 362 ? -29.979 -25.870 25.371 1.00 89.38 362 ARG A O 1
ATOM 2854 N N . MET A 1 363 ? -28.783 -26.456 23.569 1.00 83.69 363 MET A N 1
ATOM 2855 C CA . MET A 1 363 ? -28.452 -27.795 24.068 1.00 83.69 363 MET A CA 1
ATOM 2856 C C . MET A 1 363 ? -27.639 -27.732 25.364 1.00 83.69 363 MET A C 1
ATOM 2858 O O . MET A 1 363 ? -27.949 -28.451 26.305 1.00 83.69 363 MET A O 1
ATOM 2862 N N . SER A 1 364 ? -26.654 -26.835 25.455 1.00 84.44 364 SER A N 1
ATOM 2863 C CA . SER A 1 364 ? -25.874 -26.628 26.679 1.00 84.44 364 SER A CA 1
ATOM 2864 C C . SER A 1 364 ? -26.747 -26.157 27.844 1.00 84.44 364 SER A C 1
ATOM 2866 O O . SER A 1 364 ? -26.555 -26.617 28.964 1.00 84.44 364 SER A O 1
ATOM 2868 N N . SER A 1 365 ? -27.716 -25.275 27.587 1.00 87.38 365 SER A N 1
ATOM 2869 C CA . SER A 1 365 ? -28.684 -24.818 28.589 1.00 87.38 365 SER A CA 1
ATOM 2870 C C . SER A 1 365 ? -29.618 -25.943 29.043 1.00 87.38 365 SER A C 1
ATOM 2872 O O . SER A 1 365 ? -29.849 -26.083 30.239 1.00 87.38 365 SER A O 1
ATOM 2874 N N . ILE A 1 366 ? -30.094 -26.790 28.124 1.00 84.94 366 ILE A N 1
ATOM 2875 C CA . ILE A 1 366 ? -30.923 -27.959 28.457 1.00 84.94 366 ILE A CA 1
ATOM 2876 C C . ILE A 1 366 ? -30.129 -28.969 29.289 1.00 84.94 366 ILE A C 1
ATOM 2878 O O . ILE A 1 366 ? -30.653 -29.497 30.267 1.00 84.94 366 ILE A O 1
ATOM 2882 N N . VAL A 1 367 ? -28.868 -29.233 28.933 1.00 77.25 367 VAL A N 1
ATOM 2883 C CA . VAL A 1 367 ? -27.993 -30.127 29.707 1.00 77.25 367 VAL A CA 1
ATOM 2884 C C . VAL A 1 367 ? -27.747 -29.561 31.102 1.00 77.25 367 VAL A C 1
ATOM 2886 O O . VAL A 1 367 ? -27.872 -30.308 32.064 1.00 77.25 367 VAL A O 1
ATOM 2889 N N . ALA A 1 368 ? -27.470 -28.260 31.227 1.00 76.44 368 ALA A N 1
ATOM 2890 C CA . ALA A 1 368 ? -27.313 -27.606 32.525 1.00 76.44 368 ALA A CA 1
ATOM 2891 C C . ALA A 1 368 ? -28.583 -27.741 33.384 1.00 76.44 368 ALA A C 1
ATOM 2893 O O . ALA A 1 368 ? -28.513 -28.262 34.491 1.00 76.44 368 ALA A O 1
ATOM 2894 N N . ALA A 1 369 ? -29.752 -27.404 32.829 1.00 77.25 369 ALA A N 1
ATOM 2895 C CA . ALA A 1 369 ? -31.033 -27.541 33.524 1.00 77.25 369 ALA A CA 1
ATOM 2896 C C . ALA A 1 369 ? -31.353 -28.999 33.906 1.00 77.25 369 ALA A C 1
ATOM 2898 O O . ALA A 1 369 ? -31.914 -29.262 34.967 1.00 77.25 369 ALA A O 1
ATOM 2899 N N . SER A 1 370 ? -30.975 -29.963 33.061 1.00 78.19 370 SER A N 1
ATOM 2900 C CA . SER A 1 370 ? -31.137 -31.390 33.361 1.00 78.19 370 SER A CA 1
ATOM 2901 C C . SER A 1 370 ? -30.206 -31.826 34.494 1.00 78.19 370 SER A C 1
ATOM 2903 O O . SER A 1 370 ? -30.635 -32.542 35.391 1.00 78.19 370 SER A O 1
ATOM 2905 N N . MET A 1 371 ? -28.944 -31.383 34.489 1.00 77.12 371 MET A N 1
ATOM 2906 C CA . MET A 1 371 ? -27.998 -31.673 35.571 1.00 77.12 371 MET A CA 1
ATOM 2907 C C . MET A 1 371 ? -28.458 -31.076 36.905 1.00 77.12 371 MET A C 1
ATOM 2909 O O . MET A 1 371 ? -28.340 -31.754 37.923 1.00 77.12 371 MET A O 1
ATOM 2913 N N . ASP A 1 372 ? -29.053 -29.882 36.896 1.00 74.38 372 ASP A N 1
ATOM 2914 C CA . ASP A 1 372 ? -29.658 -29.281 38.090 1.00 74.38 372 ASP A CA 1
ATOM 2915 C C . ASP A 1 372 ? -30.864 -30.098 38.587 1.00 74.38 372 ASP A C 1
ATOM 2917 O O . ASP A 1 372 ? -30.982 -30.365 39.783 1.00 74.38 372 ASP A O 1
ATOM 2921 N N . ALA A 1 373 ? -31.724 -30.574 37.678 1.00 76.88 373 ALA A N 1
ATOM 2922 C CA . ALA A 1 373 ? -32.886 -31.394 38.026 1.00 76.88 373 ALA A CA 1
ATOM 2923 C C . ALA A 1 373 ? -32.507 -32.771 38.609 1.00 76.88 373 ALA A C 1
ATOM 2925 O O . ALA A 1 373 ? -33.170 -33.255 39.525 1.00 76.88 373 ALA A O 1
ATOM 2926 N N . PHE A 1 374 ? -31.429 -33.395 38.120 1.00 73.69 374 PHE A N 1
ATOM 2927 C CA . PHE A 1 374 ? -30.915 -34.664 38.657 1.00 73.69 374 PHE A CA 1
ATOM 2928 C C . PHE A 1 374 ? -29.984 -34.486 39.873 1.00 73.69 374 PHE A C 1
ATOM 2930 O O . PHE A 1 374 ? -29.729 -35.455 40.585 1.00 73.69 374 PHE A O 1
ATOM 2937 N N . GLY A 1 375 ? -29.499 -33.268 40.140 1.00 57.72 375 GLY A N 1
ATOM 2938 C CA . GLY A 1 375 ? -28.669 -32.926 41.303 1.00 57.72 375 GLY A CA 1
ATOM 2939 C C . GLY A 1 375 ? -29.449 -32.669 42.601 1.00 57.72 375 GLY A C 1
ATOM 2940 O O . GLY A 1 375 ? -28.845 -32.459 43.656 1.00 57.72 375 GLY A O 1
ATOM 2941 N N . GLY A 1 376 ? -30.783 -32.704 42.556 1.00 50.31 376 GLY A N 1
ATOM 2942 C CA . GLY A 1 376 ? -31.656 -32.521 43.713 1.00 50.31 376 GLY A CA 1
ATOM 2943 C C . GLY A 1 376 ? -31.648 -33.724 44.657 1.00 50.31 376 GLY A C 1
ATOM 2944 O O . GLY A 1 376 ? -32.539 -34.566 44.595 1.00 50.31 376 GLY A O 1
ATOM 2945 N N . GLY A 1 377 ? -30.666 -33.803 45.558 1.00 45.09 377 GLY A N 1
ATOM 2946 C CA . GLY A 1 377 ? -30.721 -34.778 46.653 1.00 45.09 377 GLY A CA 1
ATOM 2947 C C . GLY A 1 377 ? -29.550 -34.818 47.631 1.00 45.09 377 GLY A C 1
ATOM 2948 O O . GLY A 1 377 ? -29.719 -35.341 48.730 1.00 45.09 377 GLY A O 1
ATOM 2949 N N . THR A 1 378 ? -28.380 -34.262 47.311 1.00 47.28 378 THR A N 1
ATOM 2950 C CA . THR A 1 378 ? -27.219 -34.361 48.214 1.00 47.28 378 THR A CA 1
ATOM 2951 C C . THR A 1 378 ? -26.643 -32.998 48.566 1.00 47.28 378 THR A C 1
ATOM 2953 O O . THR A 1 378 ? -25.882 -32.409 47.810 1.00 47.28 378 THR A O 1
ATOM 2956 N N . ASN A 1 379 ? -27.050 -32.539 49.749 1.00 50.75 379 ASN A N 1
ATOM 2957 C CA . ASN A 1 379 ? -26.409 -31.589 50.658 1.00 50.75 379 ASN A CA 1
ATOM 2958 C C . ASN A 1 379 ? -25.477 -30.514 50.024 1.00 50.75 379 ASN A C 1
ATOM 2960 O O . ASN A 1 379 ? -24.298 -30.784 49.776 1.00 50.75 379 ASN A O 1
ATOM 2964 N N . PRO A 1 380 ? -25.952 -29.265 49.843 1.00 47.72 380 PRO A N 1
ATOM 2965 C CA . PRO A 1 380 ? -25.214 -28.187 49.170 1.00 47.72 380 PRO A CA 1
ATOM 2966 C C . PRO A 1 380 ? -23.979 -27.661 49.931 1.00 47.72 380 PRO A C 1
ATOM 2968 O O . PRO A 1 380 ? -23.274 -26.795 49.423 1.00 47.72 380 PRO A O 1
ATOM 2971 N N . ALA A 1 381 ? -23.664 -28.194 51.116 1.00 52.53 381 ALA A N 1
ATOM 2972 C CA . ALA A 1 381 ? -22.482 -27.810 51.892 1.00 52.53 381 ALA A CA 1
ATOM 2973 C C . ALA A 1 381 ? -21.184 -28.549 51.493 1.00 52.53 381 ALA A C 1
ATOM 2975 O O . ALA A 1 381 ? -20.108 -28.152 51.933 1.00 52.53 381 ALA A O 1
ATOM 2976 N N . ALA A 1 382 ? -21.247 -29.607 50.671 1.00 51.19 382 ALA A N 1
ATOM 2977 C CA . ALA A 1 382 ? -20.079 -30.452 50.372 1.00 51.19 382 ALA A CA 1
ATOM 2978 C C . ALA A 1 382 ? -19.460 -30.254 48.971 1.00 51.19 382 ALA A C 1
ATOM 2980 O O . ALA A 1 382 ? -18.434 -30.861 48.675 1.00 51.19 382 ALA A O 1
ATOM 2981 N N . PHE A 1 383 ? -20.044 -29.419 48.103 1.00 44.16 383 PHE A N 1
ATOM 2982 C CA . PHE A 1 383 ? -19.601 -29.284 46.704 1.00 44.16 383 PHE A CA 1
ATOM 2983 C C . PHE A 1 383 ? -19.602 -27.826 46.203 1.00 44.16 383 PHE A C 1
ATOM 2985 O O . PHE A 1 383 ? -20.080 -27.510 45.117 1.00 44.16 383 PHE A O 1
ATOM 2992 N N . GLY A 1 384 ? -19.028 -26.912 46.988 1.00 42.59 384 GLY A N 1
ATOM 2993 C CA . GLY A 1 384 ? -18.876 -25.487 46.649 1.00 42.59 384 GLY A CA 1
ATOM 2994 C C . GLY A 1 384 ? -17.825 -25.172 45.570 1.00 42.59 384 GLY A C 1
ATOM 2995 O O . GLY A 1 384 ? -17.058 -24.233 45.742 1.00 42.59 384 GLY A O 1
ATOM 2996 N N . GLY A 1 385 ? -17.739 -25.953 44.484 1.00 45.66 385 GLY A N 1
ATOM 2997 C CA . GLY A 1 385 ? -16.618 -25.860 43.534 1.00 45.66 385 GLY A CA 1
ATOM 2998 C C . GLY A 1 385 ? -16.932 -25.819 42.035 1.00 45.66 385 GLY A C 1
ATOM 2999 O O . GLY A 1 385 ? -15.991 -25.681 41.259 1.00 45.66 385 GLY A O 1
ATOM 3000 N N . ILE A 1 386 ? -18.187 -25.963 41.583 1.00 46.44 386 ILE A N 1
ATOM 3001 C CA . ILE A 1 386 ? -18.462 -26.189 40.139 1.00 46.44 386 ILE A CA 1
ATOM 3002 C C . ILE A 1 386 ? -19.349 -25.114 39.479 1.00 46.44 386 ILE A C 1
ATOM 3004 O O . ILE A 1 386 ? -19.393 -25.029 38.253 1.00 46.44 386 ILE A O 1
ATOM 3008 N N . SER A 1 387 ? -19.935 -24.179 40.230 1.00 44.91 387 SER A N 1
ATOM 3009 C CA . SER A 1 387 ? -20.807 -23.123 39.672 1.00 44.91 387 SER A CA 1
ATOM 3010 C C . SER A 1 387 ? -20.082 -22.000 38.897 1.00 44.91 387 SER A C 1
ATOM 3012 O O . SER A 1 387 ? -20.693 -20.993 38.557 1.00 44.91 387 SER A O 1
ATOM 3014 N N . ALA A 1 388 ? -18.796 -22.160 38.566 1.00 44.34 388 ALA A N 1
ATOM 3015 C CA . ALA A 1 388 ? -17.977 -21.181 37.837 1.00 44.34 388 ALA A CA 1
ATOM 3016 C C . ALA A 1 388 ? -17.828 -21.487 36.328 1.00 44.34 388 ALA A C 1
ATOM 3018 O O . ALA A 1 388 ? -16.804 -21.182 35.721 1.00 44.34 388 ALA A O 1
ATOM 3019 N N . LEU A 1 389 ? -18.837 -22.102 35.701 1.00 45.09 389 LEU A N 1
ATOM 3020 C CA . LEU A 1 389 ? -18.870 -22.386 34.256 1.00 45.09 389 LEU A CA 1
ATOM 3021 C C . LEU A 1 389 ? -19.751 -21.393 33.476 1.00 45.09 389 LEU A C 1
ATOM 3023 O O . LEU A 1 389 ? -20.386 -21.749 32.486 1.00 45.09 389 LEU A O 1
ATOM 3027 N N . ASN A 1 390 ? -19.741 -20.117 33.874 1.00 42.78 390 ASN A N 1
ATOM 3028 C CA . ASN A 1 390 ? -20.160 -19.030 32.988 1.00 42.78 390 ASN A CA 1
ATOM 3029 C C . ASN A 1 390 ? -19.057 -18.796 31.938 1.00 42.78 390 ASN A C 1
ATOM 3031 O O . ASN A 1 390 ? -18.093 -18.065 32.151 1.00 42.78 390 ASN A O 1
ATOM 3035 N N . VAL A 1 391 ? -19.187 -19.483 30.798 1.00 49.06 391 VAL A N 1
ATOM 3036 C CA . VAL A 1 391 ? -18.254 -19.503 29.652 1.00 49.06 391 VAL A CA 1
ATOM 3037 C C . VAL A 1 391 ? -18.356 -18.217 28.809 1.00 49.06 391 VAL A C 1
ATOM 3039 O O . VAL A 1 391 ? -18.558 -18.261 27.597 1.00 49.06 391 VAL A O 1
ATOM 3042 N N . THR A 1 392 ? -18.206 -17.047 29.430 1.00 43.47 392 THR A N 1
ATOM 3043 C CA . THR A 1 392 ? -18.037 -15.772 28.700 1.00 43.47 392 THR A CA 1
ATOM 3044 C C . THR A 1 392 ? -16.952 -14.855 29.258 1.00 43.47 392 THR A C 1
ATOM 3046 O O . THR A 1 392 ? -16.622 -13.872 28.597 1.00 43.47 392 THR A O 1
ATOM 3049 N N . THR A 1 393 ? -16.317 -15.164 30.392 1.00 41.94 393 THR A N 1
ATOM 3050 C CA . THR A 1 393 ? -15.209 -14.335 30.882 1.00 41.94 393 THR A CA 1
ATOM 3051 C C . THR A 1 393 ? -13.882 -14.744 30.239 1.00 41.94 393 THR A C 1
ATOM 3053 O O . THR A 1 393 ? -13.480 -15.906 30.203 1.00 41.94 393 THR A O 1
ATOM 3056 N N . ARG A 1 394 ? -13.219 -13.739 29.667 1.00 48.25 394 ARG A N 1
ATOM 3057 C CA . ARG A 1 394 ? -12.044 -13.796 28.783 1.00 48.25 394 ARG A CA 1
ATOM 3058 C C . ARG A 1 394 ? -10.738 -14.224 29.480 1.00 48.25 394 ARG A C 1
ATOM 3060 O O . ARG A 1 394 ? -9.698 -14.241 28.837 1.00 48.25 394 ARG A O 1
ATOM 3067 N N . SER A 1 395 ? -10.783 -14.596 30.758 1.00 49.34 395 SER A N 1
ATOM 3068 C CA . SER A 1 395 ? -9.630 -14.983 31.581 1.00 49.34 395 SER A CA 1
ATOM 3069 C C . SER A 1 395 ? -9.864 -16.355 32.223 1.00 49.34 395 SER A C 1
ATOM 3071 O O . SER A 1 395 ? -10.218 -16.499 33.391 1.00 49.34 395 SER A O 1
ATOM 3073 N N . GLY A 1 396 ? -9.695 -17.409 31.426 1.00 50.88 396 GLY A N 1
ATOM 3074 C CA . GLY A 1 396 ? -9.811 -18.776 31.919 1.00 50.88 396 GLY A CA 1
ATOM 3075 C C . GLY A 1 396 ? -8.605 -19.157 32.774 1.00 50.88 396 GLY A C 1
ATOM 3076 O O . GLY A 1 396 ? -7.512 -19.340 32.247 1.00 50.88 396 GLY A O 1
ATOM 3077 N N . THR A 1 397 ? -8.804 -19.352 34.079 1.00 73.62 397 THR A N 1
ATOM 3078 C CA . THR A 1 397 ? -7.801 -19.977 34.958 1.00 73.62 397 THR A CA 1
ATOM 3079 C C . THR A 1 397 ? -7.361 -21.335 34.392 1.00 73.62 397 THR A C 1
ATOM 3081 O O . THR A 1 397 ? -8.133 -22.003 33.691 1.00 73.62 397 THR A O 1
ATOM 3084 N N . ALA A 1 398 ? -6.139 -21.785 34.709 1.00 68.75 398 ALA A N 1
ATOM 3085 C CA . ALA A 1 398 ? -5.584 -23.058 34.224 1.00 68.75 398 ALA A CA 1
ATOM 3086 C C . ALA A 1 398 ? -6.526 -24.262 34.458 1.00 68.75 398 ALA A C 1
ATOM 3088 O O . ALA A 1 398 ? -6.611 -25.172 33.629 1.00 68.75 398 ALA A O 1
ATOM 3089 N N . ALA A 1 399 ? -7.307 -24.225 35.542 1.00 64.62 399 ALA A N 1
ATOM 3090 C CA . ALA A 1 399 ? -8.340 -25.211 35.840 1.00 64.62 399 ALA A CA 1
ATOM 3091 C C . ALA A 1 399 ? -9.481 -25.214 34.801 1.00 64.62 399 ALA A C 1
ATOM 3093 O O . ALA A 1 399 ? -9.874 -26.282 34.327 1.00 64.62 399 ALA A O 1
ATOM 3094 N N . SER A 1 400 ? -9.968 -24.044 34.371 1.00 65.50 400 SER A N 1
ATOM 3095 C CA . SER A 1 400 ? -11.008 -23.946 33.332 1.00 65.50 400 SER A CA 1
ATOM 3096 C C . SER A 1 400 ? -10.519 -24.482 31.979 1.00 65.50 400 SER A C 1
ATOM 3098 O O . SER A 1 400 ? -11.250 -25.190 31.281 1.00 65.50 400 SER A O 1
ATOM 3100 N N . ILE A 1 401 ? -9.246 -24.238 31.643 1.00 72.00 401 ILE A N 1
ATOM 3101 C CA . ILE A 1 401 ? -8.609 -24.746 30.422 1.00 72.00 401 ILE A CA 1
ATOM 3102 C C . ILE A 1 401 ? -8.512 -26.275 30.479 1.00 72.00 401 ILE A C 1
ATOM 3104 O O . ILE A 1 401 ? -8.817 -26.952 29.492 1.00 72.00 401 ILE A O 1
ATOM 3108 N N . ALA A 1 402 ? -8.136 -26.842 31.629 1.00 71.75 402 ALA A N 1
ATOM 3109 C CA . ALA A 1 402 ? -8.064 -28.288 31.825 1.00 71.75 402 ALA A CA 1
ATOM 3110 C C . ALA A 1 402 ? -9.441 -28.962 31.687 1.00 71.75 402 ALA A C 1
ATOM 3112 O O . ALA A 1 402 ? -9.564 -29.984 31.001 1.00 71.75 402 ALA A O 1
ATOM 3113 N N . VAL A 1 403 ? -10.491 -28.363 32.259 1.00 69.31 403 VAL A N 1
ATOM 3114 C CA . VAL A 1 403 ? -11.873 -28.853 32.135 1.00 69.31 403 VAL A CA 1
ATOM 3115 C C . VAL A 1 403 ? -12.351 -28.769 30.684 1.00 69.31 403 VAL A C 1
ATOM 3117 O O . VAL A 1 403 ? -12.830 -29.769 30.146 1.00 69.31 403 VAL A O 1
ATOM 3120 N N . LYS A 1 404 ? -12.125 -27.644 29.994 1.00 70.62 404 LYS A N 1
ATOM 3121 C CA . LYS A 1 404 ? -12.461 -27.481 28.568 1.00 70.62 404 LYS A CA 1
ATOM 3122 C C . LYS A 1 404 ? -11.744 -28.513 27.692 1.00 70.62 404 LYS A C 1
ATOM 3124 O O . LYS A 1 404 ? -12.374 -29.128 26.832 1.00 70.62 404 LYS A O 1
ATOM 3129 N N . LYS A 1 405 ? -10.454 -28.777 27.946 1.00 77.88 405 LYS A N 1
ATOM 3130 C CA . LYS A 1 405 ? -9.690 -29.841 27.265 1.00 77.88 405 LYS A CA 1
ATOM 3131 C C . LYS A 1 405 ? -10.290 -31.227 27.529 1.00 77.88 405 LYS A C 1
ATOM 3133 O O . LYS A 1 405 ? -10.366 -32.032 26.603 1.00 77.88 405 LYS A O 1
ATOM 3138 N N . LYS A 1 406 ? -10.729 -31.521 28.758 1.00 79.44 406 LYS A N 1
ATOM 3139 C CA . LYS A 1 406 ? -11.345 -32.812 29.114 1.00 79.44 406 LYS A CA 1
ATOM 3140 C C . LYS A 1 406 ? -12.702 -33.004 28.426 1.00 79.44 406 LYS A C 1
ATOM 3142 O O . LYS A 1 406 ? -12.933 -34.067 27.853 1.00 79.44 406 LYS A O 1
ATOM 3147 N N . VAL A 1 407 ? -13.542 -31.968 28.401 1.00 74.31 407 VAL A N 1
ATOM 3148 C CA . VAL A 1 407 ? -14.844 -31.977 27.712 1.00 74.31 407 VAL A CA 1
ATOM 3149 C C . VAL A 1 407 ? -14.668 -32.106 26.197 1.00 74.31 407 VAL A C 1
ATOM 3151 O O . VAL A 1 407 ? -15.305 -32.959 25.586 1.00 74.31 407 VAL A O 1
ATOM 3154 N N . MET A 1 408 ? -13.738 -31.359 25.591 1.00 73.50 408 MET A N 1
ATOM 3155 C CA . MET A 1 408 ? -13.421 -31.494 24.162 1.00 73.50 408 MET A CA 1
ATOM 3156 C C . MET A 1 408 ? -12.922 -32.898 23.811 1.00 73.50 408 MET A C 1
ATOM 3158 O O . MET A 1 408 ? -13.351 -33.465 22.810 1.00 73.50 408 MET A O 1
ATOM 3162 N N . ARG A 1 409 ? -12.071 -33.513 24.646 1.00 83.12 409 ARG A N 1
ATOM 3163 C CA . ARG A 1 409 ? -11.651 -34.910 24.441 1.00 83.12 409 ARG A CA 1
ATOM 3164 C C . ARG A 1 409 ? -12.819 -35.888 24.546 1.00 83.12 409 ARG A C 1
ATOM 3166 O O . ARG A 1 409 ? -12.854 -36.842 23.776 1.00 83.12 409 ARG A O 1
ATOM 3173 N N . ALA A 1 410 ? -13.755 -35.676 25.469 1.00 76.44 410 ALA A N 1
ATOM 3174 C CA . ALA A 1 410 ? -14.941 -36.520 25.601 1.00 76.44 410 ALA A CA 1
ATOM 3175 C C . ALA A 1 410 ? -15.874 -36.381 24.384 1.00 76.44 410 ALA A C 1
ATOM 3177 O O . ALA A 1 410 ? -16.278 -37.391 23.813 1.00 76.44 410 ALA A O 1
ATOM 3178 N N . LEU A 1 411 ? -16.121 -35.152 23.917 1.00 75.25 411 LEU A N 1
ATOM 3179 C CA . LEU A 1 411 ? -16.895 -34.870 22.702 1.00 75.25 411 LEU A CA 1
ATOM 3180 C C . LEU A 1 411 ? -16.264 -35.504 21.460 1.00 75.25 411 LEU A C 1
ATOM 3182 O O . LEU A 1 411 ? -16.947 -36.206 20.719 1.00 75.25 411 LEU A O 1
ATOM 3186 N N . LEU A 1 412 ? -14.952 -35.337 21.268 1.00 76.75 412 LEU A N 1
ATOM 3187 C CA . LEU A 1 412 ? -14.212 -35.954 20.160 1.00 76.75 412 LEU A CA 1
ATOM 3188 C C . LEU A 1 412 ? -14.203 -37.488 20.226 1.00 76.75 412 LEU A C 1
ATOM 3190 O O . LEU A 1 412 ? -14.028 -38.150 19.204 1.00 76.75 412 LEU A O 1
ATOM 3194 N N . ARG A 1 413 ? -14.388 -38.062 21.420 1.00 82.00 413 ARG A N 1
ATOM 3195 C CA . ARG A 1 413 ? -14.517 -39.508 21.625 1.00 82.00 413 ARG A CA 1
ATOM 3196 C C . ARG A 1 413 ? -15.953 -40.009 21.519 1.00 82.00 413 ARG A C 1
ATOM 3198 O O . ARG A 1 413 ? -16.105 -41.225 21.509 1.00 82.00 413 ARG A O 1
ATOM 3205 N N . SER A 1 414 ? -16.962 -39.145 21.431 1.00 90.31 414 SER A N 1
ATOM 3206 C CA . SER A 1 414 ? -18.346 -39.584 21.236 1.00 90.31 414 SER A CA 1
ATOM 3207 C C . SER A 1 414 ? -18.525 -40.222 19.858 1.00 90.31 414 SER A C 1
ATOM 3209 O O . SER A 1 414 ? -17.948 -39.760 18.867 1.00 90.31 414 SER A O 1
ATOM 3211 N N . ASP A 1 415 ? -19.328 -41.282 19.782 1.00 87.69 415 ASP A N 1
ATOM 3212 C CA . ASP A 1 415 ? -19.529 -42.013 18.527 1.00 87.69 415 ASP A CA 1
ATOM 3213 C C . ASP A 1 415 ? -20.210 -41.148 17.460 1.00 87.69 415 ASP A C 1
ATOM 3215 O O . ASP A 1 415 ? -19.819 -41.193 16.297 1.00 87.69 415 ASP A O 1
ATOM 3219 N N . ALA A 1 416 ? -21.095 -40.229 17.862 1.00 80.25 416 ALA A N 1
ATOM 3220 C CA . ALA A 1 416 ? -21.715 -39.265 16.955 1.00 80.25 416 ALA A CA 1
ATOM 3221 C C . ALA A 1 416 ? -20.684 -38.375 16.231 1.00 80.25 416 ALA A C 1
ATOM 3223 O O . ALA A 1 416 ? -20.764 -38.186 15.015 1.00 80.25 416 ALA A O 1
ATOM 3224 N N . VAL A 1 417 ? -19.683 -37.848 16.949 1.00 79.69 417 VAL A N 1
ATOM 3225 C CA . VAL A 1 417 ? -18.627 -37.016 16.343 1.00 79.69 417 VAL A CA 1
ATOM 3226 C C . VAL A 1 417 ? -17.696 -37.860 15.474 1.00 79.69 417 VAL A C 1
ATOM 3228 O O . VAL A 1 417 ? -17.288 -37.407 14.400 1.00 79.69 417 VAL A O 1
ATOM 3231 N N . ARG A 1 418 ? -17.395 -39.102 15.880 1.00 87.00 418 ARG A N 1
ATOM 3232 C CA . ARG A 1 418 ? -16.634 -40.039 15.038 1.00 87.00 418 ARG A CA 1
ATOM 3233 C C . ARG A 1 418 ? -17.367 -40.339 13.737 1.00 87.00 418 ARG A C 1
ATOM 3235 O O . ARG A 1 418 ? -16.734 -40.310 12.687 1.00 87.00 418 ARG A O 1
ATOM 3242 N N . ASP A 1 419 ? -18.675 -40.558 13.778 1.00 86.94 419 ASP A N 1
ATOM 3243 C CA . ASP A 1 419 ? -19.472 -40.864 12.589 1.00 86.94 419 ASP A CA 1
ATOM 3244 C C . ASP A 1 419 ? -19.625 -39.661 11.658 1.00 86.94 419 ASP A C 1
ATOM 3246 O O . ASP A 1 419 ? -19.564 -39.813 10.437 1.00 86.94 419 ASP A O 1
ATOM 3250 N N . ILE A 1 420 ? -19.754 -38.444 12.199 1.00 83.25 420 ILE A N 1
ATOM 3251 C CA . ILE A 1 420 ? -19.697 -37.214 11.392 1.00 83.25 420 ILE A CA 1
ATOM 3252 C C . ILE A 1 420 ? -18.327 -37.087 10.716 1.00 83.25 420 ILE A C 1
ATOM 3254 O O . ILE A 1 420 ? -18.252 -36.804 9.520 1.00 83.25 420 ILE A O 1
ATOM 3258 N N . ARG A 1 421 ? -17.236 -37.330 11.454 1.00 85.62 421 ARG A N 1
ATOM 3259 C CA . ARG A 1 421 ? -15.875 -37.266 10.907 1.00 85.62 421 ARG A CA 1
ATOM 3260 C C . ARG A 1 421 ? -15.646 -38.329 9.833 1.00 85.62 421 ARG A C 1
ATOM 3262 O O . ARG A 1 421 ? -15.091 -38.000 8.791 1.00 85.62 421 ARG A O 1
ATOM 3269 N N . ARG A 1 422 ? -16.110 -39.565 10.043 1.00 90.06 422 ARG A N 1
ATOM 3270 C CA . ARG A 1 422 ? -16.055 -40.644 9.041 1.00 90.06 422 ARG A CA 1
ATOM 3271 C C . ARG A 1 422 ? -16.809 -40.262 7.772 1.00 90.06 422 ARG A C 1
ATOM 3273 O O . ARG A 1 422 ? -16.242 -40.394 6.696 1.00 90.06 422 ARG A O 1
ATOM 3280 N N . ARG A 1 423 ? -18.029 -39.725 7.893 1.00 89.38 423 ARG A N 1
ATOM 3281 C CA . ARG A 1 423 ? -18.819 -39.262 6.738 1.00 89.38 423 ARG A CA 1
ATOM 3282 C C . ARG A 1 423 ? -18.128 -38.137 5.974 1.00 89.38 423 ARG A C 1
ATOM 3284 O O . ARG A 1 423 ? -18.055 -38.203 4.755 1.00 89.38 423 ARG A O 1
ATOM 3291 N N . LYS A 1 424 ? -17.563 -37.145 6.673 1.00 86.31 424 LYS A N 1
ATOM 3292 C CA . LYS A 1 424 ? -16.805 -36.063 6.024 1.00 86.31 424 LYS A CA 1
ATOM 3293 C C . LYS A 1 424 ? -15.542 -36.566 5.327 1.00 86.31 424 LYS A C 1
ATOM 3295 O O . LYS A 1 424 ? -15.271 -36.142 4.214 1.00 86.31 424 LYS A O 1
ATOM 3300 N N . ILE A 1 425 ? -14.790 -37.474 5.953 1.00 89.25 425 ILE A N 1
ATOM 3301 C CA . ILE A 1 425 ? -13.603 -38.082 5.332 1.00 89.25 425 ILE A CA 1
ATOM 3302 C C . ILE A 1 425 ? -14.001 -38.912 4.108 1.00 89.25 425 ILE A C 1
ATOM 3304 O O . ILE A 1 425 ? -13.312 -38.845 3.099 1.00 89.25 425 ILE A O 1
ATOM 3308 N N . ALA A 1 426 ? -15.101 -39.666 4.173 1.00 91.25 426 ALA A N 1
ATOM 3309 C CA . ALA A 1 426 ? -15.602 -40.435 3.037 1.00 91.25 426 ALA A CA 1
ATOM 3310 C C . ALA A 1 426 ? -16.011 -39.521 1.873 1.00 91.25 426 ALA A C 1
ATOM 3312 O O . ALA A 1 426 ? -15.522 -39.716 0.769 1.00 91.25 426 ALA A O 1
ATOM 3313 N N . ALA A 1 427 ? -16.799 -38.474 2.139 1.00 88.94 427 ALA A N 1
ATOM 3314 C CA . ALA A 1 427 ? -17.191 -37.494 1.126 1.00 88.94 427 ALA A CA 1
ATOM 3315 C C . ALA A 1 427 ? -15.981 -36.761 0.523 1.00 88.94 427 ALA A C 1
ATOM 3317 O O . ALA A 1 427 ? -15.931 -36.527 -0.677 1.00 88.94 427 ALA A O 1
ATOM 3318 N N . PHE A 1 428 ? -14.977 -36.429 1.340 1.00 89.25 428 PHE A N 1
ATOM 3319 C CA . PHE A 1 428 ? -13.750 -35.801 0.852 1.00 89.25 428 PHE A CA 1
ATOM 3320 C C . PHE A 1 428 ? -12.906 -36.761 0.004 1.00 89.25 428 PHE A C 1
ATOM 3322 O O . PHE A 1 428 ? -12.351 -36.351 -1.006 1.00 89.25 428 PHE A O 1
ATOM 3329 N N . ARG A 1 429 ? -12.837 -38.047 0.372 1.00 90.69 429 ARG A N 1
ATOM 3330 C CA . ARG A 1 429 ? -12.182 -39.080 -0.446 1.00 90.69 429 ARG A CA 1
ATOM 3331 C C . ARG A 1 429 ? -12.887 -39.283 -1.779 1.00 90.69 429 ARG A C 1
ATOM 3333 O O . ARG A 1 429 ? -12.210 -39.411 -2.784 1.00 90.69 429 ARG A O 1
ATOM 3340 N N . GLU A 1 430 ? -14.215 -39.297 -1.783 1.00 92.94 430 GLU A N 1
ATOM 3341 C CA . GLU A 1 430 ? -15.014 -39.393 -3.006 1.00 92.94 430 GLU A CA 1
ATOM 3342 C C . GLU A 1 430 ? -14.824 -38.157 -3.895 1.00 92.94 430 GLU A C 1
ATOM 3344 O O . GLU A 1 430 ? -14.627 -38.287 -5.096 1.00 92.94 430 GLU A O 1
ATOM 3349 N N . TYR A 1 431 ? -14.788 -36.961 -3.302 1.00 90.69 431 TYR A N 1
ATOM 3350 C CA . TYR A 1 431 ? -14.476 -35.727 -4.022 1.00 90.69 431 TYR A CA 1
ATOM 3351 C C . TYR A 1 431 ? -13.074 -35.757 -4.646 1.00 90.69 431 TYR A C 1
ATOM 3353 O O . TYR A 1 431 ? -12.925 -35.440 -5.820 1.00 90.69 431 TYR A O 1
ATOM 3361 N N . LEU A 1 432 ? -12.055 -36.171 -3.884 1.00 89.94 432 LEU A N 1
ATOM 3362 C CA . LEU A 1 432 ? -10.688 -36.295 -4.395 1.00 89.94 432 LEU A CA 1
ATOM 3363 C C . LEU A 1 432 ? -10.570 -37.365 -5.484 1.00 89.94 432 LEU A C 1
ATOM 3365 O O . LEU A 1 432 ? -9.879 -37.136 -6.466 1.00 89.94 432 LEU A O 1
ATOM 3369 N N . ALA A 1 433 ? -11.263 -38.496 -5.339 1.00 88.06 433 ALA A N 1
ATOM 3370 C CA . ALA A 1 433 ? -11.264 -39.567 -6.334 1.00 88.06 433 ALA A CA 1
ATOM 3371 C C . ALA A 1 433 ? -11.922 -39.160 -7.661 1.00 88.06 433 ALA A C 1
ATOM 3373 O O . ALA A 1 433 ? -11.604 -39.738 -8.688 1.00 88.06 433 ALA A O 1
ATOM 3374 N N . ASN A 1 434 ? -12.825 -38.177 -7.643 1.00 91.69 434 ASN A N 1
ATOM 3375 C CA . ASN A 1 434 ? -13.487 -37.662 -8.843 1.00 91.69 434 ASN A CA 1
ATOM 3376 C C . ASN A 1 434 ? -12.842 -36.370 -9.382 1.00 91.69 434 ASN A C 1
ATOM 3378 O O . ASN A 1 434 ? -13.363 -35.772 -10.321 1.00 91.69 434 ASN A O 1
ATOM 3382 N N . SER A 1 435 ? -11.765 -35.886 -8.761 1.00 94.44 435 SER A N 1
ATOM 3383 C CA . SER A 1 435 ? -11.115 -34.630 -9.135 1.00 94.44 435 SER A CA 1
ATOM 3384 C C . SER A 1 435 ? -9.965 -34.898 -10.102 1.00 94.44 435 SER A C 1
ATOM 3386 O O . SER A 1 435 ? -8.909 -35.366 -9.678 1.00 94.44 435 SER A O 1
ATOM 3388 N N . GLU A 1 436 ? -10.130 -34.524 -11.375 1.00 93.25 436 GLU A N 1
ATOM 3389 C CA . GLU A 1 436 ? -9.083 -34.639 -12.410 1.00 93.25 436 GLU A CA 1
ATOM 3390 C C . GLU A 1 436 ? -7.770 -33.963 -11.983 1.00 93.25 436 GLU A C 1
ATOM 3392 O O . GLU A 1 436 ? -6.682 -34.486 -12.211 1.00 93.25 436 GLU A O 1
ATOM 3397 N N . TRP A 1 437 ? -7.860 -32.828 -11.282 1.00 91.38 437 TRP A N 1
ATOM 3398 C CA . TRP A 1 437 ? -6.691 -32.123 -10.752 1.00 91.38 437 TRP A CA 1
ATOM 3399 C C . TRP A 1 437 ? -5.915 -32.954 -9.718 1.00 91.38 437 TRP A C 1
ATOM 3401 O O . TRP A 1 437 ? -4.687 -32.921 -9.681 1.00 91.38 437 TRP A O 1
ATOM 3411 N N . TYR A 1 438 ? -6.618 -33.713 -8.869 1.00 89.25 438 TYR A N 1
ATOM 3412 C CA . TYR A 1 438 ? -5.961 -34.550 -7.862 1.00 89.25 438 TYR A CA 1
ATOM 3413 C C . TYR A 1 438 ? -5.280 -35.761 -8.506 1.00 89.25 438 TYR A C 1
ATOM 3415 O O . TYR A 1 438 ? -4.180 -36.125 -8.096 1.00 89.25 438 TYR A O 1
ATOM 3423 N N . GLU A 1 439 ? -5.891 -36.342 -9.540 1.00 92.38 439 GLU A N 1
ATOM 3424 C CA . GLU A 1 439 ? -5.267 -37.405 -10.333 1.00 92.38 439 GLU A CA 1
ATOM 3425 C C . GLU A 1 439 ? -3.989 -36.917 -11.025 1.00 92.38 439 GLU A C 1
ATOM 3427 O O . GLU A 1 439 ? -2.958 -37.582 -10.917 1.00 92.38 439 GLU A O 1
ATOM 3432 N N . GLN A 1 440 ? -4.020 -35.729 -11.642 1.00 92.88 440 GLN A N 1
ATOM 3433 C CA . GLN A 1 440 ? -2.838 -35.108 -12.252 1.00 92.88 440 GLN A CA 1
ATOM 3434 C C . GLN A 1 440 ? -1.715 -34.895 -11.230 1.00 92.88 440 GLN A C 1
ATOM 3436 O O . GLN A 1 440 ? -0.576 -35.283 -11.479 1.00 92.88 440 GLN A O 1
ATOM 3441 N N . LEU A 1 441 ? -2.036 -34.365 -10.046 1.00 90.19 441 LEU A N 1
ATOM 3442 C CA . LEU A 1 441 ? -1.056 -34.160 -8.976 1.00 90.19 441 LEU A CA 1
ATOM 3443 C C . LEU A 1 441 ? -0.463 -35.487 -8.469 1.00 90.19 441 LEU A C 1
ATOM 3445 O O . LEU A 1 441 ? 0.734 -35.582 -8.196 1.00 90.19 441 LEU A O 1
ATOM 3449 N N . CYS A 1 442 ? -1.287 -36.529 -8.328 1.00 91.06 442 CYS A N 1
ATOM 3450 C CA . CYS A 1 442 ? -0.810 -37.862 -7.962 1.00 91.06 442 CYS A CA 1
ATOM 3451 C C . CYS A 1 442 ? 0.114 -38.449 -9.033 1.00 91.06 442 CYS A C 1
ATOM 3453 O O . CYS A 1 442 ? 1.112 -39.080 -8.683 1.00 91.06 442 CYS A O 1
ATOM 3455 N N . GLN A 1 443 ? -0.194 -38.231 -10.311 1.00 95.19 443 GLN A N 1
ATOM 3456 C CA . GLN A 1 443 ? 0.643 -38.675 -11.416 1.00 95.19 443 GLN A CA 1
ATOM 3457 C C . GLN A 1 443 ? 1.988 -37.935 -11.437 1.00 95.19 443 GLN A C 1
ATOM 3459 O O . GLN A 1 443 ? 3.029 -38.585 -11.489 1.00 95.19 443 GLN A O 1
ATOM 3464 N N . GLU A 1 444 ? 1.985 -36.612 -11.268 1.00 94.12 444 GLU A N 1
ATOM 3465 C CA . GLU A 1 444 ? 3.202 -35.796 -11.181 1.00 94.12 444 GLU A CA 1
ATOM 3466 C C . GLU A 1 444 ? 4.103 -36.235 -10.011 1.00 94.12 444 GLU A C 1
ATOM 3468 O O . GLU A 1 444 ? 5.318 -36.379 -10.155 1.00 94.12 444 GLU A O 1
ATOM 3473 N N . LEU A 1 445 ? 3.513 -36.533 -8.846 1.00 91.00 445 LEU A N 1
ATOM 3474 C CA . LEU A 1 445 ? 4.256 -37.053 -7.693 1.00 91.00 445 LEU A CA 1
ATOM 3475 C C . LEU A 1 445 ? 4.840 -38.449 -7.943 1.00 91.00 445 LEU A C 1
ATOM 3477 O O . LEU A 1 445 ? 5.937 -38.746 -7.466 1.00 91.00 445 LEU A O 1
ATOM 3481 N N . LEU A 1 446 ? 4.129 -39.317 -8.666 1.00 95.12 446 LEU A N 1
ATOM 3482 C CA . LEU A 1 446 ? 4.642 -40.634 -9.048 1.00 95.12 446 LEU A CA 1
ATOM 3483 C C . LEU A 1 446 ? 5.799 -40.515 -10.043 1.00 95.12 446 LEU A C 1
ATOM 3485 O O . LEU A 1 446 ? 6.806 -41.198 -9.866 1.00 95.12 446 LEU A O 1
ATOM 3489 N N . GLU A 1 447 ? 5.690 -39.630 -11.032 1.00 95.19 447 GLU A N 1
ATOM 3490 C CA . GLU A 1 447 ? 6.747 -39.353 -12.010 1.00 95.19 447 GLU A CA 1
ATOM 3491 C C . GLU A 1 447 ? 7.995 -38.773 -11.331 1.00 95.19 447 GLU A C 1
ATOM 3493 O O . GLU A 1 447 ? 9.102 -39.261 -11.560 1.00 95.19 447 GLU A O 1
ATOM 3498 N N . ARG A 1 448 ? 7.820 -37.827 -10.401 1.00 93.38 448 ARG A N 1
ATOM 3499 C CA . ARG A 1 448 ? 8.917 -37.256 -9.606 1.00 93.38 448 ARG A CA 1
ATOM 3500 C C . ARG A 1 448 ? 9.588 -38.280 -8.689 1.00 93.38 448 ARG A C 1
ATOM 3502 O O . ARG A 1 448 ? 10.805 -38.278 -8.533 1.00 93.38 448 ARG A O 1
ATOM 3509 N N . ASN A 1 449 ? 8.821 -39.176 -8.071 1.00 90.25 449 ASN A N 1
ATOM 3510 C CA . ASN A 1 449 ? 9.405 -40.245 -7.257 1.00 90.25 449 ASN A CA 1
ATOM 3511 C C . ASN A 1 449 ? 10.128 -41.288 -8.123 1.00 90.25 449 ASN A C 1
ATOM 3513 O O . ASN A 1 449 ? 11.148 -41.832 -7.703 1.00 90.25 449 ASN A O 1
ATOM 3517 N N . ALA A 1 450 ? 9.625 -41.561 -9.330 1.00 94.06 450 ALA A N 1
ATOM 3518 C CA . ALA A 1 450 ? 10.285 -42.445 -10.282 1.00 94.06 450 ALA A CA 1
ATOM 3519 C C . ALA A 1 450 ? 11.597 -41.843 -10.810 1.00 94.06 450 ALA A C 1
ATOM 3521 O O . ALA A 1 450 ? 12.572 -42.582 -10.943 1.00 94.06 450 ALA A O 1
ATOM 3522 N N . SER A 1 451 ? 11.647 -40.527 -11.056 1.00 92.12 451 SER A N 1
ATOM 3523 C CA . SER A 1 451 ? 12.877 -39.844 -11.473 1.00 92.12 451 SER A CA 1
ATOM 3524 C C . SER A 1 451 ? 13.935 -39.873 -10.369 1.00 92.12 451 SER A C 1
ATOM 3526 O O . SER A 1 451 ? 15.062 -40.278 -10.633 1.00 92.12 451 SER A O 1
ATOM 3528 N N . LEU A 1 452 ? 13.558 -39.578 -9.119 1.00 89.81 452 LEU A N 1
ATOM 3529 C CA . LEU A 1 452 ? 14.470 -39.662 -7.969 1.00 89.81 452 LEU A CA 1
ATOM 3530 C C . LEU A 1 452 ? 15.015 -41.086 -7.765 1.00 89.81 452 LEU A C 1
ATOM 3532 O O . LEU A 1 452 ? 16.208 -41.279 -7.561 1.00 89.81 452 LEU A O 1
ATOM 3536 N N . ALA A 1 453 ? 14.164 -42.108 -7.896 1.00 91.38 453 ALA A N 1
ATOM 3537 C CA . ALA A 1 453 ? 14.601 -43.500 -7.784 1.00 91.38 453 ALA A CA 1
ATOM 3538 C C . ALA A 1 453 ? 15.504 -43.959 -8.949 1.00 91.38 453 ALA A C 1
ATOM 3540 O O . ALA A 1 453 ? 16.249 -44.932 -8.800 1.00 91.38 453 ALA A O 1
ATOM 3541 N N . ALA A 1 454 ? 15.415 -43.317 -10.119 1.00 90.50 454 ALA A N 1
ATOM 3542 C CA . ALA A 1 454 ? 16.311 -43.571 -11.245 1.00 90.50 454 ALA A CA 1
ATOM 3543 C C . ALA A 1 454 ? 17.680 -42.908 -11.026 1.00 90.50 454 ALA A C 1
ATOM 3545 O O . ALA A 1 454 ? 18.701 -43.566 -11.226 1.00 90.50 454 ALA A O 1
ATOM 3546 N N . GLU A 1 455 ? 17.693 -41.667 -10.536 1.00 88.50 455 GLU A N 1
ATOM 3547 C CA . GLU A 1 455 ? 18.914 -40.939 -10.168 1.00 88.50 455 GLU A CA 1
ATOM 3548 C C . GLU A 1 455 ? 19.702 -41.671 -9.070 1.00 88.50 455 GLU A C 1
ATOM 3550 O O . GLU A 1 455 ? 20.909 -41.868 -9.210 1.00 88.50 455 GLU A O 1
ATOM 3555 N N . ASP A 1 456 ? 19.024 -42.189 -8.039 1.00 86.81 456 ASP A N 1
ATOM 3556 C CA . ASP A 1 456 ? 19.670 -42.977 -6.978 1.00 86.81 456 ASP A CA 1
ATOM 3557 C C . ASP A 1 456 ? 20.326 -44.262 -7.521 1.00 86.81 456 ASP A C 1
ATOM 3559 O O . ASP A 1 456 ? 21.407 -44.659 -7.080 1.00 86.81 456 ASP A O 1
ATOM 3563 N N . LYS A 1 457 ? 19.713 -44.923 -8.515 1.00 82.75 457 LYS A N 1
ATOM 3564 C CA . LYS A 1 457 ? 20.292 -46.126 -9.141 1.00 82.75 457 LYS A CA 1
ATOM 3565 C C . LYS A 1 457 ? 21.503 -45.812 -10.011 1.00 82.75 457 LYS A C 1
ATOM 3567 O O . LYS A 1 457 ? 22.437 -46.615 -10.046 1.00 82.75 457 LYS A O 1
ATOM 3572 N N . GLU A 1 458 ? 21.499 -44.682 -10.712 1.00 76.75 458 GLU A N 1
ATOM 3573 C CA . GLU A 1 458 ? 22.679 -44.237 -11.455 1.00 76.75 458 GLU A CA 1
ATOM 3574 C C . GLU A 1 458 ? 23.811 -43.831 -10.504 1.00 76.75 458 GLU A C 1
ATOM 3576 O O . GLU A 1 458 ? 24.953 -44.228 -10.736 1.00 76.75 458 GLU A O 1
ATOM 3581 N N . GLY A 1 459 ? 23.502 -43.163 -9.387 1.00 72.75 459 GLY A N 1
ATOM 3582 C CA . GLY A 1 459 ? 24.479 -42.829 -8.345 1.00 72.75 459 GLY A CA 1
ATOM 3583 C C . GLY A 1 459 ? 25.219 -44.056 -7.794 1.00 72.75 459 GLY A C 1
ATOM 3584 O O . GLY A 1 459 ? 26.450 -44.062 -7.738 1.00 72.75 459 GLY A O 1
ATOM 3585 N N . VAL A 1 460 ? 24.494 -45.140 -7.493 1.00 72.19 460 VAL A N 1
ATOM 3586 C CA . VAL A 1 460 ? 25.087 -46.399 -6.994 1.00 72.19 460 VAL A CA 1
ATOM 3587 C C . VAL A 1 460 ? 25.964 -47.093 -8.053 1.00 72.19 460 VAL A C 1
ATOM 3589 O O . VAL A 1 460 ? 27.014 -47.647 -7.725 1.00 72.19 460 VAL A O 1
ATOM 3592 N N . LEU A 1 461 ? 25.598 -47.029 -9.340 1.00 62.94 461 LEU A N 1
ATOM 3593 C CA . LEU A 1 461 ? 26.411 -47.597 -10.429 1.00 62.94 461 LEU A CA 1
ATOM 3594 C C . LEU A 1 461 ? 27.725 -46.833 -10.664 1.00 62.94 461 LEU A C 1
ATOM 3596 O O . LEU A 1 461 ? 28.710 -47.434 -11.111 1.00 62.94 461 LEU A O 1
ATOM 3600 N N . TYR A 1 462 ? 27.762 -45.530 -10.373 1.00 63.88 462 TYR A N 1
ATOM 3601 C CA . TYR A 1 462 ? 28.992 -44.738 -10.442 1.00 63.88 462 TYR A CA 1
ATOM 3602 C C . TYR A 1 462 ? 29.932 -45.016 -9.260 1.00 63.88 462 TYR A C 1
ATOM 3604 O O . TYR A 1 462 ? 31.143 -45.106 -9.477 1.00 63.88 462 TYR A O 1
ATOM 3612 N N . GLU A 1 463 ? 29.410 -45.253 -8.052 1.00 62.59 463 GLU A N 1
ATOM 3613 C CA . GLU A 1 463 ? 30.237 -45.660 -6.905 1.00 62.59 463 GLU A CA 1
ATOM 3614 C C . GLU A 1 463 ? 30.853 -47.058 -7.094 1.00 62.59 463 GLU A C 1
ATOM 3616 O O . GLU A 1 463 ? 32.052 -47.234 -6.869 1.00 62.59 463 GLU A O 1
ATOM 3621 N N . GLU A 1 464 ? 30.110 -48.043 -7.616 1.00 59.91 464 GLU A N 1
ATOM 3622 C CA . GLU A 1 464 ? 30.674 -49.380 -7.880 1.00 59.91 464 GLU A CA 1
ATOM 3623 C C . GLU A 1 464 ? 31.735 -49.389 -8.999 1.00 59.91 464 GLU A C 1
ATOM 3625 O O . GLU A 1 464 ? 32.658 -50.212 -8.979 1.00 59.91 464 GLU A O 1
ATOM 3630 N N . ARG A 1 465 ? 31.654 -48.468 -9.972 1.00 57.31 465 ARG A N 1
ATOM 3631 C CA . ARG A 1 465 ? 32.703 -48.302 -10.996 1.00 57.31 465 ARG A CA 1
ATOM 3632 C C . ARG A 1 465 ? 33.930 -47.554 -10.476 1.00 57.31 465 ARG A C 1
ATOM 3634 O O . ARG A 1 465 ? 35.029 -47.869 -10.925 1.00 57.31 465 ARG A O 1
ATOM 3641 N N . GLY A 1 466 ? 33.765 -46.629 -9.529 1.00 55.03 466 GLY A N 1
ATOM 3642 C CA . GLY A 1 466 ? 34.878 -45.930 -8.878 1.00 55.03 466 GLY A CA 1
ATOM 3643 C C . GLY A 1 466 ? 35.739 -46.860 -8.019 1.00 55.03 466 GLY A C 1
ATOM 3644 O O . GLY A 1 466 ? 36.960 -46.856 -8.135 1.00 55.03 466 GLY A O 1
ATOM 3645 N N . VAL A 1 467 ? 35.119 -47.751 -7.239 1.00 56.53 467 VAL A N 1
ATOM 3646 C CA . VAL A 1 467 ? 35.846 -48.654 -6.320 1.00 56.53 467 VAL A CA 1
ATOM 3647 C C . VAL A 1 467 ? 36.634 -49.757 -7.055 1.00 56.53 467 VAL A C 1
ATOM 3649 O O . VAL A 1 467 ? 37.637 -50.264 -6.547 1.00 56.53 467 VAL A O 1
ATOM 3652 N N . ARG A 1 468 ? 36.237 -50.127 -8.282 1.00 53.59 468 ARG A N 1
ATOM 3653 C CA . ARG A 1 468 ? 36.966 -51.123 -9.093 1.00 53.59 468 ARG A CA 1
ATOM 3654 C C . ARG A 1 468 ? 38.176 -50.568 -9.848 1.00 53.59 468 ARG A C 1
ATOM 3656 O O . ARG A 1 468 ? 39.004 -51.367 -10.276 1.00 53.59 468 ARG A O 1
ATOM 3663 N N . ALA A 1 469 ? 38.283 -49.252 -10.026 1.00 54.47 469 ALA A N 1
ATOM 3664 C CA . ALA A 1 469 ? 39.438 -48.646 -10.690 1.00 54.47 469 ALA A CA 1
ATOM 3665 C C . ALA A 1 469 ? 40.659 -48.562 -9.755 1.00 54.47 469 ALA A C 1
ATOM 3667 O O . ALA A 1 469 ? 41.774 -48.821 -10.196 1.00 54.47 469 ALA A O 1
ATOM 3668 N N . ASP A 1 470 ? 40.443 -48.342 -8.456 1.00 54.34 470 ASP A N 1
ATOM 3669 C CA . ASP A 1 470 ? 41.529 -48.167 -7.475 1.00 54.34 470 ASP A CA 1
ATOM 3670 C C . ASP A 1 470 ? 42.093 -49.485 -6.903 1.00 54.34 470 ASP A C 1
ATOM 3672 O O . ASP A 1 470 ? 42.989 -49.471 -6.065 1.00 54.34 470 ASP A O 1
ATOM 3676 N N . SER A 1 471 ? 41.597 -50.647 -7.344 1.00 53.09 471 SER A N 1
ATOM 3677 C CA . SER A 1 471 ? 42.040 -51.970 -6.860 1.00 53.09 471 SER A CA 1
ATOM 3678 C C . SER A 1 471 ? 42.840 -52.795 -7.880 1.00 53.09 471 SER A C 1
ATOM 3680 O O . SER A 1 471 ? 43.146 -53.956 -7.613 1.00 53.09 471 SER A O 1
ATOM 3682 N N . VAL A 1 472 ? 43.212 -52.215 -9.030 1.00 53.53 472 VAL A N 1
ATOM 3683 C CA . VAL A 1 472 ? 44.048 -52.882 -10.058 1.00 53.53 472 VAL A CA 1
ATOM 3684 C C . VAL A 1 472 ? 45.474 -52.307 -10.141 1.00 53.53 472 VAL A C 1
ATOM 3686 O O . VAL A 1 472 ? 46.328 -52.885 -10.807 1.00 53.53 472 VAL A O 1
ATOM 3689 N N . GLU A 1 473 ? 45.786 -51.247 -9.392 1.00 51.78 473 GLU A N 1
ATOM 3690 C CA . GLU A 1 473 ? 47.161 -50.761 -9.191 1.00 51.78 473 GLU A CA 1
ATOM 3691 C C . GLU A 1 473 ? 47.589 -50.916 -7.722 1.00 51.78 473 GLU A C 1
ATOM 3693 O O . GLU A 1 473 ? 47.702 -49.945 -6.977 1.00 51.78 473 GLU A O 1
ATOM 3698 N N . ALA A 1 474 ? 47.821 -52.162 -7.300 1.00 46.78 474 ALA A N 1
ATOM 3699 C CA . ALA A 1 474 ? 48.618 -52.502 -6.118 1.00 46.78 474 ALA A CA 1
ATOM 3700 C C . ALA A 1 474 ? 49.320 -53.850 -6.312 1.00 46.78 474 ALA A C 1
ATOM 3702 O O . ALA A 1 474 ? 48.624 -54.828 -6.678 1.00 46.78 474 ALA A O 1
#

Foldseek 3Di:
DDPQDQQADDLVLCPPPPALQVLVLSVLVSCVVSPDDLVRLQCLLCVPPPDQWHALVSNVVSQVSSHDSSVVVADPVRSVVNQVCLPPPPPRTHHSVSSLVSQLPRPDPSSVVVVVVVVVVVVVVVVVVVVVVVVVVPPDDDDDDDDDPDPPPPPPVVVVPVCVVVVVLCQPWDWLDWDWDQAVVVRWIKTWTWTDRPVLQWIWIWIATLPVRDTADIWIFRNVLLVVLDDPVVLVVLLVVLLVVLCVVVVVPPDDDDPVRSVVSSSNSVSVSSVVQQVVQWDKDFDVVPPDPDRDIHIAGHDDPSRPDDGPPRTDDDSDPPDHDDHDDNDPDPPVVVVVVVVVVVVVVVVVVVVVVVVVVVVVVVVVVVCVVVVPDDDPPPPPDDPPPPPPDPDDDPVNVVVVVVVVVVVCPDVVVVVVVVVVVVVVVVVLVPDPVNVVVVVVVVVVVVVVVVVVVVVVVVVVVVVVVVPPP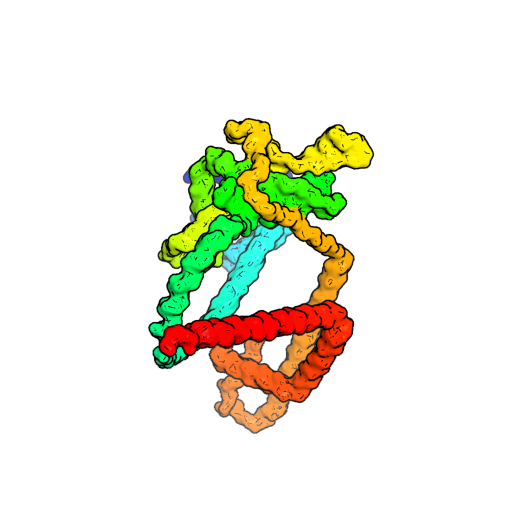D

pLDDT: mean 83.42, std 16.51, range [32.56, 98.25]